Protein AF-0000000080019774 (afdb_homodimer)

pLDDT: mean 96.74, std 4.27, range [69.75, 98.94]

Foldseek 3Di:
DDDPLVVQLVLVLQQWDWFADPVRDIDTDAAQWWKFFDLDPLFDADPVLVVVVVVVQKDKDKVPPLLVQLVQFQPDPDGRCHPVNSVSLVVCVVVQFKMWIFIDRVPHTAKIWIWGDAQLETETDGIHGDHPCGRVSSVVVQSVLSNVQVRQTYTDRDDDPVSVNRRMDIDGPVVVNVSSVVRNPHHTDSD/DDDPLVVQLVLVLQQWDWFADPVRDIDTDAAQWWKFFDLDPLFDADPVLVVVVVVVQKDKDKVPPLLVQLVQFQPDPDGRCHPVNSVSLVVCVVVQFKMWIFIDRVPHTAKIWIWGDAQLETETDGIHGDHPCGRVSSVVVQSVLSNVQVRQTYTDRDDDPVSVNRRMDIDGPVVVNVSSVVRNPHHTDSD

Sequence (382 aa):
MQYDIPSIIQGYAQGYFLMADEDNSLGWYGSRDRTLIPLDDRFRYPKSLRRVLNQQRFTVAVNRDFAAVVEGCANREVTWISSELKDIYWQLYETGWAYSFETWQDDELAGGILGIVVGGAFIGESMFYRIPDGSKVALVKLVERLRERQFVLFDAQMMNPHLERFGAYRVDDKEYQELLYKALYRKCSLVMQYDIPSIIQGYAQGYFLMADEDNSLGWYGSRDRTLIPLDDRFRYPKSLRRVLNQQRFTVAVNRDFAAVVEGCANREVTWISSELKDIYWQLYETGWAYSFETWQDDELAGGILGIVVGGAFIGESMFYRIPDGSKVALVKLVERLRERQFVLFDAQMMNPHLERFGAYRVDDKEYQELLYKALYRKCSLV

Solvent-accessible surface area (backbone atoms only — not comparable to full-atom values): 20064 Å² total; per-residue (Å²): 136,88,74,65,58,71,60,51,51,49,41,47,75,70,61,32,45,80,42,24,45,89,85,57,38,74,44,48,31,34,46,52,55,31,15,32,45,45,76,55,85,61,39,47,72,57,72,71,54,52,54,54,58,71,62,60,62,59,46,78,44,70,56,78,54,43,67,59,41,55,50,49,46,38,66,47,94,54,53,44,60,30,74,68,52,50,52,49,48,50,52,33,34,75,71,71,33,34,44,26,40,30,17,24,47,84,96,39,74,16,17,18,33,38,32,35,52,50,37,10,26,39,35,48,73,44,58,28,61,76,35,92,62,18,32,60,50,26,51,54,52,46,43,52,49,38,46,75,45,62,43,70,40,39,38,45,53,59,70,44,74,73,49,44,62,30,41,37,45,71,37,45,54,69,58,44,51,53,52,51,54,58,10,55,74,34,88,44,58,95,117,135,87,74,65,59,70,61,51,51,51,40,48,75,70,62,32,48,80,41,25,44,88,83,56,38,72,44,48,30,34,46,50,56,31,17,32,45,45,75,55,85,62,39,47,71,56,72,71,54,52,53,53,58,72,63,60,62,58,46,77,43,68,56,79,55,44,66,59,42,55,50,49,47,38,66,49,94,54,56,44,60,31,75,69,51,50,53,49,48,51,52,33,35,74,71,71,33,34,45,24,38,30,16,23,46,84,94,38,75,15,17,19,34,38,30,34,52,50,36,9,27,39,37,48,74,44,59,28,61,77,36,93,61,17,33,59,51,27,51,55,52,45,42,52,49,37,44,74,46,61,42,68,41,39,37,44,54,57,70,45,74,72,47,46,61,32,41,35,45,70,37,46,53,69,59,44,51,54,53,49,54,58,10,55,73,33,87,42,57,95,118

InterPro domains:
  IPR004616 Leucyl/phenylalanyl-tRNA-protein transferase [MF_00688] (1-191)
  IPR004616 Leucyl/phenylalanyl-tRNA-protein transferase [PF03588] (7-171)
  IPR004616 Leucyl/phenylalanyl-tRNA-protein transferase [PTHR30098] (4-188)
  IPR004616 Leucyl/phenylalanyl-tRNA-protein transferase [TIGR00667] (8-190)
  IPR016181 Acyl-CoA N-acyltransferase [SSF55729] (4-188)
  IPR042203 Leucyl/phenylalanyl-tRNA-protein transferase, C-terminal [G3DSA:3.40.630.70] (33-190)

Radius of gyration: 22.66 Å; Cα contacts (8 Å, |Δi|>4): 761; chains: 2; bounding box: 45×67×54 Å

Nearest PDB structures (foldseek):
  2cxa-assembly1_A  TM=9.466E-01  e=1.084E-17  Escherichia coli
  2dps-assembly1_A  TM=9.581E-01  e=3.629E-17  Escherichia coli
  2z3l-assembly1_A  TM=9.566E-01  e=4.096E-17  Escherichia coli
  2z3n-assembly1_B  TM=9.536E-01  e=1.215E-16  Escherichia coli
  2z3k-assembly1_B  TM=9.223E-01  e=5.540E-17  Escherichia coli

Structure (mmCIF, N/CA/C/O backbone):
data_AF-0000000080019774-model_v1
#
loop_
_entity.id
_entity.type
_entity.pdbx_description
1 polymer 'Leucyl/phenylalanyl-tRNA--protein transferase'
#
loop_
_atom_site.group_PDB
_atom_site.id
_atom_site.type_symbol
_atom_site.label_atom_id
_atom_site.label_alt_id
_atom_site.label_comp_id
_atom_site.label_asym_id
_atom_site.label_entity_id
_atom_site.label_seq_id
_atom_site.pdbx_PDB_ins_code
_atom_site.Cartn_x
_atom_site.Cartn_y
_atom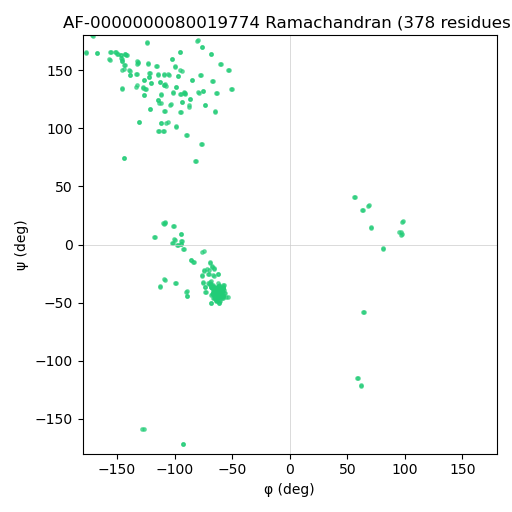_site.Cartn_z
_atom_site.occupancy
_atom_site.B_iso_or_equiv
_atom_site.auth_seq_id
_atom_site.auth_comp_id
_atom_site.auth_asym_id
_atom_site.auth_atom_id
_atom_site.pdbx_PDB_model_num
ATOM 1 N N . MET A 1 1 ? -23.047 -8.43 -1.357 1 69.75 1 MET A N 1
ATOM 2 C CA . MET A 1 1 ? -22.797 -7.18 -2.062 1 69.75 1 MET A CA 1
ATOM 3 C C . MET A 1 1 ? -22.141 -7.441 -3.412 1 69.75 1 MET A C 1
ATOM 5 O O . MET A 1 1 ? -21.297 -8.344 -3.535 1 69.75 1 MET A O 1
ATOM 9 N N . GLN A 1 2 ? -22.672 -6.996 -4.469 1 78.75 2 GLN A N 1
ATOM 10 C CA . GLN A 1 2 ? -22.188 -7.234 -5.824 1 78.75 2 GLN A CA 1
ATOM 11 C C . GLN A 1 2 ? -21.156 -6.184 -6.23 1 78.75 2 GLN A C 1
ATOM 13 O O . GLN A 1 2 ? -21.391 -4.984 -6.047 1 78.75 2 GLN A O 1
ATOM 18 N N . TYR A 1 3 ? -19.953 -6.742 -6.5 1 90.88 3 TYR A N 1
ATOM 19 C CA . TYR A 1 3 ? -18.875 -5.855 -6.934 1 90.88 3 TYR A CA 1
ATOM 20 C C . TYR A 1 3 ? -18.812 -5.777 -8.453 1 90.88 3 TYR A C 1
ATOM 22 O O . TYR A 1 3 ? -19.312 -6.668 -9.148 1 90.88 3 TYR A O 1
ATOM 30 N N . ASP A 1 4 ? -18.391 -4.652 -8.977 1 96.31 4 ASP A N 1
ATOM 31 C CA . ASP A 1 4 ? -18.219 -4.461 -10.414 1 96.31 4 ASP A CA 1
ATOM 32 C C . ASP A 1 4 ? -16.953 -5.148 -10.922 1 96.31 4 ASP A C 1
ATOM 34 O O . ASP A 1 4 ? -15.93 -4.504 -11.109 1 96.31 4 ASP A O 1
ATOM 38 N N . ILE A 1 5 ? -17.062 -6.449 -11.258 1 97.38 5 ILE A N 1
ATOM 39 C CA . ILE A 1 5 ? -15.938 -7.312 -11.586 1 97.38 5 ILE A CA 1
ATOM 40 C C . ILE A 1 5 ? -15.234 -6.785 -12.836 1 97.38 5 ILE A C 1
ATOM 42 O O . ILE A 1 5 ? -14.008 -6.688 -12.875 1 97.38 5 ILE A O 1
ATOM 46 N N . PRO A 1 6 ? -15.992 -6.312 -13.898 1 97.38 6 PRO A N 1
ATOM 47 C CA . PRO A 1 6 ? -15.312 -5.754 -15.07 1 97.38 6 PRO A CA 1
ATOM 48 C C . PRO A 1 6 ? -14.422 -4.566 -14.719 1 97.38 6 PRO A C 1
ATOM 50 O O . PRO A 1 6 ? -13.297 -4.461 -15.219 1 97.38 6 PRO A O 1
ATOM 53 N N . SER A 1 7 ? -14.914 -3.719 -13.844 1 97.31 7 SER A N 1
ATOM 54 C CA . SER A 1 7 ? -14.125 -2.561 -13.43 1 97.31 7 SER A CA 1
ATOM 55 C C . SER A 1 7 ? -12.891 -2.986 -12.648 1 97.31 7 SER A C 1
ATOM 57 O O . SER A 1 7 ? -11.828 -2.369 -12.773 1 97.31 7 SER A O 1
ATOM 59 N N . ILE A 1 8 ? -13.039 -3.982 -11.875 1 98.31 8 ILE A N 1
ATOM 60 C CA . ILE A 1 8 ? -11.922 -4.488 -11.086 1 98.31 8 ILE A CA 1
ATOM 61 C C . ILE A 1 8 ? -10.859 -5.066 -12.016 1 98.31 8 ILE A C 1
ATOM 63 O O . ILE A 1 8 ? -9.672 -4.781 -11.859 1 98.31 8 ILE A O 1
ATOM 67 N N . ILE A 1 9 ? -11.297 -5.777 -12.977 1 98.31 9 ILE A N 1
ATOM 68 C CA . ILE A 1 9 ? -10.367 -6.363 -13.938 1 98.31 9 ILE A CA 1
ATOM 69 C C . ILE A 1 9 ? -9.656 -5.258 -14.711 1 98.31 9 ILE A C 1
ATOM 71 O O . ILE A 1 9 ? -8.461 -5.359 -15 1 98.31 9 ILE A O 1
ATOM 75 N N . GLN A 1 10 ? -10.375 -4.23 -15.008 1 97.81 10 GLN A N 1
ATOM 76 C CA . GLN A 1 10 ? -9.758 -3.098 -15.695 1 97.81 10 GLN A CA 1
ATOM 77 C C . GLN A 1 10 ? -8.672 -2.457 -14.836 1 97.81 10 GLN A C 1
ATOM 79 O O . GLN A 1 10 ? -7.641 -2.025 -15.352 1 97.81 10 GLN A O 1
ATOM 84 N N . GLY A 1 11 ? -8.914 -2.354 -13.516 1 97.94 11 GLY A N 1
ATOM 85 C CA . GLY A 1 11 ? -7.887 -1.857 -12.617 1 97.94 11 GLY A CA 1
ATOM 86 C C . GLY A 1 11 ? -6.613 -2.678 -12.656 1 97.94 11 GLY A C 1
ATOM 87 O O . GLY A 1 11 ? -5.516 -2.127 -12.781 1 97.94 11 GLY A O 1
ATOM 88 N N . TYR A 1 12 ? -6.777 -3.965 -12.656 1 98.5 12 TYR A N 1
ATOM 89 C CA . TYR A 1 12 ? -5.625 -4.855 -12.742 1 98.5 12 TYR A CA 1
ATOM 90 C C . TYR A 1 12 ? -4.941 -4.738 -14.102 1 98.5 12 TYR A C 1
ATOM 92 O O . TYR A 1 12 ? -3.713 -4.77 -14.188 1 98.5 12 TYR A O 1
ATOM 100 N N . ALA A 1 13 ? -5.727 -4.57 -15.133 1 98.19 13 ALA A N 1
ATOM 101 C CA . ALA A 1 13 ? -5.207 -4.473 -16.484 1 98.19 13 ALA A CA 1
ATOM 102 C C . ALA A 1 13 ? -4.434 -3.172 -16.688 1 98.19 13 ALA A C 1
ATOM 104 O O . ALA A 1 13 ? -3.701 -3.023 -17.672 1 98.19 13 ALA A O 1
ATOM 105 N N . GLN A 1 14 ? -4.621 -2.27 -15.789 1 97.38 14 GLN A N 1
ATOM 106 C CA . GLN A 1 14 ? -3.898 -1.005 -15.852 1 97.38 14 GLN A CA 1
ATOM 107 C C . GLN A 1 14 ? -2.664 -1.033 -14.953 1 97.38 14 GLN A C 1
ATOM 109 O O . GLN A 1 14 ? -1.906 -0.062 -14.898 1 97.38 14 GLN A O 1
ATOM 114 N N . GLY A 1 15 ? -2.445 -2.09 -14.289 1 97.94 15 GLY A N 1
ATOM 115 C CA . GLY A 1 15 ? -1.245 -2.256 -13.484 1 97.94 15 GLY A CA 1
ATOM 116 C C . GLY A 1 15 ? -1.46 -1.939 -12.016 1 97.94 15 GLY A C 1
ATOM 117 O O . GLY A 1 15 ? -0.506 -1.911 -11.234 1 97.94 15 GLY A O 1
ATOM 118 N N . TYR A 1 16 ? -2.738 -1.729 -11.617 1 98.19 16 TYR A N 1
ATOM 119 C CA . TYR A 1 16 ? -3.029 -1.439 -10.219 1 98.19 16 TYR A CA 1
ATOM 120 C C . TYR A 1 16 ? -3.41 -2.709 -9.469 1 98.19 16 TYR A C 1
ATOM 122 O O . TYR A 1 16 ? -3.629 -3.758 -10.078 1 98.19 16 TYR A O 1
ATOM 130 N N . PHE A 1 17 ? -3.418 -2.643 -8.18 1 98.44 17 PHE A N 1
ATOM 131 C CA . PHE A 1 17 ? -3.838 -3.75 -7.332 1 98.44 17 PHE A CA 1
ATOM 132 C C . PHE A 1 17 ? -4.527 -3.234 -6.074 1 98.44 17 PHE A C 1
ATOM 134 O O . PHE A 1 17 ? -4.387 -2.064 -5.719 1 98.44 17 PHE A O 1
ATOM 141 N N . LEU A 1 18 ? -5.273 -4.082 -5.465 1 97.88 18 LEU A N 1
ATOM 142 C CA . LEU A 1 18 ? -6.094 -3.682 -4.328 1 97.88 18 LEU A CA 1
ATOM 143 C C . LEU A 1 18 ? -5.414 -4.043 -3.012 1 97.88 18 LEU A C 1
ATOM 145 O O . LEU A 1 18 ? -4.891 -5.148 -2.859 1 97.88 18 LEU A O 1
ATOM 149 N N . MET A 1 19 ? -5.449 -3.098 -2.084 1 96.31 19 MET A N 1
ATOM 150 C CA . MET A 1 19 ? -5.07 -3.33 -0.694 1 96.31 19 MET A CA 1
ATOM 151 C C . MET A 1 19 ? -6.02 -2.613 0.258 1 96.31 19 MET A C 1
ATOM 153 O O . MET A 1 19 ? -6.566 -1.56 -0.079 1 96.31 19 MET A O 1
ATOM 157 N N . ALA A 1 20 ? -6.152 -3.219 1.385 1 92.94 20 ALA A N 1
ATOM 158 C CA . ALA A 1 20 ? -6.863 -2.535 2.461 1 92.94 20 ALA A CA 1
ATOM 159 C C . ALA A 1 20 ? -5.891 -1.857 3.42 1 92.94 20 ALA A C 1
ATOM 161 O O . ALA A 1 20 ? -4.805 -2.381 3.684 1 92.94 20 ALA A O 1
ATOM 162 N N . ASP A 1 21 ? -6.328 -0.745 3.904 1 87.75 21 ASP A N 1
ATOM 163 C CA . ASP A 1 21 ? -5.48 -0.047 4.863 1 87.75 21 ASP A CA 1
ATOM 164 C C . ASP A 1 21 ? -5.832 -0.442 6.297 1 87.75 21 ASP A C 1
ATOM 166 O O . ASP A 1 21 ? -6.52 -1.44 6.52 1 87.75 21 ASP A O 1
ATOM 170 N N . GLU A 1 22 ? -5.234 0.27 7.215 1 79.88 22 GLU A N 1
ATOM 171 C CA . GLU A 1 22 ? -5.387 -0.053 8.625 1 79.88 22 GLU A CA 1
ATOM 172 C C . GLU A 1 22 ? -6.844 0.072 9.07 1 79.88 22 GLU A C 1
ATOM 174 O O . GLU A 1 22 ? -7.254 -0.557 10.047 1 79.88 22 GLU A O 1
ATOM 179 N N . ASP A 1 23 ? -7.652 0.896 8.383 1 81.44 23 ASP A N 1
ATOM 180 C CA . ASP A 1 23 ? -9.07 1.067 8.695 1 81.44 23 ASP A CA 1
ATOM 181 C C . ASP A 1 23 ? -9.938 0.148 7.84 1 81.44 23 ASP A C 1
ATOM 183 O O . ASP A 1 23 ? -11.148 0.355 7.73 1 81.44 23 ASP A O 1
ATOM 187 N N . ASN A 1 24 ? -9.312 -0.783 7.109 1 87.25 24 ASN A N 1
ATOM 188 C CA . ASN A 1 24 ? -9.953 -1.775 6.254 1 87.25 24 ASN A CA 1
ATOM 189 C C . ASN A 1 24 ? -10.57 -1.133 5.016 1 87.25 24 ASN A C 1
ATOM 191 O O . ASN A 1 24 ? -11.438 -1.722 4.371 1 87.25 24 ASN A O 1
ATOM 195 N N . SER A 1 25 ? -10.141 0.113 4.812 1 90.38 25 SER A N 1
ATOM 196 C CA . SER A 1 25 ? -10.586 0.771 3.592 1 90.38 25 SER A CA 1
ATOM 197 C C . SER A 1 25 ? -9.781 0.307 2.385 1 90.38 25 SER A C 1
ATOM 199 O O . SER A 1 25 ? -8.547 0.318 2.414 1 90.38 25 SER A O 1
ATOM 201 N N . LEU A 1 26 ? -10.5 -0.042 1.383 1 94.75 26 LEU A N 1
ATOM 202 C CA . LEU A 1 26 ? -9.852 -0.577 0.192 1 94.75 26 LEU A CA 1
ATOM 203 C C . LEU A 1 26 ? -9.398 0.549 -0.733 1 94.75 26 LEU A C 1
ATOM 205 O O . LEU A 1 26 ? -10.117 1.535 -0.913 1 94.75 26 LEU A O 1
ATOM 209 N N . GLY A 1 27 ? -8.227 0.391 -1.353 1 96.06 27 GLY A N 1
ATOM 210 C CA . GLY A 1 27 ? -7.707 1.344 -2.318 1 96.06 27 GLY A CA 1
ATOM 211 C C . GLY A 1 27 ? -6.922 0.688 -3.439 1 96.06 27 GLY A C 1
ATOM 212 O O . GLY A 1 27 ? -6.504 -0.464 -3.32 1 96.06 27 GLY A O 1
ATOM 213 N N . TRP A 1 28 ? -6.832 1.452 -4.562 1 97.75 28 TRP A N 1
ATOM 214 C CA . TRP A 1 28 ? -6.043 1.009 -5.707 1 97.75 28 TRP A CA 1
ATOM 215 C C . TRP A 1 28 ? -4.625 1.566 -5.641 1 97.75 28 TRP A C 1
ATOM 217 O O . TRP A 1 28 ? -4.43 2.783 -5.66 1 97.75 28 TRP A O 1
ATOM 227 N N . TYR A 1 29 ? -3.674 0.697 -5.652 1 97.88 29 TYR A N 1
ATOM 228 C CA . TYR A 1 29 ? -2.268 1.059 -5.52 1 97.88 29 TYR A CA 1
ATOM 229 C C . TYR A 1 29 ? -1.493 0.713 -6.785 1 97.88 29 TYR A C 1
ATOM 231 O O . TYR A 1 29 ? -1.893 -0.175 -7.543 1 97.88 29 TYR A O 1
ATOM 239 N N . GLY A 1 30 ? -0.47 1.42 -6.969 1 97.19 30 GLY A N 1
ATOM 240 C CA . GLY A 1 30 ? 0.569 1.063 -7.922 1 97.19 30 GLY A CA 1
ATOM 241 C C . GLY A 1 30 ? 1.948 0.979 -7.297 1 97.19 30 GLY A C 1
ATOM 242 O O . GLY A 1 30 ? 2.115 1.253 -6.105 1 97.19 30 GLY A O 1
ATOM 243 N N . SER A 1 31 ? 2.891 0.534 -8.117 1 97 31 SER A N 1
ATOM 244 C CA . SER A 1 31 ? 4.281 0.408 -7.699 1 97 31 SER A CA 1
ATOM 245 C C . SER A 1 31 ? 5.215 1.156 -8.648 1 97 31 SER A C 1
ATOM 247 O O . SER A 1 31 ? 5.062 1.077 -9.867 1 97 31 SER A O 1
ATOM 249 N N . ARG A 1 32 ? 6.125 1.905 -7.988 1 95.06 32 ARG A N 1
ATOM 250 C CA . ARG A 1 32 ? 7.105 2.604 -8.812 1 95.06 32 ARG A CA 1
ATOM 251 C C . ARG A 1 32 ? 8.062 1.621 -9.484 1 95.06 32 ARG A C 1
ATOM 253 O O . ARG A 1 32 ? 8.367 1.753 -10.672 1 95.06 32 ARG A O 1
ATOM 260 N N . ASP A 1 33 ? 8.617 0.745 -8.688 1 96.25 33 ASP A N 1
ATOM 261 C CA . ASP A 1 33 ? 9.492 -0.327 -9.148 1 96.25 33 ASP A CA 1
ATOM 262 C C . ASP A 1 33 ? 8.812 -1.688 -9.023 1 96.25 33 ASP A C 1
ATOM 264 O O . ASP A 1 33 ? 8.883 -2.328 -7.973 1 96.25 33 ASP A O 1
ATOM 268 N N . ARG A 1 34 ? 8.273 -2.104 -10.156 1 98.38 34 ARG A N 1
ATOM 269 C CA . ARG A 1 34 ? 7.434 -3.293 -10.133 1 98.38 34 ARG A CA 1
ATOM 270 C C . ARG A 1 34 ? 8.273 -4.559 -10.016 1 98.38 34 ARG A C 1
ATOM 272 O O . ARG A 1 34 ? 9.273 -4.715 -10.719 1 98.38 34 ARG A O 1
ATOM 279 N N . THR A 1 35 ? 7.93 -5.453 -9.125 1 98.62 35 THR A N 1
ATOM 280 C CA . THR A 1 35 ? 8.648 -6.707 -8.938 1 98.62 35 THR A CA 1
ATOM 281 C C . THR A 1 35 ? 8 -7.828 -9.742 1 98.62 35 THR A C 1
ATOM 283 O O . THR A 1 35 ? 6.785 -8.039 -9.664 1 98.62 35 THR A O 1
ATOM 286 N N . LEU A 1 36 ? 8.812 -8.531 -10.492 1 98.88 36 LEU A N 1
ATOM 287 C CA . LEU A 1 36 ? 8.367 -9.672 -11.289 1 98.88 36 LEU A CA 1
ATOM 288 C C . LEU A 1 36 ? 9.141 -10.93 -10.906 1 98.88 36 LEU A C 1
ATOM 290 O O . LEU A 1 36 ? 10.328 -10.859 -10.578 1 98.88 36 LEU A O 1
ATOM 294 N N . ILE A 1 37 ? 8.477 -12.016 -10.938 1 98.88 37 ILE A N 1
ATOM 295 C CA . ILE A 1 37 ? 9.125 -13.32 -10.812 1 98.88 37 ILE A CA 1
ATOM 296 C C . ILE A 1 37 ? 9.492 -13.852 -12.195 1 98.88 37 ILE A C 1
ATOM 298 O O . ILE A 1 37 ? 8.641 -13.898 -13.094 1 98.88 37 ILE A O 1
ATOM 302 N N . PRO A 1 38 ? 10.688 -14.25 -12.32 1 98.81 38 PRO A N 1
ATOM 303 C CA . PRO A 1 38 ? 11.109 -14.648 -13.664 1 98.81 38 PRO A CA 1
ATOM 304 C C . PRO A 1 38 ? 10.391 -15.906 -14.164 1 98.81 38 PRO A C 1
ATOM 306 O O . PRO A 1 38 ? 10.188 -16.844 -13.391 1 98.81 38 PRO A O 1
ATOM 309 N N . LEU A 1 39 ? 10.047 -15.906 -15.43 1 98.75 39 LEU A N 1
ATOM 310 C CA . LEU A 1 39 ? 9.523 -17.094 -16.094 1 98.75 39 LEU A CA 1
ATOM 311 C C . LEU A 1 39 ? 10.547 -17.672 -17.062 1 98.75 39 LEU A C 1
ATOM 313 O O . LEU A 1 39 ? 10.18 -18.359 -18.016 1 98.75 39 LEU A O 1
ATOM 317 N N . ASP A 1 40 ? 11.781 -17.297 -16.875 1 98.19 40 ASP A N 1
ATOM 318 C CA . ASP A 1 40 ? 12.906 -17.797 -17.656 1 98.19 40 ASP A CA 1
ATOM 319 C C . ASP A 1 40 ? 14.016 -18.344 -16.75 1 98.19 40 ASP A C 1
ATOM 321 O O . ASP A 1 40 ? 13.758 -18.703 -15.609 1 98.19 40 ASP A O 1
ATOM 325 N N . ASP A 1 41 ? 15.203 -18.422 -17.234 1 97.56 41 ASP A N 1
ATOM 326 C CA . ASP A 1 41 ? 16.281 -19.141 -16.547 1 97.56 41 ASP A CA 1
ATOM 327 C C . ASP A 1 41 ? 16.797 -18.312 -15.375 1 97.56 41 ASP A C 1
ATOM 329 O O . ASP A 1 41 ? 17.641 -18.797 -14.609 1 97.56 41 ASP A O 1
ATOM 333 N N . ARG A 1 42 ? 16.344 -17.219 -15.289 1 97.88 42 ARG A N 1
ATOM 334 C CA . ARG A 1 42 ? 16.719 -16.406 -14.141 1 97.88 42 ARG A CA 1
ATOM 335 C C . ARG A 1 42 ? 16.094 -16.938 -12.859 1 97.88 42 ARG A C 1
ATOM 337 O O . ARG A 1 42 ? 16.547 -16.625 -11.758 1 97.88 42 ARG A O 1
ATOM 344 N N . PHE A 1 43 ? 14.945 -17.656 -12.938 1 98.81 43 PHE A N 1
ATOM 345 C CA . PHE A 1 43 ? 14.312 -18.281 -11.781 1 98.81 43 PHE A CA 1
ATOM 346 C C . PHE A 1 43 ? 15.219 -19.344 -11.172 1 98.81 43 PHE A C 1
ATOM 348 O O . PHE A 1 43 ? 15.75 -20.203 -11.891 1 98.81 43 PHE A O 1
ATOM 355 N N . ARG A 1 44 ? 15.383 -19.234 -9.812 1 98.38 44 ARG A N 1
ATOM 356 C CA . ARG A 1 44 ? 16.297 -20.141 -9.133 1 98.38 44 ARG A CA 1
ATOM 357 C C . ARG A 1 44 ? 15.844 -20.406 -7.707 1 98.38 44 ARG A C 1
ATOM 359 O O . ARG A 1 44 ? 15.016 -19.672 -7.164 1 98.38 44 ARG A O 1
ATOM 366 N N . TYR A 1 45 ? 16.375 -21.438 -7.109 1 97.62 45 TYR A N 1
ATOM 367 C CA . TYR A 1 45 ? 16.141 -21.781 -5.715 1 97.62 45 TYR A CA 1
ATOM 368 C C . TYR A 1 45 ? 17.281 -22.625 -5.148 1 97.62 45 TYR A C 1
ATOM 370 O O . TYR A 1 45 ? 18.047 -23.219 -5.906 1 97.62 45 TYR A O 1
ATOM 378 N N . PRO A 1 46 ? 17.453 -22.672 -3.9 1 95.81 46 PRO A N 1
ATOM 379 C CA . PRO A 1 46 ? 18.609 -23.344 -3.281 1 95.81 46 PRO A CA 1
ATOM 380 C C . PRO A 1 46 ? 18.562 -24.859 -3.457 1 95.81 46 PRO A C 1
ATOM 382 O O . PRO A 1 46 ? 17.5 -25.438 -3.691 1 95.81 46 PRO A O 1
ATOM 385 N N . LYS A 1 47 ? 19.703 -25.406 -3.211 1 96.5 47 LYS A N 1
ATOM 386 C CA . LYS A 1 47 ? 19.875 -26.859 -3.316 1 96.5 47 LYS A CA 1
ATOM 387 C C . LYS A 1 47 ? 18.984 -27.594 -2.309 1 96.5 47 LYS A C 1
ATOM 389 O O . LYS A 1 47 ? 18.484 -28.688 -2.588 1 96.5 47 LYS A O 1
ATOM 394 N N . SER A 1 48 ? 18.781 -27 -1.188 1 96.94 48 SER A N 1
ATOM 395 C CA . SER A 1 48 ? 17.953 -27.609 -0.151 1 96.94 48 SER A CA 1
ATOM 396 C C . SER A 1 48 ? 16.516 -27.781 -0.621 1 96.94 48 SER A C 1
ATOM 398 O O . SER A 1 48 ? 15.875 -28.797 -0.32 1 96.94 48 SER A O 1
ATOM 400 N N . LEU A 1 49 ? 16.062 -26.844 -1.37 1 98 49 LEU A N 1
ATOM 401 C CA . LEU A 1 49 ? 14.695 -26.953 -1.882 1 98 49 LEU A CA 1
ATOM 402 C C . LEU A 1 49 ? 14.617 -27.969 -3.016 1 98 49 LEU A C 1
ATOM 404 O O . LEU A 1 49 ? 13.594 -28.641 -3.178 1 98 49 LEU A O 1
ATOM 408 N N . ARG A 1 50 ? 15.664 -28.094 -3.773 1 97.69 50 ARG A N 1
ATOM 409 C CA . ARG A 1 50 ? 15.719 -29.109 -4.816 1 97.69 50 ARG A CA 1
ATOM 410 C C . ARG A 1 50 ? 15.531 -30.5 -4.234 1 97.69 50 ARG A C 1
ATOM 412 O O . ARG A 1 50 ? 14.844 -31.344 -4.828 1 97.69 50 ARG A O 1
ATOM 419 N N . ARG A 1 51 ? 16.094 -30.672 -3.127 1 97.62 51 ARG A N 1
ATOM 420 C CA . ARG A 1 51 ? 15.953 -31.953 -2.445 1 97.62 51 ARG A CA 1
ATOM 421 C C . ARG A 1 51 ? 14.508 -32.219 -2.041 1 97.62 51 ARG A C 1
ATOM 423 O O . ARG A 1 51 ? 14 -33.312 -2.193 1 97.62 51 ARG A O 1
ATOM 430 N N . VAL A 1 52 ? 13.898 -31.203 -1.52 1 97.69 52 VAL A N 1
ATOM 431 C CA . VAL A 1 52 ? 12.5 -31.297 -1.123 1 97.69 52 VAL A CA 1
ATOM 432 C C . VAL A 1 52 ? 11.641 -31.609 -2.344 1 97.69 52 VAL A C 1
ATOM 434 O O . VAL A 1 52 ? 10.75 -32.469 -2.283 1 97.69 52 VAL A O 1
ATOM 437 N N . LEU A 1 53 ? 11.875 -30.953 -3.408 1 98.06 53 LEU A N 1
ATOM 438 C CA . LEU A 1 53 ? 11.141 -31.156 -4.648 1 98.06 53 LEU A CA 1
ATOM 439 C C . LEU A 1 53 ? 11.297 -32.594 -5.152 1 98.06 53 LEU A C 1
ATOM 441 O O . LEU A 1 53 ? 10.328 -33.219 -5.59 1 98.06 53 LEU A O 1
ATOM 445 N N . ASN A 1 54 ? 12.461 -33.125 -5.008 1 97.38 54 ASN A N 1
ATOM 446 C CA . ASN A 1 54 ? 12.773 -34.469 -5.496 1 97.38 54 ASN A CA 1
ATOM 447 C C . ASN A 1 54 ? 12.062 -35.531 -4.676 1 97.38 54 ASN A C 1
ATOM 449 O O . ASN A 1 54 ? 11.836 -36.625 -5.164 1 97.38 54 ASN A O 1
ATOM 453 N N . GLN A 1 55 ? 11.703 -35.188 -3.523 1 97.38 55 GLN A N 1
ATOM 454 C CA . GLN A 1 55 ? 11 -36.125 -2.66 1 97.38 55 GLN A CA 1
ATOM 455 C C . GLN A 1 55 ? 9.555 -36.312 -3.107 1 97.38 55 GLN A C 1
ATOM 457 O O . GLN A 1 55 ? 8.891 -37.25 -2.699 1 97.38 55 GLN A O 1
ATOM 462 N N . GLN A 1 56 ? 8.977 -35.406 -3.818 1 96.5 56 GLN A N 1
ATOM 463 C CA . GLN A 1 56 ? 7.629 -35.438 -4.375 1 96.5 56 GLN A CA 1
ATOM 464 C C . GLN A 1 56 ? 6.586 -35.656 -3.283 1 96.5 56 GLN A C 1
ATOM 466 O O . GLN A 1 56 ? 5.652 -36.438 -3.457 1 96.5 56 GLN A O 1
ATOM 471 N N . ARG A 1 57 ? 6.848 -35 -2.264 1 95.62 57 ARG A N 1
ATOM 472 C CA . ARG A 1 57 ? 5.949 -35.219 -1.135 1 95.62 57 ARG A CA 1
ATOM 473 C C . ARG A 1 57 ? 4.727 -34.312 -1.227 1 95.62 57 ARG A C 1
ATOM 475 O O . ARG A 1 57 ? 3.744 -34.5 -0.505 1 95.62 57 ARG A O 1
ATOM 482 N N . PHE A 1 58 ? 4.73 -33.344 -2.037 1 98.44 58 PHE A N 1
ATOM 483 C CA . PHE A 1 58 ? 3.598 -32.438 -2.225 1 98.44 58 PHE A CA 1
ATOM 484 C C . PHE A 1 58 ? 2.939 -32.688 -3.58 1 98.44 58 PHE A C 1
ATOM 486 O O . PHE A 1 58 ? 3.625 -32.875 -4.582 1 98.44 58 PHE A O 1
ATOM 493 N N . THR A 1 59 ? 1.671 -32.688 -3.6 1 98.44 59 THR A N 1
ATOM 494 C CA . THR A 1 59 ? 0.919 -32.625 -4.848 1 98.44 59 THR A CA 1
ATOM 495 C C . THR A 1 59 ? 0.37 -31.219 -5.078 1 98.44 59 THR A C 1
ATOM 497 O O . THR A 1 59 ? 0.222 -30.438 -4.133 1 98.44 59 THR A O 1
ATOM 500 N N . VAL A 1 60 ? 0.046 -30.938 -6.328 1 98.44 60 VAL A N 1
ATOM 501 C CA . VAL A 1 60 ? -0.405 -29.594 -6.68 1 98.44 60 VAL A CA 1
ATOM 502 C C . VAL A 1 60 ? -1.864 -29.641 -7.125 1 98.44 60 VAL A C 1
ATOM 504 O O . VAL A 1 60 ? -2.311 -30.625 -7.719 1 98.44 60 VAL A O 1
ATOM 507 N N . ALA A 1 61 ? -2.613 -28.625 -6.855 1 98.75 61 ALA A N 1
ATOM 508 C CA . ALA A 1 61 ? -3.984 -28.453 -7.332 1 98.75 61 ALA A CA 1
ATOM 509 C C . ALA A 1 61 ? -4.289 -26.984 -7.605 1 98.75 61 ALA A C 1
ATOM 511 O O . ALA A 1 61 ? -3.691 -26.094 -6.992 1 98.75 61 ALA A O 1
ATOM 512 N N . VAL A 1 62 ? -5.16 -26.797 -8.539 1 98.81 62 VAL A N 1
ATOM 513 C CA . VAL A 1 62 ? -5.676 -25.469 -8.828 1 98.81 62 VAL A CA 1
ATOM 514 C C . VAL A 1 62 ? -7.152 -25.391 -8.445 1 98.81 62 VAL A C 1
ATOM 516 O O . VAL A 1 62 ? -7.965 -26.188 -8.906 1 98.81 62 VAL A O 1
ATOM 519 N N . ASN A 1 63 ? -7.461 -24.484 -7.574 1 98.62 63 ASN A N 1
ATOM 520 C CA . ASN A 1 63 ? -8.828 -24.188 -7.18 1 98.62 63 ASN A CA 1
ATOM 521 C C . ASN A 1 63 ? -9.492 -25.391 -6.504 1 98.62 63 ASN A C 1
ATOM 523 O O . ASN A 1 63 ? -10.695 -25.609 -6.668 1 98.62 63 ASN A O 1
ATOM 527 N N . ARG A 1 64 ? -8.734 -26.188 -5.855 1 98.5 64 ARG A N 1
ATOM 528 C CA . ARG A 1 64 ? -9.312 -27.266 -5.062 1 98.5 64 ARG A CA 1
ATOM 529 C C . ARG A 1 64 ? -9.969 -26.734 -3.797 1 98.5 64 ARG A C 1
ATOM 531 O O . ARG A 1 64 ? -11.047 -27.188 -3.402 1 98.5 64 ARG A O 1
ATOM 538 N N . ASP A 1 65 ? -9.352 -25.797 -3.176 1 98.69 65 ASP A N 1
ATOM 539 C CA . ASP A 1 65 ? -9.906 -25.125 -2.002 1 98.69 65 ASP A CA 1
ATOM 540 C C . ASP A 1 65 ? -9.531 -23.641 -1.989 1 98.69 65 ASP A C 1
ATOM 542 O O . ASP A 1 65 ? -8.758 -23.203 -1.138 1 98.69 65 ASP A O 1
ATOM 546 N N . PHE A 1 66 ? -10.203 -22.922 -2.848 1 98.88 66 PHE A N 1
ATOM 547 C CA . PHE A 1 66 ? -9.922 -21.5 -3.041 1 98.88 66 PHE A CA 1
ATOM 548 C C . PHE A 1 66 ? -10.102 -20.734 -1.737 1 98.88 66 PHE A C 1
ATOM 550 O O . PHE A 1 66 ? -9.25 -19.922 -1.363 1 98.88 66 PHE A O 1
ATOM 557 N N . ALA A 1 67 ? -11.133 -21.031 -1.061 1 98.75 67 ALA A N 1
ATOM 558 C CA . ALA A 1 67 ? -11.469 -20.312 0.166 1 98.75 67 ALA A CA 1
ATOM 559 C C . ALA A 1 67 ? -10.383 -20.5 1.223 1 98.75 67 ALA A C 1
ATOM 561 O O . ALA A 1 67 ? -10.008 -19.531 1.903 1 98.75 67 ALA A O 1
ATOM 562 N N . ALA A 1 68 ? -9.883 -21.656 1.357 1 98.75 68 ALA A N 1
ATOM 563 C CA . ALA A 1 68 ? -8.859 -21.953 2.357 1 98.75 68 ALA A CA 1
ATOM 564 C C . ALA A 1 68 ? -7.559 -21.203 2.041 1 98.75 68 ALA A C 1
ATOM 566 O O . ALA A 1 68 ? -6.84 -20.781 2.949 1 98.75 68 ALA A O 1
ATOM 567 N N . VAL A 1 69 ? -7.258 -21.078 0.776 1 98.81 69 VAL A N 1
ATOM 568 C CA . VAL A 1 69 ? -6.047 -20.359 0.381 1 98.81 69 VAL A CA 1
ATOM 569 C C . VAL A 1 69 ? -6.191 -18.875 0.707 1 98.81 69 VAL A C 1
ATOM 571 O O . VAL A 1 69 ? -5.27 -18.266 1.248 1 98.81 69 VAL A O 1
ATOM 574 N N . VAL A 1 70 ? -7.371 -18.328 0.41 1 98.75 70 VAL A N 1
ATOM 575 C CA . VAL A 1 70 ? -7.602 -16.922 0.739 1 98.75 70 VAL A CA 1
ATOM 576 C C . VAL A 1 70 ? -7.449 -16.703 2.244 1 98.75 70 VAL A C 1
ATOM 578 O O . VAL A 1 70 ? -6.789 -15.766 2.682 1 98.75 70 VAL A O 1
ATOM 581 N N . GLU A 1 71 ? -7.992 -17.641 3.023 1 98.38 71 GLU A N 1
ATOM 582 C CA . GLU A 1 71 ? -7.906 -17.547 4.477 1 98.38 71 GLU A CA 1
ATOM 583 C C . GLU A 1 71 ? -6.465 -17.688 4.953 1 98.38 71 GLU A C 1
ATOM 585 O O . GLU A 1 71 ? -6.039 -17 5.879 1 98.38 71 GLU A O 1
ATOM 590 N N . GLY A 1 72 ? -5.746 -18.609 4.379 1 98.19 72 GLY A N 1
ATOM 591 C CA . GLY A 1 72 ? -4.34 -18.766 4.719 1 98.19 72 GLY A CA 1
ATOM 592 C C . GLY A 1 72 ? -3.512 -17.531 4.449 1 98.19 72 GLY A C 1
ATOM 593 O O . GLY A 1 72 ? -2.664 -17.141 5.262 1 98.19 72 GLY A O 1
ATOM 594 N N . CYS A 1 73 ? -3.795 -16.891 3.365 1 97.31 73 CYS A N 1
ATOM 595 C CA . CYS A 1 73 ? -3.074 -15.688 2.98 1 97.31 73 CYS A CA 1
ATOM 596 C C . CYS A 1 73 ? -3.432 -14.523 3.898 1 97.31 73 CYS A C 1
ATOM 598 O O . CYS A 1 73 ? -2.592 -13.664 4.172 1 97.31 73 CYS A O 1
ATOM 600 N N . ALA A 1 74 ? -4.586 -14.508 4.332 1 95.81 74 ALA A N 1
ATOM 601 C CA . ALA A 1 74 ? -5.078 -13.406 5.152 1 95.81 74 ALA A CA 1
ATOM 602 C C . ALA A 1 74 ? -4.691 -13.602 6.617 1 95.81 74 ALA A C 1
ATOM 604 O O . ALA A 1 74 ? -4.781 -12.664 7.418 1 95.81 74 ALA A O 1
ATOM 605 N N . ASN A 1 75 ? -4.297 -14.812 6.914 1 92.88 75 ASN A N 1
ATOM 606 C CA . ASN A 1 75 ? -4.043 -15.156 8.312 1 92.88 75 ASN A CA 1
ATOM 607 C C . ASN A 1 75 ? -2.658 -14.695 8.758 1 92.88 75 ASN A C 1
ATOM 609 O O . ASN A 1 75 ? -1.771 -15.516 8.992 1 92.88 75 ASN A O 1
ATOM 613 N N . ARG A 1 76 ? -2.5 -13.469 8.914 1 84.88 76 ARG A N 1
ATOM 614 C CA . ARG A 1 76 ? -1.276 -12.828 9.391 1 84.88 76 ARG A CA 1
ATOM 615 C C . ARG A 1 76 ? -1.577 -11.812 10.484 1 84.88 76 ARG A C 1
ATOM 617 O O . ARG A 1 76 ? -2.723 -11.391 10.648 1 84.88 76 ARG A O 1
ATOM 624 N N . GLU A 1 77 ? -0.558 -11.539 11.273 1 76.62 77 GLU A N 1
ATOM 625 C CA . GLU A 1 77 ? -0.738 -10.547 12.328 1 76.62 77 GLU A CA 1
ATOM 626 C C . GLU A 1 77 ? -1.239 -9.219 11.758 1 76.62 77 GLU A C 1
ATOM 628 O O . GLU A 1 77 ? -2.158 -8.609 12.305 1 76.62 77 GLU A O 1
ATOM 633 N N . VAL A 1 78 ? -0.645 -8.812 10.695 1 75.38 78 VAL A N 1
ATOM 634 C CA . VAL A 1 78 ? -1.033 -7.633 9.93 1 75.38 78 VAL A CA 1
ATOM 635 C C . VAL A 1 78 ? -1.371 -8.031 8.5 1 75.38 78 VAL A C 1
ATOM 637 O O . VAL A 1 78 ? -0.542 -8.625 7.797 1 75.38 78 VAL A O 1
ATOM 640 N N . THR A 1 79 ? -2.715 -7.781 8.18 1 83.81 79 THR A N 1
ATOM 641 C CA . THR A 1 79 ? -3.076 -8.188 6.828 1 83.81 79 THR A CA 1
ATOM 642 C C . THR A 1 79 ? -3.727 -7.035 6.07 1 83.81 79 THR A C 1
ATOM 644 O O . THR A 1 79 ? -4.48 -6.25 6.652 1 83.81 79 THR A O 1
ATOM 647 N N . TRP A 1 80 ? -3.402 -6.977 4.875 1 90.75 80 TRP A N 1
ATOM 648 C CA . TRP A 1 80 ? -4.023 -6.004 3.982 1 90.75 80 TRP A CA 1
ATOM 649 C C . TRP A 1 80 ? -5.238 -6.602 3.283 1 90.75 80 TRP A C 1
ATOM 651 O O . TRP A 1 80 ? -5.887 -5.938 2.471 1 90.75 80 TRP A O 1
ATOM 661 N N . ILE A 1 81 ? -5.48 -7.859 3.527 1 94.69 81 ILE A N 1
ATOM 662 C CA . ILE A 1 81 ? -6.633 -8.531 2.939 1 94.69 81 ILE A CA 1
ATOM 663 C C . ILE A 1 81 ? -7.84 -8.398 3.867 1 94.69 81 ILE A C 1
ATOM 665 O O . ILE A 1 81 ? -8.047 -9.234 4.75 1 94.69 81 ILE A O 1
ATOM 669 N N . SER A 1 82 ? -8.648 -7.449 3.666 1 94.75 82 SER A N 1
ATOM 670 C CA . SER A 1 82 ? -9.844 -7.191 4.457 1 94.75 82 SER A CA 1
ATOM 671 C C . SER A 1 82 ? -10.961 -8.164 4.098 1 94.75 82 SER A C 1
ATOM 673 O O . SER A 1 82 ? -10.852 -8.906 3.121 1 94.75 82 SER A O 1
ATOM 675 N N . SER A 1 83 ? -12.047 -8.156 4.902 1 95.5 83 SER A N 1
ATOM 676 C CA . SER A 1 83 ? -13.211 -8.977 4.594 1 95.5 83 SER A CA 1
ATOM 677 C C . SER A 1 83 ? -13.797 -8.617 3.232 1 95.5 83 SER A C 1
ATOM 679 O O . SER A 1 83 ? -14.227 -9.5 2.482 1 95.5 83 SER A O 1
ATOM 681 N N . GLU A 1 84 ? -13.805 -7.316 2.979 1 96.25 84 GLU A N 1
ATOM 682 C CA . GLU A 1 84 ? -14.305 -6.859 1.684 1 96.25 84 GLU A CA 1
ATOM 683 C C . GLU A 1 84 ? -13.453 -7.406 0.542 1 96.25 84 GLU A C 1
ATOM 685 O O . GLU A 1 84 ? -13.977 -7.824 -0.49 1 96.25 84 GLU A O 1
ATOM 690 N N . LEU A 1 85 ? -12.188 -7.41 0.717 1 97.5 85 LEU A N 1
ATOM 691 C CA . LEU A 1 85 ? -11.297 -7.898 -0.323 1 97.5 85 LEU A CA 1
ATOM 692 C C . LEU A 1 85 ? -11.438 -9.406 -0.498 1 97.5 85 LEU A C 1
ATOM 694 O O . LEU A 1 85 ? -11.359 -9.914 -1.617 1 97.5 85 LEU A O 1
ATOM 698 N N . LYS A 1 86 ? -11.695 -10.125 0.574 1 98.12 86 LYS A N 1
ATOM 699 C CA . LYS A 1 86 ? -11.969 -11.555 0.471 1 98.12 86 LYS A CA 1
ATOM 700 C C . LYS A 1 86 ? -13.195 -11.812 -0.399 1 98.12 86 LYS A C 1
ATOM 702 O O . LYS A 1 86 ? -13.195 -12.727 -1.227 1 98.12 86 LYS A O 1
ATOM 707 N N . ASP A 1 87 ? -14.172 -11.008 -0.163 1 98.12 87 ASP A N 1
ATOM 708 C CA . ASP A 1 87 ? -15.391 -11.133 -0.958 1 98.12 87 ASP A CA 1
ATOM 709 C C . ASP A 1 87 ? -15.109 -10.875 -2.436 1 98.12 87 ASP A C 1
ATOM 711 O O . ASP A 1 87 ? -15.664 -11.547 -3.307 1 98.12 87 ASP A O 1
ATOM 715 N N . ILE A 1 88 ? -14.297 -9.953 -2.67 1 98.5 88 ILE A N 1
ATOM 716 C CA . ILE A 1 88 ? -13.93 -9.617 -4.039 1 98.5 88 ILE A CA 1
ATOM 717 C C . ILE A 1 88 ? -13.188 -10.789 -4.676 1 98.5 88 ILE A C 1
ATOM 719 O O . ILE A 1 88 ? -13.5 -11.195 -5.797 1 98.5 88 ILE A O 1
ATOM 723 N N . TYR A 1 89 ? -12.266 -11.352 -3.973 1 98.69 89 TYR A N 1
ATOM 724 C CA . TYR A 1 89 ? -11.539 -12.5 -4.492 1 98.69 89 TYR A CA 1
ATOM 725 C C . TYR A 1 89 ? -12.484 -13.656 -4.809 1 98.69 89 TYR A C 1
ATOM 727 O O . TYR A 1 89 ? -12.312 -14.344 -5.812 1 98.69 89 TYR A O 1
ATOM 735 N N . TRP A 1 90 ? -13.414 -13.836 -3.953 1 98.69 90 TRP A N 1
ATOM 736 C CA . TRP A 1 90 ? -14.375 -14.914 -4.164 1 98.69 90 TRP A CA 1
ATOM 737 C C . TRP A 1 90 ? -15.164 -14.695 -5.453 1 98.69 90 TRP A C 1
ATOM 739 O O . TRP A 1 90 ? -15.359 -15.625 -6.234 1 98.69 90 TRP A O 1
ATOM 749 N N . GLN A 1 91 ? -15.617 -13.5 -5.648 1 98.56 91 GLN A N 1
ATOM 750 C CA . GLN A 1 91 ? -16.359 -13.219 -6.863 1 98.56 91 GLN A CA 1
ATOM 751 C C . GLN A 1 91 ? -15.484 -13.336 -8.102 1 98.56 91 GLN A C 1
ATOM 753 O O . GLN A 1 91 ? -15.938 -13.789 -9.156 1 98.56 91 GLN A O 1
ATOM 758 N N . LEU A 1 92 ? -14.266 -12.867 -7.984 1 98.75 92 LEU A N 1
ATOM 759 C CA . LEU A 1 92 ? -13.32 -13.047 -9.078 1 98.75 92 LEU A CA 1
ATOM 760 C C . LEU A 1 92 ? -13.117 -14.531 -9.391 1 98.75 92 LEU A C 1
ATOM 762 O O . LEU A 1 92 ? -13.008 -14.914 -10.555 1 98.75 92 LEU A O 1
ATOM 766 N N . TYR A 1 93 ? -13.07 -15.344 -8.352 1 98.69 93 TYR A N 1
ATOM 767 C CA . TYR A 1 93 ? -12.953 -16.797 -8.5 1 98.69 93 TYR A CA 1
ATOM 768 C C . TYR A 1 93 ? -14.18 -17.359 -9.203 1 98.69 93 TYR A C 1
ATOM 770 O O . TYR A 1 93 ? -14.047 -18.109 -10.18 1 98.69 93 TYR A O 1
ATOM 778 N N . GLU A 1 94 ? -15.305 -16.891 -8.781 1 98.06 94 GLU A N 1
ATOM 779 C CA . GLU A 1 94 ? -16.547 -17.406 -9.344 1 98.06 94 GLU A CA 1
ATOM 780 C C . GLU A 1 94 ? -16.688 -17.031 -10.812 1 98.06 94 GLU A C 1
ATOM 782 O O . GLU A 1 94 ? -17.312 -17.766 -11.594 1 98.06 94 GLU A O 1
ATOM 787 N N . THR A 1 95 ? -16.062 -15.977 -11.148 1 97.56 95 THR A N 1
ATOM 788 C CA . THR A 1 95 ? -16.234 -15.484 -12.508 1 97.56 95 THR A CA 1
ATOM 789 C C . THR A 1 95 ? -15.023 -15.852 -13.367 1 97.56 95 THR A C 1
ATOM 791 O O . THR A 1 95 ? -14.914 -15.406 -14.508 1 97.56 95 THR A O 1
ATOM 794 N N . GLY A 1 96 ? -14.031 -16.547 -12.836 1 97.75 96 GLY A N 1
ATOM 795 C CA . GLY A 1 96 ? -12.992 -17.203 -13.625 1 97.75 96 GLY A CA 1
ATOM 796 C C . GLY A 1 96 ? -11.719 -16.375 -13.711 1 97.75 96 GLY A C 1
ATOM 797 O O . GLY A 1 96 ? -10.891 -16.609 -14.602 1 97.75 96 GLY A O 1
ATOM 798 N N . TRP A 1 97 ? -11.523 -15.406 -12.773 1 98.38 97 TRP A N 1
ATOM 799 C CA . TRP A 1 97 ? -10.359 -14.523 -12.875 1 98.38 97 TRP A CA 1
ATOM 800 C C . TRP A 1 97 ? -9.336 -14.844 -11.789 1 98.38 97 TRP A C 1
ATOM 802 O O . TRP A 1 97 ? -8.148 -14.578 -11.953 1 98.38 97 TRP A O 1
ATOM 812 N N . ALA A 1 98 ? -9.836 -15.32 -10.641 1 98.81 98 ALA A N 1
ATOM 813 C CA . ALA A 1 98 ? -8.945 -15.594 -9.516 1 98.81 98 ALA A CA 1
ATOM 814 C C . ALA A 1 98 ? -8.727 -17.094 -9.336 1 98.81 98 ALA A C 1
ATOM 816 O O . ALA A 1 98 ? -9.633 -17.891 -9.57 1 98.81 98 ALA A O 1
ATOM 817 N N . TYR A 1 99 ? -7.535 -17.406 -8.898 1 98.88 99 TYR A N 1
ATOM 818 C CA . TYR A 1 99 ? -7.141 -18.797 -8.766 1 98.88 99 TYR A CA 1
ATOM 819 C C . TYR A 1 99 ? -6.355 -19.031 -7.477 1 98.88 99 TYR A C 1
ATOM 821 O O . TYR A 1 99 ? -5.629 -18.141 -7.023 1 98.88 99 TYR A O 1
ATOM 829 N N . SER A 1 100 ? -6.543 -20.203 -6.895 1 98.88 100 SER A N 1
ATOM 830 C CA . SER A 1 100 ? -5.598 -20.734 -5.914 1 98.88 100 SER A CA 1
ATOM 831 C C . SER A 1 100 ? -4.684 -21.781 -6.539 1 98.88 100 SER A C 1
ATOM 833 O O . SER A 1 100 ? -5.129 -22.609 -7.328 1 98.88 100 SER A O 1
ATOM 835 N N . PHE A 1 101 ? -3.469 -21.641 -6.332 1 98.94 101 PHE A N 1
ATOM 836 C CA . PHE A 1 101 ? -2.477 -22.656 -6.664 1 98.94 101 PHE A CA 1
ATOM 837 C C . PHE A 1 101 ? -1.923 -23.312 -5.402 1 98.94 101 PHE A C 1
ATOM 839 O O . PHE A 1 101 ? -1.226 -22.656 -4.621 1 98.94 101 PHE A O 1
ATOM 846 N N . GLU A 1 102 ? -2.172 -24.594 -5.215 1 98.94 102 GLU A N 1
ATOM 847 C CA . GLU A 1 102 ? -2.084 -25.219 -3.9 1 98.94 102 GLU A CA 1
ATOM 848 C C . GLU A 1 102 ? -1.077 -26.375 -3.904 1 98.94 102 GLU A C 1
ATOM 850 O O . GLU A 1 102 ? -0.932 -27.078 -4.906 1 98.94 102 GLU A O 1
ATOM 855 N N . THR A 1 103 ? -0.461 -26.531 -2.785 1 98.88 1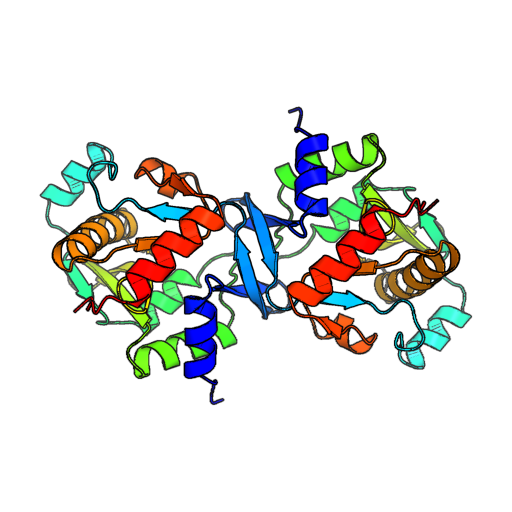03 THR A N 1
ATOM 856 C CA . THR A 1 103 ? 0.272 -27.766 -2.488 1 98.88 103 THR A CA 1
ATOM 857 C C . THR A 1 103 ? -0.407 -28.531 -1.365 1 98.88 103 THR A C 1
ATOM 859 O O . THR A 1 103 ? -0.894 -27.938 -0.399 1 98.88 103 THR A O 1
ATOM 862 N N . TRP A 1 104 ? -0.421 -29.844 -1.569 1 98.81 104 TRP A N 1
ATOM 863 C CA . TRP A 1 104 ? -1.064 -30.734 -0.618 1 98.81 104 TRP A CA 1
ATOM 864 C C . TRP A 1 104 ? -0.108 -31.844 -0.18 1 98.81 104 TRP A C 1
ATOM 866 O O . TRP A 1 104 ? 0.646 -32.375 -0.996 1 98.81 104 TRP A O 1
ATOM 876 N N . GLN A 1 105 ? -0.088 -32.094 1.042 1 98.19 105 GLN A N 1
ATOM 877 C CA . GLN A 1 105 ? 0.517 -33.312 1.569 1 98.19 105 GLN A CA 1
ATOM 878 C C . GLN A 1 105 ? -0.549 -34.281 2.049 1 98.19 105 GLN A C 1
ATOM 880 O O . GLN A 1 105 ? -1.193 -34.062 3.074 1 98.19 105 GLN A O 1
ATOM 885 N N . ASP A 1 106 ? -0.737 -35.281 1.242 1 94.12 106 ASP A N 1
ATOM 886 C CA . ASP A 1 106 ? -1.893 -36.156 1.425 1 94.12 106 ASP A CA 1
ATOM 887 C C . ASP A 1 106 ? -3.197 -35.375 1.334 1 94.12 106 ASP A C 1
ATOM 889 O O . ASP A 1 106 ? -3.48 -34.75 0.309 1 94.12 106 ASP A O 1
ATOM 893 N N . ASP A 1 107 ? -3.971 -35.281 2.414 1 95.75 107 ASP A N 1
ATOM 894 C CA . ASP A 1 107 ? -5.254 -34.594 2.342 1 95.75 107 ASP A CA 1
ATOM 895 C C . ASP A 1 107 ? -5.207 -33.25 3.102 1 95.75 107 ASP A C 1
ATOM 897 O O . ASP A 1 107 ? -6.246 -32.625 3.328 1 95.75 107 ASP A O 1
ATOM 901 N N . GLU A 1 108 ? -3.932 -32.844 3.312 1 98.25 108 GLU A N 1
ATOM 902 C CA . GLU A 1 108 ? -3.781 -31.594 4.059 1 98.25 108 GLU A CA 1
ATOM 903 C C . GLU A 1 108 ? -3.227 -30.484 3.176 1 98.25 108 GLU A C 1
ATOM 905 O O . GLU A 1 108 ? -2.232 -30.672 2.473 1 98.25 108 GLU A O 1
ATOM 910 N N . LEU A 1 109 ? -3.885 -29.406 3.205 1 98.81 109 LEU A N 1
ATOM 911 C CA . LEU A 1 109 ? -3.391 -28.234 2.492 1 98.81 109 LEU A CA 1
ATOM 912 C C . LEU A 1 109 ? -2.074 -27.75 3.092 1 98.81 109 LEU A C 1
ATOM 914 O O . LEU A 1 109 ? -2.035 -27.312 4.242 1 98.81 109 LEU A O 1
ATOM 918 N N . ALA A 1 110 ? -1.012 -27.844 2.342 1 98.81 110 ALA A N 1
ATOM 919 C CA . ALA A 1 110 ? 0.328 -27.531 2.842 1 98.81 110 ALA A CA 1
ATOM 920 C C . ALA A 1 110 ? 0.669 -26.062 2.643 1 98.81 110 ALA A C 1
ATOM 922 O O . ALA A 1 110 ? 1.312 -25.453 3.498 1 98.81 110 ALA A O 1
ATOM 923 N N . GLY A 1 111 ? 0.307 -25.484 1.542 1 98.75 111 GLY A N 1
ATOM 924 C CA . GLY A 1 111 ? 0.522 -24.094 1.179 1 98.75 111 GLY A CA 1
ATOM 925 C C . GLY A 1 111 ? -0.206 -23.688 -0.089 1 98.75 111 GLY A C 1
ATOM 926 O O . GLY A 1 111 ? -0.972 -24.469 -0.65 1 98.75 111 GLY A O 1
ATOM 927 N N . GLY A 1 112 ? -0.004 -22.391 -0.42 1 98.75 112 GLY A N 1
ATOM 928 C CA . GLY A 1 112 ? -0.701 -21.969 -1.621 1 98.75 112 GLY A CA 1
ATOM 929 C C . GLY A 1 112 ? -0.401 -20.531 -2 1 98.75 112 GLY A C 1
ATOM 930 O O . GLY A 1 112 ? 0.192 -19.781 -1.216 1 98.75 112 GLY A O 1
ATOM 931 N N . ILE A 1 113 ? -0.755 -20.25 -3.18 1 98.88 113 ILE A N 1
ATOM 932 C CA . ILE A 1 113 ? -0.619 -18.906 -3.762 1 98.88 113 ILE A CA 1
ATOM 933 C C . ILE A 1 113 ? -1.964 -18.453 -4.32 1 98.88 113 ILE A C 1
ATOM 935 O O . ILE A 1 113 ? -2.648 -19.219 -5.008 1 98.88 113 ILE A O 1
ATOM 939 N N . LEU A 1 114 ? -2.33 -17.297 -3.916 1 98.94 114 LEU A N 1
ATOM 940 C CA . LEU A 1 114 ? -3.5 -16.625 -4.457 1 98.94 114 LEU A CA 1
ATOM 941 C C . LEU A 1 114 ? -3.115 -15.727 -5.637 1 98.94 114 LEU A C 1
ATOM 943 O O . LEU A 1 114 ? -2.176 -14.938 -5.539 1 98.94 114 LEU A O 1
ATOM 947 N N . GLY A 1 115 ? -3.836 -15.844 -6.742 1 98.88 115 GLY A N 1
ATOM 948 C CA . GLY A 1 115 ? -3.482 -15.023 -7.887 1 98.88 115 GLY A CA 1
ATOM 949 C C . GLY A 1 115 ? -4.668 -14.703 -8.781 1 98.88 115 GLY A C 1
ATOM 950 O O . GLY A 1 115 ? -5.734 -15.305 -8.641 1 98.88 115 GLY A O 1
ATOM 951 N N . ILE A 1 116 ? -4.461 -13.75 -9.633 1 98.81 116 ILE A N 1
ATOM 952 C CA . ILE A 1 116 ? -5.414 -13.289 -10.641 1 98.81 116 ILE A CA 1
ATOM 953 C C . ILE A 1 116 ? -4.809 -13.445 -12.031 1 98.81 116 ILE A C 1
ATOM 955 O O . ILE A 1 116 ? -3.633 -13.141 -12.242 1 98.81 116 ILE A O 1
ATOM 959 N N . VAL A 1 117 ? -5.609 -13.883 -12.938 1 98.75 117 VAL A N 1
ATOM 960 C CA . VAL A 1 117 ? -5.148 -14.039 -14.312 1 98.75 117 VAL A CA 1
ATOM 961 C C . VAL A 1 117 ? -5.887 -13.062 -15.219 1 98.75 117 VAL A C 1
ATOM 963 O O . VAL A 1 117 ? -7.121 -13.055 -15.258 1 98.75 117 VAL A O 1
ATOM 966 N N . VAL A 1 118 ? -5.172 -12.289 -15.906 1 98.31 118 VAL A N 1
ATOM 967 C CA . VAL A 1 118 ? -5.684 -11.398 -16.938 1 98.31 118 VAL A CA 1
ATOM 968 C C . VAL A 1 118 ? -4.855 -11.562 -18.219 1 98.31 118 VAL A C 1
ATOM 970 O O . VAL A 1 118 ? -3.721 -11.094 -18.281 1 98.31 118 VAL A O 1
ATOM 973 N N . GLY A 1 119 ? -5.434 -12.227 -19.203 1 97.94 119 GLY A N 1
ATOM 974 C CA . GLY A 1 119 ? -4.66 -12.578 -20.375 1 97.94 119 GLY A CA 1
ATOM 975 C C . GLY A 1 119 ? -3.494 -13.5 -20.062 1 97.94 119 GLY A C 1
ATOM 976 O O . GLY A 1 119 ? -3.676 -14.562 -19.469 1 97.94 119 GLY A O 1
ATOM 977 N N . GLY A 1 120 ? -2.324 -13.031 -20.391 1 98.69 120 GLY A N 1
ATOM 978 C CA . GLY A 1 120 ? -1.106 -13.781 -20.125 1 98.69 120 GLY A CA 1
ATOM 979 C C . GLY A 1 120 ? -0.361 -13.289 -18.906 1 98.69 120 GLY A C 1
ATOM 980 O O . GLY A 1 120 ? 0.827 -13.57 -18.734 1 98.69 120 GLY A O 1
ATOM 981 N N . ALA A 1 121 ? -1.044 -12.508 -18.094 1 98.88 121 ALA A N 1
ATOM 982 C CA . ALA A 1 121 ? -0.456 -12.023 -16.844 1 98.88 121 ALA A CA 1
ATOM 983 C C . ALA A 1 121 ? -0.996 -12.797 -15.641 1 98.88 121 ALA A C 1
ATOM 985 O O . ALA A 1 121 ? -2.209 -12.875 -15.445 1 98.88 121 ALA A O 1
ATOM 986 N N . PHE A 1 122 ? -0.146 -13.438 -14.891 1 98.94 122 PHE A N 1
ATOM 987 C CA . PHE A 1 122 ? -0.488 -13.938 -13.57 1 98.94 122 PHE A CA 1
ATOM 988 C C . PHE A 1 122 ? -0.078 -12.945 -12.492 1 98.94 122 PHE A C 1
ATOM 990 O O . PHE A 1 122 ? 1.11 -12.672 -12.312 1 98.94 122 PHE A O 1
ATOM 997 N N . ILE A 1 123 ? -1.023 -12.422 -11.844 1 98.88 123 ILE A N 1
ATOM 998 C CA . ILE A 1 123 ? -0.786 -11.469 -10.758 1 98.88 123 ILE A CA 1
ATOM 999 C C . ILE A 1 123 ? -0.886 -12.195 -9.414 1 98.88 123 ILE A C 1
ATOM 1001 O O . ILE A 1 123 ? -1.987 -12.453 -8.93 1 98.88 123 ILE A O 1
ATOM 1005 N N . GLY A 1 124 ? 0.289 -12.484 -8.859 1 98.81 124 GLY A N 1
ATOM 1006 C CA . GLY A 1 124 ? 0.309 -13.117 -7.547 1 98.81 124 GLY A CA 1
ATOM 1007 C C . GLY A 1 124 ? -0.047 -12.164 -6.422 1 98.81 124 GLY A C 1
ATOM 1008 O O . GLY A 1 124 ? 0.651 -11.172 -6.195 1 98.81 124 GLY A O 1
ATOM 1009 N N . GLU A 1 125 ? -1.047 -12.461 -5.734 1 98.19 125 GLU A N 1
ATOM 1010 C CA . GLU A 1 125 ? -1.525 -11.562 -4.688 1 98.19 125 GLU A CA 1
ATOM 1011 C C . GLU A 1 125 ? -0.855 -11.867 -3.352 1 98.19 125 GLU A C 1
ATOM 1013 O O . GLU A 1 125 ? -0.514 -10.953 -2.6 1 98.19 125 GLU A O 1
ATOM 1018 N N . SER A 1 126 ? -0.748 -13.102 -3.01 1 97 126 SER A N 1
ATOM 1019 C CA . SER A 1 126 ? -0.189 -13.508 -1.724 1 97 126 SER A CA 1
ATOM 1020 C C . SER A 1 126 ? 0.112 -15 -1.694 1 97 126 SER A C 1
ATOM 1022 O O . SER A 1 126 ? -0.254 -15.734 -2.617 1 97 126 SER A O 1
ATOM 1024 N N . MET A 1 127 ? 0.866 -15.43 -0.761 1 97.88 127 MET A N 1
ATOM 1025 C CA . MET A 1 127 ? 1.123 -16.859 -0.535 1 97.88 127 MET A CA 1
ATOM 1026 C C . MET A 1 127 ? 1.187 -17.156 0.957 1 97.88 127 MET A C 1
ATOM 1028 O O . MET A 1 127 ? 1.316 -16.25 1.779 1 97.88 127 MET A O 1
ATOM 1032 N N . PHE A 1 128 ? 1.069 -18.453 1.337 1 97.62 128 PHE A N 1
ATOM 1033 C CA . PHE A 1 128 ? 1.125 -18.922 2.717 1 97.62 128 PHE A CA 1
ATOM 1034 C C . PHE A 1 128 ? 1.551 -20.391 2.779 1 97.62 128 PHE A C 1
ATOM 1036 O O . PHE A 1 128 ? 1.594 -21.062 1.755 1 97.62 128 PHE A O 1
ATOM 1043 N N . TYR A 1 129 ? 1.915 -20.812 3.975 1 98.06 129 TYR A N 1
ATOM 1044 C CA . TYR A 1 129 ? 2.115 -22.234 4.168 1 98.06 129 TYR A CA 1
ATOM 1045 C C . TYR A 1 129 ? 1.65 -22.672 5.555 1 98.06 129 TYR A C 1
ATOM 1047 O O . TYR A 1 129 ? 1.611 -21.859 6.484 1 98.06 129 TYR A O 1
ATOM 1055 N N . ARG A 1 130 ? 1.304 -23.906 5.668 1 97.94 130 ARG A N 1
ATOM 1056 C CA . ARG A 1 130 ? 0.987 -24.578 6.926 1 97.94 130 ARG A CA 1
ATOM 1057 C C . ARG A 1 130 ? 2.031 -25.641 7.258 1 97.94 130 ARG A C 1
ATOM 1059 O O . ARG A 1 130 ? 2.281 -25.922 8.43 1 97.94 130 ARG A O 1
ATOM 1066 N N . ILE A 1 131 ? 2.502 -26.281 6.211 1 98.19 131 ILE A N 1
ATOM 1067 C CA . ILE A 1 131 ? 3.566 -27.266 6.316 1 98.19 131 ILE A CA 1
ATOM 1068 C C . ILE A 1 131 ? 4.859 -26.703 5.738 1 98.19 131 ILE A C 1
ATOM 1070 O O . ILE A 1 131 ? 4.859 -26.109 4.656 1 98.19 131 ILE A O 1
ATOM 1074 N N . PRO A 1 132 ? 5.953 -26.922 6.441 1 97.44 132 PRO A N 1
ATOM 1075 C CA . PRO A 1 132 ? 7.227 -26.375 5.965 1 97.44 132 PRO A CA 1
ATOM 1076 C C . PRO A 1 132 ? 7.492 -26.703 4.496 1 97.44 132 PRO A C 1
ATOM 1078 O O . PRO A 1 132 ? 7.223 -27.828 4.051 1 97.44 132 PRO A O 1
ATOM 1081 N N . ASP A 1 133 ? 7.906 -25.703 3.738 1 97.94 133 ASP A N 1
ATOM 1082 C CA . ASP A 1 133 ? 8.305 -25.75 2.336 1 97.94 133 ASP A CA 1
ATOM 1083 C C . ASP A 1 133 ? 7.09 -25.734 1.415 1 97.94 133 ASP A C 1
ATOM 1085 O O . ASP A 1 133 ? 7.23 -25.656 0.193 1 97.94 133 ASP A O 1
ATOM 1089 N N . GLY A 1 134 ? 5.879 -25.75 1.967 1 98.38 134 GLY A N 1
ATOM 1090 C CA . GLY A 1 134 ? 4.68 -25.812 1.151 1 98.38 134 GLY A CA 1
ATOM 1091 C C . GLY A 1 134 ? 4.551 -24.641 0.19 1 98.38 134 GLY A C 1
ATOM 1092 O O . GLY A 1 134 ? 4.242 -24.828 -0.988 1 98.38 134 GLY A O 1
ATOM 1093 N N . SER A 1 135 ? 4.832 -23.453 0.684 1 98.44 135 SER A N 1
ATOM 1094 C CA . SER A 1 135 ? 4.703 -22.266 -0.148 1 98.44 135 SER A CA 1
ATOM 1095 C C . SER A 1 135 ? 5.828 -22.188 -1.177 1 98.44 135 SER A C 1
ATOM 1097 O O . SER A 1 135 ? 5.609 -21.75 -2.311 1 98.44 135 SER A O 1
ATOM 1099 N N . LYS A 1 136 ? 7.02 -22.609 -0.785 1 98.56 136 LYS A N 1
ATOM 1100 C CA . LYS A 1 136 ? 8.156 -22.578 -1.707 1 98.56 136 LYS A CA 1
ATOM 1101 C C . LYS A 1 136 ? 7.953 -23.562 -2.857 1 98.56 136 LYS A C 1
ATOM 1103 O O . LYS A 1 136 ? 8.258 -23.25 -4.012 1 98.56 136 LYS A O 1
ATOM 1108 N N . VAL A 1 137 ? 7.469 -24.703 -2.52 1 98.81 137 VAL A N 1
ATOM 1109 C CA . VAL A 1 137 ? 7.176 -25.688 -3.557 1 98.81 137 VAL A CA 1
ATOM 1110 C C . VAL A 1 137 ? 6.055 -25.172 -4.457 1 98.81 137 VAL A C 1
ATOM 1112 O O . VAL A 1 137 ? 6.109 -25.328 -5.68 1 98.81 137 VAL A O 1
ATOM 1115 N N . ALA A 1 138 ? 5.039 -24.547 -3.863 1 98.88 138 ALA A N 1
ATOM 1116 C CA . ALA A 1 138 ? 3.967 -23.953 -4.652 1 98.88 138 ALA A CA 1
ATOM 1117 C C . ALA A 1 138 ? 4.523 -22.938 -5.648 1 98.88 138 ALA A C 1
ATOM 1119 O O . ALA A 1 138 ? 4.109 -22.906 -6.809 1 98.88 138 ALA A O 1
ATOM 1120 N N . LEU A 1 139 ? 5.461 -22.156 -5.203 1 98.88 139 LEU A N 1
ATOM 1121 C CA . LEU A 1 139 ? 6.051 -21.125 -6.051 1 98.88 139 LEU A CA 1
ATOM 1122 C C . LEU A 1 139 ? 6.801 -21.75 -7.223 1 98.88 139 LEU A C 1
ATOM 1124 O O . LEU A 1 139 ? 6.617 -21.344 -8.375 1 98.88 139 LEU A O 1
ATOM 1128 N N . VAL A 1 140 ? 7.582 -22.75 -6.988 1 98.88 140 VAL A N 1
ATOM 1129 C CA . VAL A 1 140 ? 8.352 -23.406 -8.039 1 98.88 140 VAL A CA 1
ATOM 1130 C C . VAL A 1 140 ? 7.402 -24.047 -9.047 1 98.88 140 VAL A C 1
ATOM 1132 O O . VAL A 1 140 ? 7.555 -23.859 -10.258 1 98.88 140 VAL A O 1
ATOM 1135 N N . LYS A 1 141 ? 6.438 -24.75 -8.531 1 98.88 141 LYS A N 1
ATOM 1136 C CA . LYS A 1 141 ? 5.516 -25.469 -9.414 1 98.88 141 LYS A CA 1
ATOM 1137 C C . LYS A 1 141 ? 4.629 -24.5 -10.188 1 98.88 141 LYS A C 1
ATOM 1139 O O . LYS A 1 141 ? 4.258 -24.781 -11.336 1 98.88 141 LYS A O 1
ATOM 1144 N N . LEU A 1 142 ? 4.32 -23.391 -9.586 1 98.94 142 LEU A N 1
ATOM 1145 C CA . LEU A 1 142 ? 3.557 -22.359 -10.297 1 98.94 142 LEU A CA 1
ATOM 1146 C C . LEU A 1 142 ? 4.363 -21.797 -11.461 1 98.94 142 LEU A C 1
ATOM 1148 O O . LEU A 1 142 ? 3.84 -21.625 -12.562 1 98.94 142 LEU A O 1
ATOM 1152 N N . VAL A 1 143 ? 5.613 -21.484 -11.203 1 98.94 143 VAL A N 1
ATOM 1153 C CA . VAL A 1 143 ? 6.465 -20.969 -12.266 1 98.94 143 VAL A CA 1
ATOM 1154 C C . VAL A 1 143 ? 6.531 -21.984 -13.414 1 98.94 143 VAL A C 1
ATOM 1156 O O . VAL A 1 143 ? 6.422 -21.609 -14.578 1 98.94 143 VAL A O 1
ATOM 1159 N N . GLU A 1 144 ? 6.691 -23.25 -13.07 1 98.62 144 GLU A N 1
ATOM 1160 C CA . GLU A 1 144 ? 6.699 -24.281 -14.094 1 98.62 144 GLU A CA 1
ATOM 1161 C C . GLU A 1 144 ? 5.402 -24.281 -14.898 1 98.62 144 GLU A C 1
ATOM 1163 O O . GLU A 1 144 ? 5.43 -24.375 -16.125 1 98.62 144 GLU A O 1
ATOM 1168 N N . ARG A 1 145 ? 4.297 -24.172 -14.211 1 98.75 145 ARG A N 1
ATOM 1169 C CA . ARG A 1 145 ? 2.988 -24.172 -14.852 1 98.75 145 ARG A CA 1
ATOM 1170 C C . ARG A 1 145 ? 2.836 -22.953 -15.766 1 98.75 145 ARG A C 1
ATOM 1172 O O . ARG A 1 145 ? 2.322 -23.062 -16.875 1 98.75 145 ARG A O 1
ATOM 1179 N N . LEU A 1 146 ? 3.248 -21.797 -15.273 1 98.88 146 LEU A N 1
ATOM 1180 C CA . LEU A 1 146 ? 3.135 -20.562 -16.047 1 98.88 146 LEU A CA 1
ATOM 1181 C C . LEU A 1 146 ? 3.988 -20.641 -17.312 1 98.88 146 LEU A C 1
ATOM 1183 O O . LEU A 1 146 ? 3.568 -20.188 -18.375 1 98.88 146 LEU A O 1
ATOM 1187 N N . ARG A 1 147 ? 5.152 -21.25 -17.172 1 98.56 147 ARG A N 1
ATOM 1188 C CA . ARG A 1 147 ? 6.004 -21.453 -18.328 1 98.56 147 ARG A CA 1
ATOM 1189 C C . ARG A 1 147 ? 5.332 -22.391 -19.344 1 98.56 147 ARG A C 1
ATOM 1191 O O . ARG A 1 147 ? 5.273 -22.078 -20.531 1 98.56 147 ARG A O 1
ATOM 1198 N N . GLU A 1 148 ? 4.871 -23.438 -18.859 1 98.25 148 GLU A N 1
ATOM 1199 C CA . GLU A 1 148 ? 4.227 -24.438 -19.703 1 98.25 148 GLU A CA 1
ATOM 1200 C C . GLU A 1 148 ? 3.047 -23.828 -20.469 1 98.25 148 GLU A C 1
ATOM 1202 O O . GLU A 1 148 ? 2.787 -24.203 -21.609 1 98.25 148 GLU A O 1
ATOM 1207 N N . ARG A 1 149 ? 2.332 -22.922 -19.797 1 98.12 149 ARG A N 1
ATOM 1208 C CA . ARG A 1 149 ? 1.119 -22.344 -20.375 1 98.12 149 ARG A CA 1
ATOM 1209 C C . ARG A 1 149 ? 1.423 -21.031 -21.094 1 98.12 149 ARG A C 1
ATOM 1211 O O . ARG A 1 149 ? 0.506 -20.328 -21.516 1 98.12 149 ARG A O 1
ATOM 1218 N N . GLN A 1 150 ? 2.658 -20.656 -21.156 1 98 150 GLN A N 1
ATOM 1219 C CA . GLN A 1 150 ? 3.188 -19.578 -21.969 1 98 150 GLN A CA 1
ATOM 1220 C C . GLN A 1 150 ? 2.699 -18.219 -21.469 1 98 150 GLN A C 1
ATOM 1222 O O . GLN A 1 150 ? 2.355 -17.344 -22.266 1 98 150 GLN A O 1
ATOM 1227 N N . PHE A 1 151 ? 2.537 -18.125 -20.188 1 98.75 151 PHE A N 1
ATOM 1228 C CA . PHE A 1 151 ? 2.281 -16.812 -19.609 1 98.75 151 PHE A CA 1
ATOM 1229 C C . PHE A 1 151 ? 3.436 -15.867 -19.891 1 98.75 151 PHE A C 1
ATOM 1231 O O . PHE A 1 151 ? 4.582 -16.297 -20.047 1 98.75 151 PHE A O 1
ATOM 1238 N N . VAL A 1 152 ? 3.131 -14.586 -19.891 1 98.25 152 VAL A N 1
ATOM 1239 C CA . VAL A 1 152 ? 4.094 -13.562 -20.281 1 98.25 152 VAL A CA 1
ATOM 1240 C C . VAL A 1 152 ? 4.723 -12.93 -19.047 1 98.25 152 VAL A C 1
ATOM 1242 O O . VAL A 1 152 ? 5.895 -12.547 -19.062 1 98.25 152 VAL A O 1
ATOM 1245 N N . LEU A 1 153 ? 3.871 -12.875 -18.016 1 97.62 153 LEU A N 1
ATOM 1246 C CA . LEU A 1 153 ? 4.285 -12.07 -16.875 1 97.62 153 LEU A CA 1
ATOM 1247 C C . LEU A 1 153 ? 3.789 -12.688 -15.57 1 97.62 153 LEU A C 1
ATOM 1249 O O . LEU A 1 153 ? 2.66 -13.18 -15.5 1 97.62 153 LEU A O 1
ATOM 1253 N N . PHE A 1 154 ? 4.656 -12.797 -14.523 1 98.88 154 PHE A N 1
ATOM 1254 C CA . PHE A 1 154 ? 4.312 -13.117 -13.148 1 98.88 154 PHE A CA 1
ATOM 1255 C C . PHE A 1 154 ? 4.598 -11.93 -12.234 1 98.88 154 PHE A C 1
ATOM 1257 O O . PHE A 1 154 ? 5.742 -11.703 -11.836 1 98.88 154 PHE A O 1
ATOM 1264 N N . ASP A 1 155 ? 3.521 -11.227 -11.992 1 98.88 155 ASP A N 1
ATOM 1265 C CA . ASP A 1 155 ? 3.576 -9.969 -11.258 1 98.88 155 ASP A CA 1
ATOM 1266 C C . ASP A 1 155 ? 3.496 -10.203 -9.75 1 98.88 155 ASP A C 1
ATOM 1268 O O . ASP A 1 155 ? 2.539 -10.805 -9.266 1 98.88 155 ASP A O 1
ATOM 1272 N N . ALA A 1 156 ? 4.512 -9.664 -9.016 1 98.5 156 ALA A N 1
ATOM 1273 C CA . ALA A 1 156 ? 4.531 -9.812 -7.562 1 98.5 156 ALA A CA 1
ATOM 1274 C C . ALA A 1 156 ? 4.441 -8.461 -6.867 1 98.5 156 ALA A C 1
ATOM 1276 O O . ALA A 1 156 ? 4.605 -8.367 -5.648 1 98.5 156 ALA A O 1
ATOM 1277 N N . GLN A 1 157 ? 4.234 -7.398 -7.582 1 97.94 157 GLN A N 1
ATOM 1278 C CA . GLN A 1 157 ? 3.99 -6.016 -7.184 1 97.94 157 GLN A CA 1
ATOM 1279 C C . GLN A 1 157 ? 5.199 -5.43 -6.461 1 97.94 157 GLN A C 1
ATOM 1281 O O . GLN A 1 157 ? 5.84 -4.504 -6.969 1 97.94 157 GLN A O 1
ATOM 1286 N N . MET A 1 158 ? 5.656 -6.039 -5.348 1 96.75 158 MET A N 1
ATOM 1287 C CA . MET A 1 158 ? 6.711 -5.461 -4.523 1 96.75 158 MET A CA 1
ATOM 1288 C C . MET A 1 158 ? 7.77 -6.504 -4.18 1 96.75 158 MET A C 1
ATOM 1290 O O . MET A 1 158 ? 7.441 -7.66 -3.908 1 96.75 158 MET A O 1
ATOM 1294 N N . MET A 1 159 ? 9.023 -6.055 -4.062 1 95.94 159 MET A N 1
ATOM 1295 C CA . MET A 1 159 ? 10.133 -6.941 -3.729 1 95.94 159 MET A CA 1
ATOM 1296 C C . MET A 1 159 ? 10.141 -7.262 -2.238 1 95.94 159 MET A C 1
ATOM 1298 O O . MET A 1 159 ? 9.789 -6.418 -1.413 1 95.94 159 MET A O 1
ATOM 1302 N N . ASN A 1 160 ? 10.539 -8.445 -1.891 1 93.81 160 ASN A N 1
ATOM 1303 C CA . ASN A 1 160 ? 10.898 -8.844 -0.535 1 93.81 160 ASN A CA 1
ATOM 1304 C C . ASN A 1 160 ? 12.023 -9.875 -0.536 1 93.81 160 ASN A C 1
ATOM 1306 O O . ASN A 1 160 ? 12.359 -10.445 -1.58 1 93.81 160 ASN A O 1
ATOM 1310 N N . PRO A 1 161 ? 12.688 -10.078 0.572 1 93.56 161 PRO A N 1
ATOM 1311 C CA . PRO A 1 161 ? 13.852 -10.961 0.604 1 93.56 161 PRO A CA 1
ATOM 1312 C C . PRO A 1 161 ? 13.531 -12.375 0.135 1 93.56 161 PRO A C 1
ATOM 1314 O O . PRO A 1 161 ? 14.359 -13.023 -0.511 1 93.56 161 PRO A O 1
ATOM 1317 N N . HIS A 1 162 ? 12.422 -12.844 0.449 1 94.75 162 HIS A N 1
ATOM 1318 C CA . HIS A 1 162 ? 12.016 -14.18 0.04 1 94.75 162 HIS A CA 1
ATOM 1319 C C . HIS A 1 162 ? 11.977 -14.305 -1.479 1 94.75 162 HIS A C 1
ATOM 1321 O O . HIS A 1 162 ? 12.547 -15.242 -2.043 1 94.75 162 HIS A O 1
ATOM 1327 N N . LEU A 1 163 ? 11.359 -13.391 -2.145 1 97.06 163 LEU A N 1
ATOM 1328 C CA . LEU A 1 163 ? 11.234 -13.422 -3.598 1 97.06 163 LEU A CA 1
ATOM 1329 C C . LEU A 1 163 ? 12.586 -13.203 -4.266 1 97.06 163 LEU A C 1
ATOM 1331 O O . LEU A 1 163 ? 12.859 -13.781 -5.324 1 97.06 163 LEU A O 1
ATOM 1335 N N . GLU A 1 164 ? 13.32 -12.359 -3.625 1 96.69 164 GLU A N 1
ATOM 1336 C CA . GLU A 1 164 ? 14.656 -12.094 -4.152 1 96.69 164 GLU A CA 1
ATOM 1337 C C . GLU A 1 164 ? 15.469 -13.375 -4.254 1 96.69 164 GLU A C 1
ATOM 1339 O O . GLU A 1 164 ? 16.25 -13.555 -5.199 1 96.69 164 GLU A O 1
ATOM 1344 N N . ARG A 1 165 ? 15.297 -14.258 -3.377 1 96.19 165 ARG A N 1
ATOM 1345 C CA . ARG A 1 165 ? 16.016 -15.531 -3.33 1 96.19 165 ARG A CA 1
ATOM 1346 C C . ARG A 1 165 ? 15.648 -16.406 -4.52 1 96.19 165 ARG A C 1
ATOM 1348 O O . ARG A 1 165 ? 16.406 -17.312 -4.891 1 96.19 165 ARG A O 1
ATOM 1355 N N . PHE A 1 166 ? 14.562 -16.141 -5.109 1 98.5 166 PHE A N 1
ATOM 1356 C CA . PHE A 1 166 ? 14.102 -16.938 -6.238 1 98.5 166 PHE A CA 1
ATOM 1357 C C . PHE A 1 166 ? 14.414 -16.234 -7.559 1 98.5 166 PHE A C 1
ATOM 1359 O O . PHE A 1 166 ? 13.977 -16.688 -8.617 1 98.5 166 PHE A O 1
ATOM 1366 N N . GLY A 1 167 ? 15.117 -15.094 -7.496 1 98.38 167 GLY A N 1
ATOM 1367 C CA . GLY A 1 167 ? 15.555 -14.391 -8.695 1 98.38 167 GLY A CA 1
ATOM 1368 C C . GLY A 1 167 ? 14.609 -13.289 -9.125 1 98.38 167 GLY A C 1
ATOM 1369 O O . GLY A 1 167 ? 14.727 -12.766 -10.234 1 98.38 167 GLY A O 1
ATOM 1370 N N . ALA A 1 168 ? 13.617 -12.914 -8.289 1 98.56 168 ALA A N 1
ATOM 1371 C CA . ALA A 1 168 ? 12.727 -11.805 -8.609 1 98.56 168 ALA A CA 1
ATOM 1372 C C . ALA A 1 168 ? 13.516 -10.547 -8.945 1 98.56 168 ALA A C 1
ATOM 1374 O O . ALA A 1 168 ? 14.617 -10.344 -8.438 1 98.56 168 ALA A O 1
ATOM 1375 N N . TYR A 1 169 ? 12.93 -9.742 -9.789 1 98.44 169 TYR A N 1
ATOM 1376 C CA . TYR A 1 169 ? 13.625 -8.547 -10.273 1 98.44 169 TYR A CA 1
ATOM 1377 C C . TYR A 1 169 ? 12.648 -7.383 -10.438 1 98.44 169 TYR A C 1
ATOM 1379 O O . TYR A 1 169 ? 11.438 -7.582 -10.484 1 98.44 169 TYR A O 1
ATOM 1387 N N . ARG A 1 170 ? 13.211 -6.215 -10.539 1 97.94 170 ARG A N 1
ATOM 1388 C CA . ARG A 1 170 ? 12.398 -5.008 -10.633 1 97.94 170 ARG A CA 1
ATOM 1389 C C . ARG A 1 170 ? 12.469 -4.406 -12.031 1 97.94 170 ARG A C 1
ATOM 1391 O O . ARG A 1 170 ? 13.5 -4.484 -12.695 1 97.94 170 ARG A O 1
ATOM 1398 N N . VAL A 1 171 ? 11.375 -3.832 -12.406 1 98.31 171 VAL A N 1
ATOM 1399 C CA . VAL A 1 171 ? 11.32 -3.029 -13.625 1 98.31 171 VAL A CA 1
ATOM 1400 C C . VAL A 1 171 ? 10.625 -1.7 -13.336 1 98.31 171 VAL A C 1
ATOM 1402 O O . VAL A 1 171 ? 9.812 -1.604 -12.414 1 98.31 171 VAL A O 1
ATOM 1405 N N . ASP A 1 172 ? 10.906 -0.692 -14.109 1 96.06 172 ASP A N 1
ATOM 1406 C CA . ASP A 1 172 ? 10.227 0.584 -13.914 1 96.06 172 ASP A CA 1
ATOM 1407 C C . ASP A 1 172 ? 8.828 0.565 -14.539 1 96.06 172 ASP A C 1
ATOM 1409 O O . ASP A 1 172 ? 8.438 -0.427 -15.156 1 96.06 172 ASP A O 1
ATOM 1413 N N . ASP A 1 173 ? 8.125 1.586 -14.359 1 94.62 173 ASP A N 1
ATOM 1414 C CA . ASP A 1 173 ? 6.727 1.636 -14.766 1 94.62 173 ASP A CA 1
ATOM 1415 C C . ASP A 1 173 ? 6.594 1.492 -16.281 1 94.62 173 ASP A C 1
ATOM 1417 O O . ASP A 1 173 ? 5.672 0.837 -16.766 1 94.62 173 ASP A O 1
ATOM 1421 N N . LYS A 1 174 ? 7.469 2.133 -17.016 1 96.06 174 LYS A N 1
ATOM 1422 C CA . LYS A 1 174 ? 7.406 2.051 -18.469 1 96.06 174 LYS A CA 1
ATOM 1423 C C . LYS A 1 174 ? 7.586 0.612 -18.953 1 96.06 174 LYS A C 1
ATOM 1425 O O . LYS A 1 174 ? 6.793 0.114 -19.75 1 96.06 174 LYS A O 1
ATOM 1430 N N . GLU A 1 175 ? 8.586 -0.037 -18.484 1 98.06 175 GLU A N 1
ATOM 1431 C CA . GLU A 1 175 ? 8.852 -1.429 -18.844 1 98.06 175 GLU A CA 1
ATOM 1432 C C . GLU A 1 175 ? 7.703 -2.336 -18.422 1 98.06 175 GLU A C 1
ATOM 1434 O O . GLU A 1 175 ? 7.301 -3.229 -19.172 1 98.06 175 GLU A O 1
ATOM 1439 N N . TYR A 1 176 ? 7.219 -2.027 -17.281 1 98.62 176 TYR A N 1
ATOM 1440 C CA . TYR A 1 176 ? 6.109 -2.84 -16.781 1 98.62 176 TYR A CA 1
ATOM 1441 C C . TYR A 1 176 ? 4.891 -2.707 -17.688 1 98.62 176 TYR A C 1
ATOM 1443 O O . TYR A 1 176 ? 4.242 -3.703 -18.016 1 98.62 176 TYR A O 1
ATOM 1451 N N . GLN A 1 177 ? 4.598 -1.525 -18 1 97.88 177 GLN A N 1
ATOM 1452 C CA . GLN A 1 177 ? 3.42 -1.287 -18.828 1 97.88 177 GLN A CA 1
ATOM 1453 C C . GLN A 1 177 ? 3.559 -1.971 -20.188 1 97.88 177 GLN A C 1
ATOM 1455 O O . GLN A 1 177 ? 2.578 -2.477 -20.734 1 97.88 177 GLN A O 1
ATOM 1460 N N . GLU A 1 178 ? 4.719 -2.02 -20.719 1 98.19 178 GLU A N 1
ATOM 1461 C CA . GLU A 1 178 ? 4.965 -2.703 -21.984 1 98.19 178 GLU A CA 1
ATOM 1462 C C . GLU A 1 178 ? 4.727 -4.207 -21.859 1 98.19 178 GLU A C 1
ATOM 1464 O O . GLU A 1 178 ? 4.082 -4.812 -22.703 1 98.19 178 GLU A O 1
ATOM 1469 N N . LEU A 1 179 ? 5.242 -4.758 -20.828 1 98.31 179 LEU A N 1
ATOM 1470 C CA . LEU A 1 179 ? 5.07 -6.184 -20.594 1 98.31 179 LEU A CA 1
ATOM 1471 C C . LEU A 1 179 ? 3.602 -6.52 -20.344 1 98.31 179 LEU A C 1
ATOM 1473 O O . LEU A 1 179 ? 3.092 -7.516 -20.859 1 98.31 179 LEU A O 1
ATOM 1477 N N . LEU A 1 180 ? 2.947 -5.672 -19.531 1 98.56 180 LEU A N 1
ATOM 1478 C CA . LEU A 1 180 ? 1.539 -5.883 -19.219 1 98.56 180 LEU A CA 1
ATOM 1479 C C . LEU A 1 180 ? 0.685 -5.812 -20.484 1 98.56 180 LEU A C 1
ATOM 1481 O O . LEU A 1 180 ? -0.217 -6.633 -20.672 1 98.56 180 LEU A O 1
ATOM 1485 N N . TYR A 1 181 ? 1.016 -4.863 -21.281 1 97.81 181 TYR A N 1
ATOM 1486 C CA . TYR A 1 181 ? 0.293 -4.723 -22.547 1 97.81 181 TYR A CA 1
ATOM 1487 C C . TYR A 1 181 ? 0.418 -5.984 -23.391 1 97.81 181 TYR A C 1
ATOM 1489 O O . TYR A 1 181 ? -0.576 -6.48 -23.922 1 97.81 181 TYR A O 1
ATOM 1497 N N . LYS A 1 182 ? 1.594 -6.52 -23.516 1 98.19 182 LYS A N 1
ATOM 1498 C CA . LYS A 1 182 ? 1.825 -7.754 -24.25 1 98.19 182 LYS A CA 1
ATOM 1499 C C . LYS A 1 182 ? 1.045 -8.914 -23.641 1 98.19 182 LYS A C 1
ATOM 1501 O O . LYS A 1 182 ? 0.488 -9.742 -24.375 1 98.19 182 LYS A O 1
ATOM 1506 N N . ALA A 1 183 ? 1 -8.938 -22.375 1 98.69 183 ALA A N 1
ATOM 1507 C CA . ALA A 1 183 ? 0.324 -10.023 -21.672 1 98.69 183 ALA A CA 1
ATOM 1508 C C . ALA A 1 183 ? -1.184 -9.977 -21.906 1 98.69 183 ALA A C 1
ATOM 1510 O O . ALA A 1 183 ? -1.828 -11.016 -22.062 1 98.69 183 ALA A O 1
ATOM 1511 N N . LEU A 1 184 ? -1.711 -8.758 -21.953 1 97.81 184 LEU A N 1
ATOM 1512 C CA . LEU A 1 184 ? -3.156 -8.578 -22.047 1 97.81 184 LEU A CA 1
ATOM 1513 C C . LEU A 1 184 ? -3.678 -9.07 -23.391 1 97.81 184 LEU A C 1
ATOM 1515 O O . LEU A 1 184 ? -4.859 -9.391 -23.531 1 97.81 184 LEU A O 1
ATOM 1519 N N . TYR A 1 185 ? -2.809 -9.188 -24.328 1 95.88 185 TYR A N 1
ATOM 1520 C CA . TYR A 1 185 ? -3.223 -9.594 -25.672 1 95.88 185 TYR A CA 1
ATOM 1521 C C . TYR A 1 185 ? -3.068 -11.102 -25.844 1 95.88 185 TYR A C 1
ATOM 1523 O O . TYR A 1 185 ? -3.406 -11.641 -26.906 1 95.88 185 TYR A O 1
ATOM 1531 N N . ARG A 1 186 ? -2.648 -11.758 -24.891 1 96.56 186 ARG A N 1
ATOM 1532 C CA . ARG A 1 186 ? -2.52 -13.211 -24.938 1 96.56 186 ARG A CA 1
ATOM 1533 C C . ARG A 1 186 ? -3.705 -13.891 -24.25 1 96.56 186 ARG A C 1
ATOM 1535 O O . ARG A 1 186 ? -4.363 -13.289 -23.406 1 96.56 186 ARG A O 1
ATOM 1542 N N . LYS A 1 187 ? -3.975 -15.039 -24.656 1 95.31 187 LYS A N 1
ATOM 1543 C CA . LYS A 1 187 ? -4.969 -15.875 -24 1 95.31 187 LYS A CA 1
ATOM 1544 C C . LYS A 1 187 ? -4.312 -17.078 -23.328 1 95.31 187 LYS A C 1
ATOM 1546 O O . LYS A 1 187 ? -3.857 -18 -24.016 1 95.31 187 LYS A O 1
ATOM 1551 N N . CYS A 1 188 ? -4.223 -16.984 -22.062 1 97.31 188 CYS A N 1
ATOM 1552 C CA . CYS A 1 188 ? -3.639 -18.078 -21.312 1 97.31 188 CYS A CA 1
ATOM 1553 C C . CYS A 1 188 ? -4.617 -18.594 -20.266 1 97.31 188 CYS A C 1
ATOM 1555 O O . CYS A 1 188 ? -5.559 -17.891 -19.891 1 97.31 188 CYS A O 1
ATOM 1557 N N . SER A 1 189 ? -4.406 -19.828 -19.906 1 96.25 189 SER A N 1
ATOM 1558 C CA . SER A 1 189 ? -5.188 -20.453 -18.844 1 96.25 189 SER A CA 1
ATOM 1559 C C . SER A 1 189 ? -4.293 -21.188 -17.859 1 96.25 189 SER A C 1
ATOM 1561 O O . SER A 1 189 ? -3.363 -21.891 -18.266 1 96.25 189 SER A O 1
ATOM 1563 N N . LEU A 1 190 ? -4.609 -21.016 -16.656 1 97.19 190 LEU A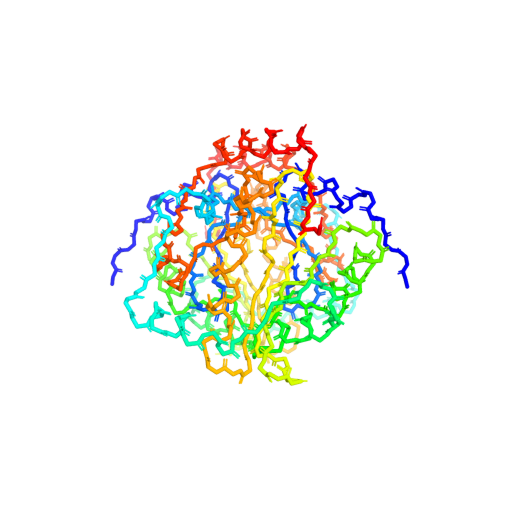 N 1
ATOM 1564 C CA . LEU A 1 190 ? -3.822 -21.688 -15.633 1 97.19 190 LEU A CA 1
ATOM 1565 C C . LEU A 1 190 ? -4.191 -23.172 -15.555 1 97.19 190 LEU A C 1
ATOM 1567 O O . LEU A 1 190 ? -3.389 -24 -15.109 1 97.19 190 LEU A O 1
ATOM 1571 N N . VAL A 1 191 ? -5.43 -23.438 -15.953 1 94 191 VAL A N 1
ATOM 1572 C CA . VAL A 1 191 ? -5.922 -24.812 -15.891 1 94 191 VAL A CA 1
ATOM 1573 C C . VAL A 1 191 ? -5.902 -25.438 -17.281 1 94 191 VAL A C 1
ATOM 15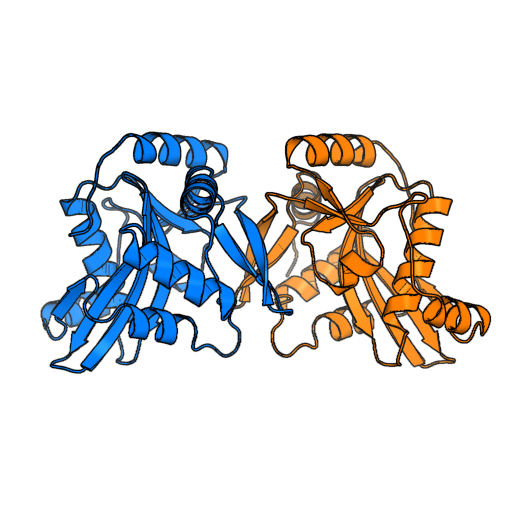75 O O . VAL A 1 191 ? -6.02 -24.719 -18.281 1 94 191 VAL A O 1
ATOM 1578 N N . MET B 1 1 ? 22.531 4.383 9.422 1 70.44 1 MET B N 1
ATOM 1579 C CA . MET B 1 1 ? 22.5 4.137 7.98 1 70.44 1 MET B CA 1
ATOM 1580 C C . MET B 1 1 ? 22.078 5.387 7.219 1 70.44 1 MET B C 1
ATOM 1582 O O . MET B 1 1 ? 21.219 6.141 7.688 1 70.44 1 MET B O 1
ATOM 1586 N N . GLN B 1 2 ? 22.844 5.852 6.312 1 78.75 2 GLN B N 1
ATOM 1587 C CA . GLN B 1 2 ? 22.578 7.07 5.555 1 78.75 2 GLN B CA 1
ATOM 1588 C C . GLN B 1 2 ? 21.719 6.785 4.324 1 78.75 2 GLN B C 1
ATOM 1590 O O . GLN B 1 2 ? 22 5.848 3.572 1 78.75 2 GLN B O 1
ATOM 1595 N N . TYR B 1 3 ? 20.547 7.484 4.363 1 90.81 3 TYR B N 1
ATOM 1596 C CA . TYR B 1 3 ? 19.641 7.324 3.23 1 90.81 3 TYR B CA 1
ATOM 1597 C C . TYR B 1 3 ? 19.844 8.438 2.207 1 90.81 3 TYR B C 1
ATOM 1599 O O . TYR B 1 3 ? 20.375 9.5 2.531 1 90.81 3 TYR B O 1
ATOM 1607 N N . ASP B 1 4 ? 19.594 8.148 0.963 1 96.31 4 ASP B N 1
ATOM 1608 C CA . ASP B 1 4 ? 19.688 9.125 -0.116 1 96.31 4 ASP B CA 1
ATOM 1609 C C . ASP B 1 4 ? 18.484 10.055 -0.123 1 96.31 4 ASP B C 1
ATOM 1611 O O . ASP B 1 4 ? 17.547 9.859 -0.907 1 96.31 4 ASP B O 1
ATOM 1615 N N . ILE B 1 5 ? 18.547 11.141 0.66 1 97.38 5 ILE B N 1
ATOM 1616 C CA . ILE B 1 5 ? 17.422 12.039 0.915 1 97.38 5 ILE B CA 1
ATOM 1617 C C . ILE B 1 5 ? 16.984 12.703 -0.389 1 97.38 5 ILE B C 1
ATOM 1619 O O . ILE B 1 5 ? 15.797 12.766 -0.691 1 97.38 5 ILE B O 1
ATOM 1623 N N . PRO B 1 6 ? 17.953 13.133 -1.283 1 97.38 6 PRO B N 1
ATOM 1624 C CA . PRO B 1 6 ? 17.531 13.719 -2.557 1 97.38 6 PRO B CA 1
ATOM 1625 C C . PRO B 1 6 ? 16.688 12.758 -3.393 1 97.38 6 PRO B C 1
ATOM 1627 O O . PRO B 1 6 ? 15.68 13.164 -3.979 1 97.38 6 PRO B O 1
ATOM 1630 N N . SER B 1 7 ? 17.094 11.508 -3.404 1 97.25 7 SER B N 1
ATOM 1631 C CA . SER B 1 7 ? 16.328 10.516 -4.156 1 97.25 7 SER B CA 1
ATOM 1632 C C . SER B 1 7 ? 14.953 10.289 -3.551 1 97.25 7 SER B C 1
ATOM 1634 O O . SER B 1 7 ? 13.977 10.07 -4.273 1 97.25 7 SER B O 1
ATOM 1636 N N . ILE B 1 8 ? 14.891 10.344 -2.271 1 98.31 8 ILE B N 1
ATOM 1637 C CA . ILE B 1 8 ? 13.617 10.164 -1.582 1 98.31 8 ILE B CA 1
ATOM 1638 C C . ILE B 1 8 ? 12.688 11.328 -1.905 1 98.31 8 ILE B C 1
ATOM 1640 O O . ILE B 1 8 ? 11.516 11.117 -2.227 1 98.31 8 ILE B O 1
ATOM 1644 N N . ILE B 1 9 ? 13.227 12.477 -1.905 1 98.31 9 ILE B N 1
ATOM 1645 C CA . ILE B 1 9 ? 12.43 13.656 -2.217 1 98.31 9 ILE B CA 1
ATOM 1646 C C . ILE B 1 9 ? 11.945 13.586 -3.664 1 98.31 9 ILE B C 1
ATOM 1648 O O . ILE B 1 9 ? 10.812 13.961 -3.967 1 98.31 9 ILE B O 1
ATOM 1652 N N . GLN B 1 10 ? 12.781 13.086 -4.512 1 97.81 10 GLN B N 1
ATOM 1653 C CA . GLN B 1 10 ? 12.383 12.93 -5.906 1 97.81 10 GLN B CA 1
ATOM 1654 C C . GLN B 1 10 ? 11.219 11.945 -6.035 1 97.81 10 GLN B C 1
ATOM 1656 O O . GLN B 1 10 ? 10.32 12.148 -6.859 1 97.81 10 GLN B O 1
ATOM 1661 N N . GLY B 1 11 ? 11.234 10.867 -5.246 1 97.94 11 GLY B N 1
ATOM 1662 C CA . GLY B 1 11 ? 10.117 9.945 -5.23 1 97.94 11 GLY B CA 1
ATOM 1663 C C . GLY B 1 11 ? 8.805 10.602 -4.844 1 97.94 11 GLY B C 1
ATOM 1664 O O . GLY B 1 11 ? 7.793 10.43 -5.523 1 97.94 11 GLY B O 1
ATOM 1665 N N . TYR B 1 12 ? 8.867 11.43 -3.842 1 98.5 12 TYR B N 1
ATOM 1666 C CA . TYR B 1 12 ? 7.68 12.156 -3.412 1 98.5 12 TYR B CA 1
ATOM 1667 C C . TYR B 1 12 ? 7.25 13.172 -4.469 1 98.5 12 TYR B C 1
ATOM 1669 O O . TYR B 1 12 ? 6.055 13.352 -4.711 1 98.5 12 TYR B O 1
ATOM 1677 N N . ALA B 1 13 ? 8.211 13.773 -5.109 1 98.19 13 ALA B N 1
ATOM 1678 C CA . ALA B 1 13 ? 7.945 14.789 -6.129 1 98.19 13 ALA B CA 1
ATOM 1679 C C . ALA B 1 13 ? 7.316 14.164 -7.371 1 98.19 13 ALA B C 1
ATOM 1681 O O . ALA B 1 13 ? 6.773 14.867 -8.219 1 98.19 13 ALA B O 1
ATOM 1682 N N . GLN B 1 14 ? 7.418 12.875 -7.453 1 97.38 14 GLN B N 1
ATOM 1683 C CA . GLN B 1 14 ? 6.816 12.164 -8.578 1 97.38 14 GLN B CA 1
ATOM 1684 C C . GLN B 1 14 ? 5.449 11.594 -8.195 1 97.38 14 GLN B C 1
ATOM 1686 O O . GLN B 1 14 ? 4.773 10.984 -9.031 1 97.38 14 GLN B O 1
ATOM 1691 N N . GLY B 1 15 ? 5.035 11.797 -7.016 1 97.94 15 GLY B N 1
ATOM 1692 C CA . GLY B 1 15 ? 3.707 11.391 -6.59 1 97.94 15 GLY B CA 1
ATOM 1693 C C . GLY B 1 15 ? 3.693 10.055 -5.875 1 97.94 15 GLY B C 1
ATOM 1694 O O . GLY B 1 15 ? 2.625 9.516 -5.574 1 97.94 15 GLY B O 1
ATOM 1695 N N . TYR B 1 16 ? 4.887 9.516 -5.57 1 98.19 16 TYR B N 1
ATOM 1696 C CA . TYR B 1 16 ? 4.961 8.242 -4.867 1 98.19 16 TYR B CA 1
ATOM 1697 C C . TYR B 1 16 ? 5.105 8.453 -3.365 1 98.19 16 TYR B C 1
ATOM 1699 O O . TYR B 1 16 ? 5.344 9.578 -2.912 1 98.19 16 TYR B O 1
ATOM 1707 N N . PHE B 1 17 ? 4.898 7.434 -2.613 1 98.44 17 PHE B N 1
ATOM 1708 C CA . PHE B 1 17 ? 5.078 7.469 -1.166 1 98.44 17 PHE B CA 1
ATOM 1709 C C . PHE B 1 17 ? 5.582 6.125 -0.652 1 98.44 17 PHE B C 1
ATOM 1711 O O . PHE B 1 17 ? 5.473 5.109 -1.341 1 98.44 17 PHE B O 1
ATOM 1718 N N . LEU B 1 18 ? 6.152 6.145 0.502 1 97.88 18 LEU B N 1
ATOM 1719 C CA . LEU B 1 18 ? 6.801 4.957 1.05 1 97.88 18 LEU B CA 1
ATOM 1720 C C . LEU B 1 18 ? 5.879 4.246 2.035 1 97.88 18 LEU B C 1
ATOM 1722 O O . LEU B 1 18 ? 5.254 4.887 2.883 1 97.88 18 LEU B O 1
ATOM 1726 N N . MET B 1 19 ? 5.828 2.932 1.905 1 96.25 19 MET B N 1
ATOM 1727 C CA . MET B 1 19 ? 5.203 2.055 2.891 1 96.25 19 MET B CA 1
ATOM 1728 C C . MET B 1 19 ? 6.035 0.795 3.105 1 96.25 19 MET B C 1
ATOM 1730 O O . MET B 1 19 ? 6.711 0.329 2.188 1 96.25 19 MET B O 1
ATOM 1734 N N . ALA B 1 20 ? 5.93 0.333 4.305 1 92.94 20 ALA B N 1
ATOM 1735 C CA . ALA B 1 20 ? 6.5 -0.983 4.578 1 92.94 20 ALA B CA 1
ATOM 1736 C C . ALA B 1 20 ? 5.434 -2.07 4.504 1 92.94 20 ALA B C 1
ATOM 1738 O O . ALA B 1 20 ? 4.281 -1.849 4.887 1 92.94 20 ALA B O 1
ATOM 1739 N N . ASP B 1 21 ? 5.867 -3.201 4.031 1 87.75 21 ASP B N 1
ATOM 1740 C CA . ASP B 1 21 ? 4.926 -4.312 3.957 1 87.75 21 ASP B CA 1
ATOM 1741 C C . ASP B 1 21 ? 4.996 -5.176 5.215 1 87.75 21 ASP B C 1
ATOM 1743 O O . ASP B 1 21 ? 5.555 -4.758 6.23 1 87.75 21 ASP B O 1
ATOM 1747 N N . GLU B 1 22 ? 4.312 -6.285 5.145 1 80.25 22 GLU B N 1
ATOM 1748 C CA . GLU B 1 22 ? 4.195 -7.168 6.301 1 80.25 22 GLU B CA 1
ATOM 1749 C C . GLU B 1 22 ? 5.562 -7.703 6.727 1 80.25 22 GLU B C 1
ATOM 1751 O O . GLU B 1 22 ? 5.754 -8.07 7.887 1 80.25 22 GLU B O 1
ATOM 1756 N N . ASP B 1 23 ? 6.539 -7.773 5.801 1 81.44 23 ASP B N 1
ATOM 1757 C CA . ASP B 1 23 ? 7.887 -8.234 6.105 1 81.44 23 ASP B CA 1
ATOM 1758 C C . ASP B 1 23 ? 8.812 -7.062 6.414 1 81.44 23 ASP B C 1
ATOM 1760 O O . ASP B 1 23 ? 10.039 -7.207 6.387 1 81.44 23 ASP B O 1
ATOM 1764 N N . ASN B 1 24 ? 8.242 -5.852 6.555 1 87.31 24 ASN B N 1
ATOM 1765 C CA . ASN B 1 24 ? 8.945 -4.613 6.883 1 87.31 24 ASN B CA 1
ATOM 1766 C C . ASN B 1 24 ? 9.812 -4.137 5.719 1 87.31 24 ASN B C 1
ATOM 1768 O O . ASN B 1 24 ? 10.734 -3.34 5.91 1 87.31 24 ASN B O 1
ATOM 1772 N N . SER B 1 25 ? 9.508 -4.754 4.578 1 90.44 25 SER B N 1
ATOM 1773 C CA . SER B 1 25 ? 10.211 -4.289 3.385 1 90.44 25 SER B CA 1
ATOM 1774 C C . SER B 1 25 ? 9.586 -3.004 2.846 1 90.44 25 SER B C 1
ATOM 1776 O O . SER B 1 25 ? 8.375 -2.934 2.648 1 90.44 25 SER B O 1
ATOM 1778 N N . LEU B 1 26 ? 10.438 -2.074 2.6 1 94.81 26 LEU B N 1
ATOM 1779 C CA . LEU B 1 26 ? 9.961 -0.773 2.148 1 94.81 26 LEU B CA 1
ATOM 1780 C C . LEU B 1 26 ? 9.758 -0.764 0.637 1 94.81 26 LEU B C 1
ATOM 1782 O O . LEU B 1 26 ? 10.562 -1.324 -0.107 1 94.81 26 LEU B O 1
ATOM 1786 N N . GLY B 1 27 ? 8.703 -0.095 0.179 1 96 27 GLY B N 1
ATOM 1787 C CA . GLY B 1 27 ? 8.422 0.063 -1.239 1 96 27 GLY B CA 1
ATOM 1788 C C . GLY B 1 27 ? 7.793 1.4 -1.578 1 96 27 GLY B C 1
ATOM 1789 O O . GLY B 1 27 ? 7.266 2.084 -0.698 1 96 27 GLY B O 1
ATOM 1790 N N . TRP B 1 28 ? 7.957 1.774 -2.879 1 97.69 28 TRP B N 1
ATOM 1791 C CA . TRP B 1 28 ? 7.34 2.994 -3.391 1 97.69 28 TRP B CA 1
ATOM 1792 C C . TRP B 1 28 ? 5.98 2.695 -4.016 1 97.69 28 TRP B C 1
ATOM 1794 O O . TRP B 1 28 ? 5.891 1.946 -4.988 1 97.69 28 TRP B O 1
ATOM 1804 N N . TYR B 1 29 ? 4.988 3.336 -3.516 1 97.81 29 TYR B N 1
ATOM 1805 C CA . TYR B 1 29 ? 3.611 3.113 -3.945 1 97.81 29 TYR B CA 1
ATOM 1806 C C . TYR B 1 29 ? 3.039 4.359 -4.613 1 97.81 29 TYR B C 1
ATOM 1808 O O . TYR B 1 29 ? 3.49 5.477 -4.344 1 97.81 29 TYR B O 1
ATOM 1816 N N . GLY B 1 30 ? 2.119 4.129 -5.438 1 97.19 30 GLY B N 1
ATOM 1817 C CA . GLY B 1 30 ? 1.233 5.164 -5.945 1 97.19 30 GLY B CA 1
ATOM 1818 C C . GLY B 1 30 ? -0.235 4.855 -5.723 1 97.19 30 GLY B C 1
ATOM 1819 O O . GLY B 1 30 ? -0.58 3.783 -5.219 1 97.19 30 GLY B O 1
ATOM 1820 N N . SER B 1 31 ? -1.049 5.84 -6.051 1 97.06 31 SER B N 1
ATOM 1821 C CA . SER B 1 31 ? -2.498 5.711 -5.93 1 97.06 31 SER B CA 1
ATOM 1822 C C . SER B 1 31 ? -3.189 6.02 -7.254 1 97.06 31 SER B C 1
ATOM 1824 O O . SER B 1 31 ? -2.838 6.98 -7.934 1 97.06 31 SER B O 1
ATOM 1826 N N . ARG B 1 32 ? -4.141 5.109 -7.562 1 95.06 32 ARG B N 1
ATOM 1827 C CA . ARG B 1 32 ? -4.906 5.363 -8.781 1 95.06 32 ARG B CA 1
ATOM 1828 C C . ARG B 1 32 ? -5.809 6.582 -8.609 1 95.06 32 ARG B C 1
ATOM 1830 O O . ARG B 1 32 ? -5.898 7.422 -9.508 1 95.06 32 ARG B O 1
ATOM 1837 N N . ASP B 1 33 ? -6.555 6.59 -7.527 1 96.25 33 ASP B N 1
ATOM 1838 C CA . ASP B 1 33 ? -7.426 7.703 -7.152 1 96.25 33 ASP B CA 1
ATOM 1839 C C . ASP B 1 33 ? -6.883 8.43 -5.926 1 96.25 33 ASP B C 1
ATOM 1841 O O . ASP B 1 33 ? -7.184 8.055 -4.789 1 96.25 33 ASP B O 1
ATOM 1845 N N . ARG B 1 34 ? -6.207 9.508 -6.23 1 98.38 34 ARG B N 1
ATOM 1846 C CA . ARG B 1 34 ? -5.477 10.195 -5.172 1 98.38 34 ARG B CA 1
ATOM 1847 C C . ARG B 1 34 ? -6.426 10.984 -4.273 1 98.38 34 ARG B C 1
ATOM 1849 O O . ARG B 1 34 ? -7.305 11.695 -4.766 1 98.38 34 ARG B O 1
ATOM 1856 N N . THR B 1 35 ? -6.301 10.867 -2.98 1 98.62 35 THR B N 1
ATOM 1857 C CA . THR B 1 35 ? -7.141 11.586 -2.027 1 98.62 35 THR B CA 1
ATOM 1858 C C . THR B 1 35 ? -6.457 12.875 -1.571 1 98.62 35 THR B C 1
ATOM 1860 O O . THR B 1 35 ? -5.293 12.852 -1.16 1 98.62 35 THR B O 1
ATOM 1863 N N . LEU B 1 36 ? -7.184 13.969 -1.647 1 98.88 36 LEU B N 1
ATOM 1864 C CA . LEU B 1 36 ? -6.703 15.273 -1.205 1 98.88 36 LEU B CA 1
ATOM 1865 C C . LEU B 1 36 ? -7.621 15.859 -0.138 1 98.88 36 LEU B C 1
ATOM 1867 O O . LEU B 1 36 ? -8.836 15.648 -0.179 1 98.88 36 LEU B O 1
ATOM 1871 N N . ILE B 1 37 ? -7.051 16.531 0.779 1 98.88 37 ILE B N 1
ATOM 1872 C CA . ILE B 1 37 ? -7.812 17.328 1.735 1 98.88 37 ILE B CA 1
ATOM 1873 C C . ILE B 1 37 ? -7.977 18.75 1.209 1 98.88 37 ILE B C 1
ATOM 1875 O O . ILE B 1 37 ? -6.996 19.391 0.829 1 98.88 37 ILE B O 1
ATOM 1879 N N . PRO B 1 38 ? -9.156 19.203 1.235 1 98.81 38 PRO B N 1
ATOM 1880 C CA . PRO B 1 38 ? -9.375 20.516 0.623 1 98.81 38 PRO B CA 1
ATOM 1881 C C . PRO B 1 38 ? -8.688 21.641 1.389 1 98.81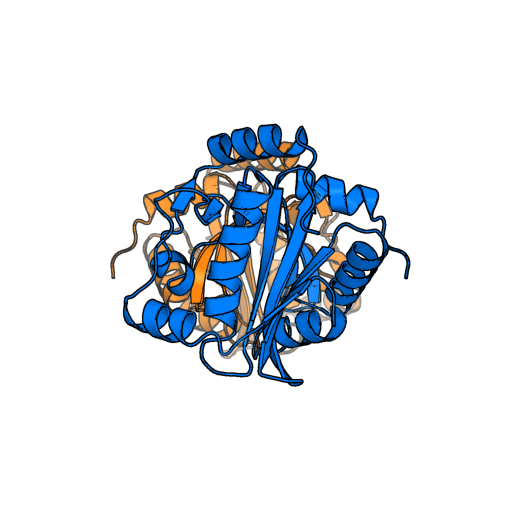 38 PRO B C 1
ATOM 1883 O O . PRO B 1 38 ? -8.695 21.641 2.623 1 98.81 38 PRO B O 1
ATOM 1886 N N . LEU B 1 39 ? -8.133 22.578 0.645 1 98.75 39 LEU B N 1
ATOM 1887 C CA . LEU B 1 39 ? -7.598 23.797 1.219 1 98.75 39 LEU B CA 1
ATOM 1888 C C . LEU B 1 39 ? -8.484 24.984 0.876 1 98.75 39 LEU B C 1
ATOM 1890 O O . LEU B 1 39 ? -8.023 26.141 0.867 1 98.75 39 LEU B O 1
ATOM 1894 N N . ASP B 1 40 ? -9.711 24.703 0.504 1 98.19 40 ASP B N 1
ATOM 1895 C CA . ASP B 1 40 ? -10.719 25.719 0.201 1 98.19 40 ASP B CA 1
ATOM 1896 C C . ASP B 1 40 ? -12 25.453 0.987 1 98.19 40 ASP B C 1
ATOM 1898 O O . ASP B 1 40 ? -11.977 24.797 2.029 1 98.19 40 ASP B O 1
ATOM 1902 N N . ASP B 1 41 ? -13.094 25.984 0.542 1 97.62 41 ASP B N 1
ATOM 1903 C CA . ASP B 1 41 ? -14.32 26 1.33 1 97.62 41 ASP B CA 1
ATOM 1904 C C . ASP B 1 41 ? -14.977 24.625 1.363 1 97.62 41 ASP B C 1
ATOM 1906 O O . ASP B 1 41 ? -15.969 24.422 2.062 1 97.62 41 ASP B O 1
ATOM 1910 N N . ARG B 1 42 ? -14.445 23.812 0.663 1 97.88 42 ARG B N 1
ATOM 1911 C CA . ARG B 1 42 ? -14.945 22.438 0.704 1 97.88 42 ARG B CA 1
ATOM 1912 C C . ARG B 1 42 ? -14.586 21.766 2.025 1 97.88 42 ARG B C 1
ATOM 1914 O O . ARG B 1 42 ? -15.188 20.766 2.395 1 97.88 42 ARG B O 1
ATOM 1921 N N . PHE B 1 43 ? -13.516 22.203 2.715 1 98.81 43 PHE B N 1
ATOM 1922 C CA . PHE B 1 43 ? -13.133 21.672 4.023 1 98.81 43 PHE B CA 1
ATOM 1923 C C . PHE B 1 43 ? -14.211 21.969 5.059 1 98.81 43 PHE B C 1
ATOM 1925 O O . PHE B 1 43 ? -14.68 23.109 5.168 1 98.81 43 PHE B O 1
ATOM 1932 N N . ARG B 1 44 ? -14.586 20.875 5.797 1 98.38 44 ARG B N 1
ATOM 1933 C CA . ARG B 1 44 ? -15.68 21.016 6.758 1 98.38 44 ARG B CA 1
ATOM 1934 C C . ARG B 1 44 ? -15.492 20.078 7.938 1 98.38 44 ARG B C 1
ATOM 1936 O O . ARG B 1 44 ? -14.719 19.125 7.863 1 98.38 44 ARG B O 1
ATOM 1943 N N . TYR B 1 45 ? -16.203 20.328 9.008 1 97.69 45 TYR B N 1
ATOM 1944 C CA . TYR B 1 45 ? -16.234 19.469 10.188 1 97.69 45 TYR B CA 1
ATOM 1945 C C . TYR B 1 45 ? -17.516 19.688 10.977 1 97.69 45 TYR B C 1
ATOM 1947 O O . TYR B 1 45 ? -18.188 20.703 10.828 1 97.69 45 TYR B O 1
ATOM 1955 N N . PRO B 1 46 ? -17.906 18.781 11.789 1 95.88 46 PRO B N 1
ATOM 1956 C CA . PRO B 1 46 ? -19.188 18.844 12.492 1 95.88 46 PRO B CA 1
ATOM 1957 C C . PRO B 1 46 ? -19.234 19.953 13.539 1 95.88 46 PRO B C 1
ATOM 1959 O O . PRO B 1 46 ? -18.203 20.422 14.008 1 95.88 46 PRO B O 1
ATOM 1962 N N . LYS B 1 47 ? -20.438 20.219 13.922 1 96.44 47 LYS B N 1
ATOM 1963 C CA . LYS B 1 47 ? -20.703 21.234 14.93 1 96.44 47 LYS B CA 1
ATOM 1964 C C . LYS B 1 47 ? -20.047 20.875 16.266 1 96.44 47 LYS B C 1
ATOM 1966 O O . LYS B 1 47 ? -19.609 21.75 17 1 96.44 47 LYS B O 1
ATOM 1971 N N . SER B 1 48 ? -20 19.641 16.562 1 97 48 SER B N 1
ATOM 1972 C CA . SER B 1 48 ? -19.406 19.172 17.812 1 97 48 SER B CA 1
ATOM 1973 C C . SER B 1 48 ? -17.922 19.516 17.875 1 97 48 SER B C 1
ATOM 1975 O O . SER B 1 48 ? -17.422 19.875 18.938 1 97 48 SER B O 1
ATOM 1977 N N . LEU B 1 49 ? -17.281 19.438 16.766 1 98 49 LEU B N 1
ATOM 1978 C CA . LEU B 1 49 ? -15.859 19.781 16.75 1 98 49 LEU B CA 1
ATOM 1979 C C . LEU B 1 49 ? -15.664 21.281 16.828 1 98 49 LEU B C 1
ATOM 1981 O O . LEU B 1 49 ? -14.688 21.766 17.406 1 98 49 LEU B O 1
ATOM 1985 N N . ARG B 1 50 ? -16.562 22.031 16.266 1 97.69 50 ARG B N 1
ATOM 1986 C CA . ARG B 1 50 ? -16.531 23.484 16.375 1 97.69 50 ARG B CA 1
ATOM 1987 C C . ARG B 1 50 ? -16.547 23.922 17.844 1 97.69 50 ARG B C 1
ATOM 1989 O O . ARG B 1 50 ? -15.844 24.859 18.219 1 97.69 50 ARG B O 1
ATOM 1996 N N . ARG B 1 51 ? -17.297 23.234 18.578 1 97.62 51 ARG B N 1
ATOM 1997 C CA . ARG B 1 51 ? -17.375 23.547 20 1 97.62 51 ARG B CA 1
ATOM 1998 C C . ARG B 1 51 ? -16.047 23.281 20.688 1 97.62 51 ARG B C 1
ATOM 2000 O O . ARG B 1 51 ? -15.617 24.078 21.531 1 97.62 51 ARG B O 1
ATOM 2007 N N . VAL B 1 52 ? -15.469 22.188 20.344 1 97.69 52 VAL B N 1
ATOM 2008 C CA . VAL B 1 52 ? -14.164 21.844 20.906 1 97.69 52 VAL B CA 1
ATOM 2009 C C . VAL B 1 52 ? -13.141 22.906 20.516 1 97.69 52 VAL B C 1
ATOM 2011 O O . VAL B 1 52 ? -12.344 23.344 21.359 1 97.69 52 VAL B O 1
ATOM 2014 N N . LEU B 1 53 ? -13.141 23.312 19.312 1 98.12 53 LEU B N 1
ATOM 2015 C CA . LEU B 1 53 ? -12.219 24.312 18.812 1 98.12 53 LEU B CA 1
ATOM 2016 C C . LEU B 1 53 ? -12.406 25.641 19.547 1 98.12 53 LEU B C 1
ATOM 2018 O O . LEU B 1 53 ? -11.422 26.297 19.906 1 98.12 53 LEU B O 1
ATOM 2022 N N . ASN B 1 54 ? -13.609 25.953 19.859 1 97.38 54 ASN B N 1
ATOM 2023 C CA . ASN B 1 54 ? -13.93 27.219 20.516 1 97.38 54 ASN B CA 1
ATOM 2024 C C . ASN B 1 54 ? -13.461 27.234 21.969 1 97.38 54 ASN B C 1
ATOM 2026 O O . ASN B 1 54 ? -13.242 28.297 22.547 1 97.38 54 ASN B O 1
ATOM 2030 N N . GLN B 1 55 ? -13.281 26.094 22.484 1 97.38 55 GLN B N 1
ATOM 2031 C CA . GLN B 1 55 ? -12.812 25.984 23.875 1 97.38 55 GLN B CA 1
ATOM 2032 C C . GLN B 1 55 ? -11.328 26.328 23.969 1 97.38 55 GLN B C 1
ATOM 2034 O O . GLN B 1 55 ? -10.812 26.594 25.062 1 97.38 55 GLN B O 1
ATOM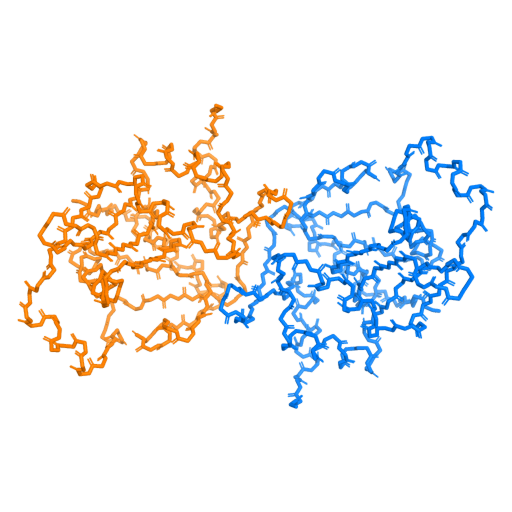 2039 N N . GLN B 1 56 ? -10.578 26.25 22.922 1 96.44 56 GLN B N 1
ATOM 2040 C CA . GLN B 1 56 ? -9.156 26.594 22.828 1 96.44 56 GLN B CA 1
ATOM 2041 C C . GLN B 1 56 ? -8.336 25.812 23.859 1 96.44 56 GLN B C 1
ATOM 2043 O O . GLN B 1 56 ? -7.449 26.375 24.5 1 96.44 56 GLN B O 1
ATOM 2048 N N . ARG B 1 57 ? -8.719 24.625 23.953 1 95.69 57 ARG B N 1
ATOM 2049 C CA . ARG B 1 57 ? -8.039 23.844 24.969 1 95.69 57 ARG B CA 1
ATOM 2050 C C . ARG B 1 57 ? -6.754 23.234 24.438 1 95.69 57 ARG B C 1
ATOM 2052 O O . ARG B 1 57 ? -5.93 22.719 25.203 1 95.69 57 ARG B O 1
ATOM 2059 N N . PHE B 1 58 ? -6.551 23.234 23.188 1 98.44 58 PHE B N 1
ATOM 2060 C CA . PHE B 1 58 ? -5.336 22.703 22.578 1 98.44 58 PHE B CA 1
ATOM 2061 C C . PHE B 1 58 ? -4.477 23.828 22.016 1 98.44 58 PHE B C 1
ATOM 2063 O O . PHE B 1 58 ? -4.996 24.781 21.438 1 98.44 58 PHE B O 1
ATOM 2070 N N . THR B 1 59 ? -3.223 23.734 22.234 1 98.44 59 THR B N 1
ATOM 2071 C CA . THR B 1 59 ? -2.268 24.594 21.531 1 98.44 59 THR B CA 1
ATOM 2072 C C . THR B 1 59 ? -1.578 23.812 20.406 1 98.44 59 THR B C 1
ATOM 2074 O O . THR B 1 59 ? -1.528 22.578 20.438 1 98.44 59 THR B O 1
ATOM 2077 N N . VAL B 1 60 ? -1.025 24.562 19.453 1 98.44 60 VAL B N 1
ATOM 2078 C CA . VAL B 1 60 ? -0.417 23.922 18.281 1 98.44 60 VAL B CA 1
ATOM 2079 C C . VAL B 1 60 ? 1.09 24.188 18.297 1 98.44 60 VAL B C 1
ATOM 2081 O O . VAL B 1 60 ? 1.55 25.234 18.75 1 98.44 60 VAL B O 1
ATOM 2084 N N . ALA B 1 61 ? 1.854 23.25 17.828 1 98.75 61 ALA B N 1
ATOM 2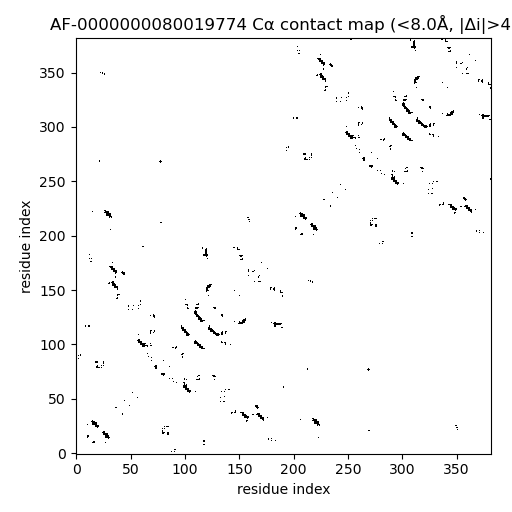085 C CA . ALA B 1 61 ? 3.293 23.391 17.625 1 98.75 61 ALA B CA 1
ATOM 2086 C C . ALA B 1 61 ? 3.756 22.641 16.391 1 98.75 61 ALA B C 1
ATOM 2088 O O . ALA B 1 61 ? 3.131 21.641 15.992 1 98.75 61 ALA B O 1
ATOM 2089 N N . VAL B 1 62 ? 4.785 23.141 15.82 1 98.81 62 VAL B N 1
ATOM 2090 C CA . VAL B 1 62 ? 5.445 22.469 14.711 1 98.81 62 VAL B CA 1
ATOM 2091 C C . VAL B 1 62 ? 6.836 22.016 15.141 1 98.81 62 VAL B C 1
ATOM 2093 O O . VAL B 1 62 ? 7.648 22.812 15.594 1 98.81 62 VAL B O 1
ATOM 2096 N N . ASN B 1 63 ? 7.062 20.734 15.047 1 98.62 63 ASN B N 1
ATOM 2097 C CA . ASN B 1 63 ? 8.367 20.141 15.305 1 98.62 63 ASN B CA 1
ATOM 2098 C C . ASN B 1 63 ? 8.805 20.344 16.75 1 98.62 63 ASN B C 1
ATOM 2100 O O . ASN B 1 63 ? 9.992 20.531 17.031 1 98.62 63 ASN B O 1
ATOM 2104 N N . ARG B 1 64 ? 7.887 20.422 17.641 1 98.5 64 ARG B N 1
ATOM 2105 C CA . ARG B 1 64 ? 8.234 20.484 19.062 1 98.5 64 ARG B CA 1
ATOM 2106 C C . ARG B 1 64 ? 8.703 19.109 19.547 1 98.5 64 ARG B C 1
ATOM 2108 O O . ARG B 1 64 ? 9.656 19.031 20.328 1 98.5 64 ARG B O 1
ATOM 2115 N N . ASP B 1 65 ? 8.07 18.094 19.125 1 98.69 65 ASP B N 1
ATOM 2116 C CA . ASP B 1 65 ? 8.469 16.719 19.453 1 98.69 65 ASP B CA 1
ATOM 2117 C C . ASP B 1 65 ? 8.219 15.781 18.266 1 98.69 65 ASP B C 1
ATOM 2119 O O . ASP B 1 65 ? 7.344 14.914 18.344 1 98.69 65 ASP B O 1
ATOM 2123 N N . PHE B 1 66 ? 9.078 15.914 17.297 1 98.88 66 PHE B N 1
ATOM 2124 C CA . PHE B 1 66 ? 8.945 15.172 16.047 1 98.88 66 PHE B CA 1
ATOM 2125 C C . PHE B 1 66 ? 8.969 13.672 16.312 1 98.88 66 PHE B C 1
ATOM 2127 O O . PHE B 1 66 ? 8.125 12.93 15.789 1 98.88 66 PHE B O 1
ATOM 2134 N N . ALA B 1 67 ? 9.836 13.266 17.141 1 98.75 67 ALA B N 1
ATOM 2135 C CA . ALA B 1 67 ? 10.016 11.844 17.422 1 98.75 67 ALA B CA 1
ATOM 2136 C C . ALA B 1 67 ? 8.758 11.242 18.047 1 98.75 67 ALA B C 1
ATOM 2138 O O . ALA B 1 67 ? 8.344 10.141 17.688 1 98.75 67 ALA B O 1
ATOM 2139 N N . ALA B 1 68 ? 8.148 11.938 18.922 1 98.75 68 ALA B N 1
ATOM 2140 C CA . ALA B 1 68 ? 6.953 11.445 19.594 1 98.75 68 ALA B CA 1
ATOM 2141 C C . ALA B 1 68 ? 5.789 11.312 18.625 1 98.75 68 ALA B C 1
ATOM 2143 O O . ALA B 1 68 ? 4.961 10.406 18.75 1 98.75 68 ALA B O 1
ATOM 2144 N N . VAL B 1 69 ? 5.715 12.219 17.672 1 98.88 69 VAL B N 1
ATOM 2145 C CA . VAL B 1 69 ? 4.648 12.156 16.688 1 98.88 69 VAL B CA 1
ATOM 2146 C C . VAL B 1 69 ? 4.852 10.938 15.789 1 98.88 69 VAL B C 1
ATOM 2148 O O . VAL B 1 69 ? 3.904 10.203 15.508 1 98.88 69 VAL B O 1
ATOM 2151 N N . VAL B 1 70 ? 6.102 10.703 15.367 1 98.75 70 VAL B N 1
ATOM 2152 C CA . VAL B 1 70 ? 6.383 9.531 14.547 1 98.75 70 VAL B CA 1
ATOM 2153 C C . VAL B 1 70 ? 5.996 8.266 15.305 1 98.75 70 VAL B C 1
ATOM 2155 O O . VAL B 1 70 ? 5.348 7.375 14.75 1 98.75 70 VAL B O 1
ATOM 2158 N N . GLU B 1 71 ? 6.336 8.234 16.609 1 98.38 71 GLU B N 1
ATOM 2159 C CA . GLU B 1 71 ? 6.012 7.07 17.422 1 98.38 71 GLU B CA 1
ATOM 2160 C C . GLU B 1 71 ? 4.504 6.914 17.594 1 98.38 71 GLU B C 1
ATOM 2162 O O . GLU B 1 71 ? 3.986 5.797 17.578 1 98.38 71 GLU B O 1
ATOM 2167 N N . GLY B 1 72 ? 3.812 8 17.797 1 98.25 72 GLY B N 1
ATOM 2168 C CA . GLY B 1 72 ? 2.361 7.957 17.906 1 98.25 72 GLY B CA 1
ATOM 2169 C C . GLY B 1 72 ? 1.692 7.43 16.641 1 98.25 72 GLY B C 1
ATOM 2170 O O . GLY B 1 72 ? 0.753 6.633 16.734 1 98.25 72 GLY B O 1
ATOM 2171 N N . CYS B 1 73 ? 2.201 7.82 15.547 1 97.31 73 CYS B N 1
ATOM 2172 C CA . CYS B 1 73 ? 1.653 7.391 14.266 1 97.31 73 CYS B CA 1
ATOM 2173 C C . CYS B 1 73 ? 1.938 5.914 14.016 1 97.31 73 CYS B C 1
ATOM 2175 O O . CYS B 1 73 ? 1.136 5.219 13.391 1 97.31 73 CYS B O 1
ATOM 2177 N N . ALA B 1 74 ? 3.006 5.484 14.461 1 95.75 74 ALA B N 1
ATOM 2178 C CA . ALA B 1 74 ? 3.438 4.109 14.227 1 95.75 74 ALA B CA 1
ATOM 2179 C C . ALA B 1 74 ? 2.797 3.152 15.227 1 95.75 74 ALA B C 1
ATOM 2181 O O . ALA B 1 74 ? 2.826 1.934 15.039 1 95.75 74 ALA B O 1
ATOM 2182 N N . ASN B 1 75 ? 2.254 3.734 16.281 1 92.81 75 ASN B N 1
ATOM 2183 C CA . ASN B 1 75 ? 1.738 2.914 17.359 1 92.81 75 ASN B CA 1
ATOM 2184 C C . ASN B 1 75 ? 0.337 2.393 17.062 1 92.81 75 ASN B C 1
ATOM 2186 O O . ASN B 1 75 ? -0.634 2.803 17.703 1 92.81 75 ASN B O 1
ATOM 2190 N N . ARG B 1 76 ? 0.249 1.502 16.188 1 85.06 76 ARG B N 1
ATOM 2191 C CA . ARG B 1 76 ? -0.985 0.832 15.797 1 85.06 76 ARG B CA 1
ATOM 2192 C C . ARG B 1 76 ? -0.799 -0.681 15.766 1 85.06 76 ARG B C 1
ATOM 2194 O O . ARG B 1 76 ? 0.331 -1.172 15.734 1 85.06 76 ARG B O 1
ATOM 2201 N N . GLU B 1 77 ? -1.91 -1.374 15.891 1 76.75 77 GLU B N 1
ATOM 2202 C CA . GLU B 1 77 ? -1.835 -2.83 15.82 1 76.75 77 GLU B CA 1
ATOM 2203 C C . GLU B 1 77 ? -1.141 -3.289 14.547 1 76.75 77 GLU B C 1
ATOM 2205 O O . GLU B 1 77 ? -0.283 -4.172 14.578 1 76.75 77 GLU B O 1
ATOM 2210 N N . VAL B 1 78 ? -1.516 -2.693 13.461 1 75.38 78 VAL B N 1
ATOM 2211 C CA . VAL B 1 78 ? -0.91 -2.91 12.148 1 75.38 78 VAL B CA 1
ATOM 2212 C C . VAL B 1 78 ? -0.367 -1.589 11.609 1 75.38 78 VAL B C 1
ATOM 2214 O O . VAL B 1 78 ? -1.111 -0.617 11.461 1 75.38 78 VAL B O 1
ATOM 2217 N N . THR B 1 79 ? 1.026 -1.618 11.445 1 83.88 79 THR B N 1
ATOM 2218 C CA . THR B 1 79 ? 1.58 -0.356 10.969 1 83.88 79 THR B CA 1
ATOM 2219 C C . THR B 1 79 ? 2.439 -0.58 9.727 1 83.88 79 THR B C 1
ATOM 2221 O O . THR B 1 79 ? 3.139 -1.589 9.625 1 83.88 79 THR B O 1
ATOM 2224 N N . TRP B 1 80 ? 2.328 0.311 8.867 1 90.69 80 TRP B N 1
ATOM 2225 C CA . TRP B 1 80 ? 3.166 0.308 7.676 1 90.69 80 TRP B CA 1
ATOM 2226 C C . TRP B 1 80 ? 4.438 1.121 7.902 1 90.69 80 TRP B C 1
ATOM 2228 O O . TRP B 1 80 ? 5.27 1.245 7 1 90.69 80 TRP B O 1
ATOM 2238 N N . ILE B 1 81 ? 4.535 1.736 9.047 1 94.62 81 ILE B N 1
ATOM 2239 C CA . ILE B 1 81 ? 5.715 2.525 9.391 1 94.62 81 ILE B CA 1
ATOM 2240 C C . ILE B 1 81 ? 6.75 1.636 10.07 1 94.62 81 ILE B C 1
ATOM 2242 O O . ILE B 1 81 ? 6.734 1.488 11.297 1 94.62 81 ILE B O 1
ATOM 2246 N N . SER B 1 82 ? 7.656 1.108 9.367 1 94.69 82 SER B N 1
ATOM 2247 C CA . SER B 1 82 ? 8.719 0.246 9.867 1 94.69 82 SER B CA 1
ATOM 2248 C C . SER B 1 82 ? 9.805 1.058 10.57 1 94.69 82 SER B C 1
ATOM 2250 O O . SER B 1 82 ? 9.805 2.289 10.508 1 94.69 82 SER B O 1
ATOM 2252 N N . SER B 1 83 ? 10.734 0.365 11.258 1 95.5 83 SER B N 1
ATOM 2253 C CA . SER B 1 83 ? 11.867 1.032 11.883 1 95.5 83 SER B CA 1
ATOM 2254 C C . SER B 1 83 ? 12.703 1.79 10.859 1 95.5 83 SER B C 1
ATOM 2256 O O . SER B 1 83 ? 13.18 2.895 11.133 1 95.5 83 SER B O 1
ATOM 2258 N N . GLU B 1 84 ? 12.852 1.146 9.711 1 96.19 84 GLU B N 1
ATOM 2259 C CA . GLU B 1 84 ? 13.594 1.796 8.633 1 96.19 84 GLU B CA 1
ATOM 2260 C C . GLU B 1 84 ? 12.906 3.084 8.188 1 96.19 84 GLU B C 1
ATOM 2262 O O . GLU B 1 84 ? 13.57 4.098 7.949 1 96.19 84 GLU B O 1
ATOM 2267 N N . LEU B 1 85 ? 11.641 3.045 8.078 1 97.5 85 LEU B N 1
ATOM 2268 C CA . LEU B 1 85 ? 10.898 4.223 7.648 1 97.5 85 LEU B CA 1
ATOM 2269 C C . LEU B 1 85 ? 10.945 5.316 8.711 1 97.5 85 LEU B C 1
ATOM 2271 O O . LEU B 1 85 ? 11.016 6.504 8.375 1 97.5 85 LEU B O 1
ATOM 2275 N N . LYS B 1 86 ? 10.961 4.949 9.977 1 98.06 86 LYS B N 1
ATOM 2276 C CA . LYS B 1 86 ? 11.141 5.926 11.047 1 98.06 86 LYS B CA 1
ATOM 2277 C C . LYS B 1 86 ? 12.477 6.66 10.906 1 98.06 86 LYS B C 1
ATOM 2279 O O . LYS B 1 86 ? 12.539 7.879 11.078 1 98.06 86 LYS B O 1
ATOM 2284 N N . ASP B 1 87 ? 13.461 5.883 10.602 1 98.12 87 ASP B N 1
ATOM 2285 C CA . ASP B 1 87 ? 14.781 6.469 10.398 1 98.12 87 ASP B CA 1
ATOM 2286 C C . ASP B 1 87 ? 14.781 7.445 9.227 1 98.12 87 ASP B C 1
ATOM 2288 O O . ASP B 1 87 ? 15.414 8.5 9.289 1 98.12 87 ASP B O 1
ATOM 2292 N N . ILE B 1 88 ? 14.086 7.086 8.242 1 98.44 88 ILE B N 1
ATOM 2293 C CA . ILE B 1 88 ? 13.984 7.941 7.062 1 98.44 88 ILE B CA 1
ATOM 2294 C C . ILE B 1 88 ? 13.273 9.242 7.422 1 98.44 88 ILE B C 1
ATOM 2296 O O . ILE B 1 88 ? 13.742 10.328 7.086 1 98.44 88 ILE B O 1
ATOM 2300 N N . TYR B 1 89 ? 12.211 9.141 8.148 1 98.69 89 TYR B N 1
ATOM 2301 C CA . TYR B 1 89 ? 11.492 10.344 8.57 1 98.69 89 TYR B CA 1
ATOM 2302 C C . TYR B 1 89 ? 12.383 11.25 9.406 1 98.69 89 TYR B C 1
ATOM 2304 O O . TYR B 1 89 ? 12.328 12.477 9.281 1 98.69 89 TYR B O 1
ATOM 2312 N N . TRP B 1 90 ? 13.133 10.648 10.242 1 98.69 90 TRP B N 1
ATOM 2313 C CA . TRP B 1 90 ? 14.031 11.422 11.086 1 98.69 90 TRP B CA 1
ATOM 2314 C C . TRP B 1 90 ? 15.039 12.195 10.25 1 98.69 90 TRP B C 1
ATOM 2316 O O . TRP B 1 90 ? 15.289 13.383 10.5 1 98.69 90 TRP B O 1
ATOM 2326 N N . GLN B 1 91 ? 15.609 11.539 9.289 1 98.56 91 GLN B N 1
ATOM 2327 C CA . GLN B 1 91 ? 16.578 12.219 8.438 1 98.56 91 GLN B CA 1
ATOM 2328 C C . GLN B 1 91 ? 15.914 13.305 7.598 1 98.56 91 GLN B C 1
ATOM 2330 O O . GLN B 1 91 ? 16.5 14.359 7.355 1 98.56 91 GLN B O 1
ATOM 2335 N N . LEU B 1 92 ? 14.734 13.008 7.117 1 98.75 92 LEU B N 1
ATOM 2336 C CA . LEU B 1 92 ? 13.969 14.023 6.406 1 98.75 92 LEU B CA 1
ATOM 2337 C C . LEU B 1 92 ? 13.711 15.234 7.301 1 98.75 92 LEU B C 1
ATOM 2339 O O . LEU B 1 92 ? 13.766 16.375 6.84 1 98.75 92 LEU B O 1
ATOM 2343 N N . TYR B 1 93 ? 13.422 14.977 8.562 1 98.69 93 TYR B N 1
ATOM 2344 C CA . TYR B 1 93 ? 13.227 16.031 9.555 1 98.69 93 TYR B CA 1
ATOM 2345 C C . TYR B 1 93 ? 14.5 16.844 9.75 1 98.69 93 TYR B C 1
ATOM 2347 O O . TYR B 1 93 ? 14.484 18.062 9.688 1 98.69 93 TYR B O 1
ATOM 2355 N N . GLU B 1 94 ? 15.57 16.125 9.844 1 98.12 94 GLU B N 1
ATOM 2356 C CA . GLU B 1 94 ? 16.859 16.781 10.094 1 98.12 94 GLU B CA 1
ATOM 2357 C C . GLU B 1 94 ? 17.266 17.656 8.906 1 98.12 94 GLU B C 1
ATOM 2359 O O . GLU B 1 94 ? 17.953 18.656 9.078 1 98.12 94 GLU B O 1
ATOM 2364 N N . THR B 1 95 ? 16.797 17.281 7.793 1 97.56 95 THR B N 1
ATOM 2365 C CA . THR B 1 95 ? 17.219 17.984 6.594 1 97.56 95 THR B CA 1
ATOM 2366 C C . THR B 1 95 ? 16.156 18.969 6.129 1 97.56 95 THR B C 1
ATOM 2368 O O . THR B 1 95 ? 16.266 19.562 5.055 1 97.56 95 THR B O 1
ATOM 2371 N N . GLY B 1 96 ? 15.031 19.094 6.832 1 97.75 96 GLY B N 1
ATOM 2372 C CA . GLY B 1 96 ? 14.102 20.188 6.652 1 97.75 96 GLY B CA 1
ATOM 2373 C C . GLY B 1 96 ? 12.93 19.844 5.758 1 97.75 96 GLY B C 1
ATOM 2374 O O . GLY B 1 96 ? 12.25 20.719 5.238 1 97.75 96 GLY B O 1
ATOM 2375 N N . TRP B 1 97 ? 12.648 18.5 5.578 1 98.38 97 TRP B N 1
ATOM 2376 C CA . TRP B 1 97 ? 11.594 18.109 4.648 1 98.38 97 TRP B CA 1
ATOM 2377 C C . TRP B 1 97 ? 10.383 17.562 5.398 1 98.38 97 TRP B C 1
ATOM 2379 O O . TRP B 1 97 ? 9.258 17.609 4.891 1 98.38 97 TRP B O 1
ATOM 2389 N N . ALA B 1 98 ? 10.633 16.953 6.57 1 98.81 98 ALA B N 1
ATOM 2390 C CA . ALA B 1 98 ? 9.547 16.344 7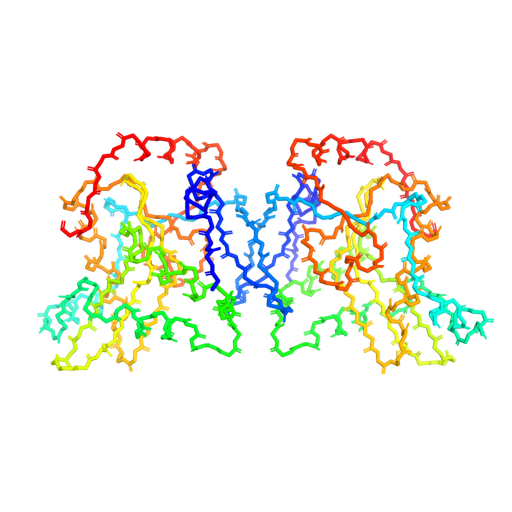.332 1 98.81 98 ALA B CA 1
ATOM 2391 C C . ALA B 1 98 ? 9.18 17.203 8.547 1 98.81 98 ALA B C 1
ATOM 2393 O O . ALA B 1 98 ? 10.055 17.812 9.164 1 98.81 98 ALA B O 1
ATOM 2394 N N . TYR B 1 99 ? 7.914 17.172 8.852 1 98.88 99 TYR B N 1
ATOM 2395 C CA . TYR B 1 99 ? 7.395 18 9.93 1 98.88 99 TYR B CA 1
ATOM 2396 C C . TYR B 1 99 ? 6.383 17.234 10.773 1 98.88 99 TYR B C 1
ATOM 2398 O O . TYR B 1 99 ? 5.652 16.391 10.258 1 98.88 99 TYR B O 1
ATOM 2406 N N . SER B 1 100 ? 6.379 17.531 12.07 1 98.88 100 SER B N 1
ATOM 2407 C CA . SER B 1 100 ? 5.242 17.203 12.922 1 98.88 100 SER B CA 1
ATOM 2408 C C . SER B 1 100 ? 4.367 18.438 13.172 1 98.88 100 SER B C 1
ATOM 2410 O O . SER B 1 100 ? 4.875 19.531 13.383 1 98.88 100 SER B O 1
ATOM 2412 N N . PHE B 1 101 ? 3.156 18.281 13 1 98.94 101 PHE B N 1
ATOM 2413 C CA . PHE B 1 101 ? 2.158 19.266 13.391 1 98.94 101 PHE B CA 1
ATOM 2414 C C . PHE B 1 101 ? 1.348 18.766 14.586 1 98.94 101 PHE B C 1
ATOM 2416 O O . PHE B 1 101 ? 0.581 17.812 14.469 1 98.94 101 PHE B O 1
ATOM 2423 N N . GLU B 1 102 ? 1.463 19.438 15.727 1 98.94 102 GLU B N 1
ATOM 2424 C CA . GLU B 1 102 ? 1.104 18.859 17.016 1 98.94 102 GLU B CA 1
ATOM 2425 C C . GLU B 1 102 ? 0.027 19.672 17.719 1 98.94 102 GLU B C 1
ATOM 2427 O O . GLU B 1 102 ? -0.002 20.906 17.594 1 98.94 102 GLU B O 1
ATOM 2432 N N . THR B 1 103 ? -0.782 18.984 18.438 1 98.88 103 THR B N 1
ATOM 2433 C CA . THR B 1 103 ? -1.649 19.609 19.422 1 98.88 103 THR B CA 1
ATOM 2434 C C . THR B 1 103 ? -1.237 19.203 20.828 1 98.88 103 THR B C 1
ATOM 2436 O O . THR B 1 103 ? -0.881 18.047 21.078 1 98.88 103 THR B O 1
ATOM 2439 N N . TRP B 1 104 ? -1.292 20.203 21.703 1 98.81 104 TRP B N 1
ATOM 2440 C CA . TRP B 1 104 ? -0.895 20 23.094 1 98.81 104 TRP B CA 1
ATOM 2441 C C . TRP B 1 104 ? -1.996 20.469 24.047 1 98.81 104 TRP B C 1
ATOM 2443 O O . TRP B 1 104 ? -2.639 21.484 23.812 1 98.81 104 TRP B O 1
ATOM 2453 N N . GLN B 1 105 ? -2.248 19.688 24.984 1 98.19 105 GLN B N 1
ATOM 2454 C CA . GLN B 1 105 ? -3.027 20.125 26.141 1 98.19 105 GLN B CA 1
ATOM 2455 C C . GLN B 1 105 ? -2.139 20.312 27.359 1 98.19 105 GLN B C 1
ATOM 2457 O O . GLN B 1 105 ? -1.664 19.328 27.953 1 98.19 105 GLN B O 1
ATOM 2462 N N . ASP B 1 106 ? -1.886 21.562 27.672 1 94.12 106 ASP B N 1
ATOM 2463 C CA . ASP B 1 106 ? -0.85 21.891 28.641 1 94.12 106 ASP B CA 1
ATOM 2464 C C . ASP B 1 106 ? 0.508 21.344 28.203 1 94.12 106 ASP B C 1
ATOM 2466 O O . ASP B 1 106 ? 1.014 21.703 27.141 1 94.12 106 ASP B O 1
ATOM 2470 N N . ASP B 1 107 ? 1.082 20.391 28.938 1 95.69 107 ASP B N 1
ATOM 2471 C CA . ASP B 1 107 ? 2.41 19.891 28.578 1 95.69 107 ASP B CA 1
ATOM 2472 C C . ASP B 1 107 ? 2.338 18.469 28.047 1 95.69 107 ASP B C 1
ATOM 2474 O O . ASP B 1 107 ? 3.365 17.812 27.875 1 95.69 107 ASP B O 1
ATOM 2478 N N . GLU B 1 108 ? 1.078 18.141 27.641 1 98.25 108 GLU B N 1
ATOM 2479 C CA . GLU B 1 108 ? 0.898 16.781 27.141 1 98.25 108 GLU B CA 1
ATOM 2480 C C . GLU B 1 108 ? 0.594 16.781 25.641 1 98.25 108 GLU B C 1
ATOM 2482 O O . GLU B 1 108 ? -0.274 17.516 25.172 1 98.25 108 GLU B O 1
ATOM 2487 N N . LEU B 1 109 ? 1.324 16.016 24.969 1 98.81 109 LEU B N 1
ATOM 2488 C CA . LEU B 1 109 ? 1.053 15.844 23.531 1 98.81 109 LEU B CA 1
ATOM 2489 C C . LEU B 1 109 ? -0.302 15.18 23.328 1 98.81 109 LEU B C 1
ATOM 2491 O O . LEU B 1 109 ? -0.5 14.023 23.703 1 98.81 109 LEU B O 1
ATOM 2495 N N . ALA B 1 110 ? -1.226 15.891 22.734 1 98.81 110 ALA B N 1
ATOM 2496 C CA . ALA B 1 110 ? -2.602 15.422 22.578 1 98.81 110 ALA B CA 1
ATOM 2497 C C . ALA B 1 110 ? -2.787 14.648 21.281 1 98.81 110 ALA B C 1
ATOM 2499 O O . ALA B 1 110 ? -3.516 13.656 21.234 1 98.81 110 ALA B O 1
ATOM 2500 N N . GLY B 1 111 ? -2.207 15.078 20.203 1 98.75 111 GLY B N 1
ATOM 2501 C CA . GLY B 1 111 ? -2.246 14.477 18.891 1 98.75 111 GLY B CA 1
ATOM 2502 C C . GLY B 1 111 ? -1.281 15.117 17.906 1 98.75 111 GLY B C 1
ATOM 2503 O O . GLY B 1 111 ? -0.505 16 18.281 1 98.75 111 GLY B O 1
ATOM 2504 N N . GLY B 1 112 ? -1.313 14.555 16.688 1 98.75 112 GLY B N 1
ATOM 2505 C CA . GLY B 1 112 ? -0.386 15.125 15.734 1 98.75 112 GLY B CA 1
ATOM 2506 C C . GLY B 1 112 ? -0.504 14.516 14.352 1 98.75 112 GLY B C 1
ATOM 2507 O O . GLY B 1 112 ? -1.164 13.484 14.172 1 98.75 112 GLY B O 1
ATOM 2508 N N . ILE B 1 113 ? 0.067 15.195 13.453 1 98.88 113 ILE B N 1
ATOM 2509 C CA . ILE B 1 113 ? 0.138 14.797 12.055 1 98.88 113 ILE B CA 1
ATOM 2510 C C . ILE B 1 113 ? 1.591 14.812 11.586 1 98.88 113 ILE B C 1
ATOM 2512 O O . ILE B 1 113 ? 2.32 15.773 11.852 1 98.88 113 ILE B O 1
ATOM 2516 N N . LEU B 1 114 ? 1.97 13.734 11.023 1 98.94 114 LEU B N 1
ATOM 2517 C CA . LEU B 1 114 ? 3.266 13.617 10.359 1 98.94 114 LEU B CA 1
ATOM 2518 C C . LEU B 1 114 ? 3.156 13.969 8.883 1 98.94 114 LEU B C 1
ATOM 2520 O O . LEU B 1 114 ? 2.277 13.461 8.18 1 98.94 114 LEU B O 1
ATOM 2524 N N . GLY B 1 115 ? 4.039 14.828 8.398 1 98.88 115 GLY B N 1
ATOM 2525 C CA . GLY B 1 115 ? 3.953 15.195 6.992 1 98.88 115 GLY B CA 1
ATOM 2526 C C . GLY B 1 115 ? 5.293 15.57 6.391 1 98.88 115 GLY B C 1
ATOM 2527 O O . GLY B 1 115 ? 6.27 15.773 7.113 1 98.88 115 GLY B O 1
ATOM 2528 N N . ILE B 1 116 ? 5.309 15.617 5.09 1 98.81 116 ILE B N 1
ATOM 2529 C CA . ILE B 1 116 ? 6.449 16.016 4.277 1 98.81 116 ILE B CA 1
ATOM 2530 C C . ILE B 1 116 ? 6.078 17.219 3.418 1 98.81 116 ILE B C 1
ATOM 2532 O O . ILE B 1 116 ? 4.98 17.281 2.863 1 98.81 116 ILE B O 1
ATOM 2536 N N . VAL B 1 117 ? 6.984 18.125 3.32 1 98.75 117 VAL B N 1
ATOM 2537 C CA . VAL B 1 117 ? 6.746 19.312 2.5 1 98.75 117 VAL B CA 1
ATOM 2538 C C . VAL B 1 117 ? 7.707 19.312 1.312 1 98.75 117 VAL B C 1
ATOM 2540 O O . VAL B 1 117 ? 8.93 19.234 1.49 1 98.75 117 VAL B O 1
ATOM 2543 N N . VAL B 1 118 ? 7.184 19.391 0.168 1 98.31 118 VAL B N 1
ATOM 2544 C CA . VAL B 1 118 ? 7.934 19.562 -1.072 1 98.31 118 VAL B CA 1
ATOM 2545 C C . VAL B 1 118 ? 7.324 20.703 -1.888 1 98.31 118 VAL B C 1
ATOM 2547 O O . VAL B 1 118 ? 6.254 20.547 -2.48 1 98.31 118 VAL B O 1
ATOM 2550 N N . GLY B 1 119 ? 8.008 21.844 -1.906 1 97.94 119 GLY B N 1
ATOM 2551 C CA . GLY B 1 119 ? 7.414 23.016 -2.506 1 97.94 119 GLY B CA 1
ATOM 2552 C C . GLY B 1 119 ? 6.145 23.469 -1.807 1 97.94 119 GLY B C 1
ATOM 2553 O O . GLY B 1 119 ? 6.141 23.688 -0.592 1 97.94 119 GLY B O 1
ATOM 2554 N N . GLY B 1 120 ? 5.09 23.516 -2.553 1 98.69 120 GLY B N 1
ATOM 2555 C CA . GLY B 1 120 ? 3.789 23.891 -2.018 1 98.69 120 GLY B CA 1
ATOM 2556 C C . GLY B 1 120 ? 2.891 22.688 -1.754 1 98.69 120 GLY B C 1
ATOM 2557 O O . GLY B 1 120 ? 1.672 22.844 -1.636 1 98.69 120 GLY B O 1
ATOM 2558 N N . ALA B 1 121 ? 3.486 21.531 -1.715 1 98.88 121 ALA B N 1
ATOM 2559 C CA . ALA B 1 121 ? 2.736 20.312 -1.408 1 98.88 121 ALA B CA 1
ATOM 2560 C C . ALA B 1 121 ? 3 19.844 0.022 1 98.88 121 ALA B C 1
ATOM 2562 O O . ALA B 1 121 ? 4.152 19.641 0.411 1 98.88 121 ALA B O 1
ATOM 2563 N N . PHE B 1 122 ? 1.987 19.766 0.835 1 98.94 122 PHE B N 1
ATOM 2564 C CA . PHE B 1 122 ? 2.059 19.047 2.105 1 98.94 122 PHE B CA 1
ATOM 2565 C C . PHE B 1 122 ? 1.549 17.625 1.954 1 98.94 122 PHE B C 1
ATOM 2567 O O . PHE B 1 122 ? 0.375 17.406 1.646 1 98.94 122 PHE B O 1
ATOM 2574 N N . ILE B 1 123 ? 2.408 16.719 2.119 1 98.88 123 ILE B N 1
ATOM 2575 C CA . ILE B 1 123 ? 2.064 15.305 2.039 1 98.88 123 ILE B CA 1
ATOM 2576 C C . ILE B 1 123 ? 1.882 14.734 3.443 1 98.88 123 ILE B C 1
ATOM 2578 O O . ILE B 1 123 ? 2.861 14.438 4.133 1 98.88 123 ILE B O 1
ATOM 2582 N N . GLY B 1 124 ? 0.609 14.594 3.818 1 98.81 124 GLY B N 1
ATOM 2583 C CA . GLY B 1 124 ? 0.317 14.008 5.117 1 98.81 124 GLY B CA 1
ATOM 2584 C C . GLY B 1 124 ? 0.547 12.508 5.16 1 98.81 124 GLY B C 1
ATOM 2585 O O . GLY B 1 124 ? -0.097 11.758 4.426 1 98.81 124 GLY B O 1
ATOM 2586 N N . GLU B 1 125 ? 1.39 12.102 5.98 1 98.19 125 GLU B N 1
ATOM 2587 C CA . GLU B 1 125 ? 1.75 10.688 6.039 1 98.19 125 GLU B CA 1
ATOM 2588 C C . GLU B 1 125 ? 0.842 9.922 7 1 98.19 125 GLU B C 1
ATOM 2590 O O . GLU B 1 125 ? 0.455 8.789 6.723 1 98.19 125 GLU B O 1
ATOM 2595 N N . SER B 1 126 ? 0.579 10.469 8.141 1 97 126 SER B N 1
ATOM 2596 C CA . SER B 1 126 ? -0.22 9.797 9.156 1 97 126 SER B CA 1
ATOM 2597 C C . SER B 1 126 ? -0.636 10.758 10.266 1 97 126 SER B C 1
ATOM 2599 O O . SER B 1 126 ? -0.171 11.898 10.305 1 97 126 SER B O 1
ATOM 2601 N N . MET B 1 127 ? -1.566 10.391 11.047 1 97.88 127 MET B N 1
ATOM 2602 C CA . MET B 1 127 ? -1.967 11.148 12.227 1 97.88 127 MET B CA 1
ATOM 2603 C C . MET B 1 127 ? -2.307 10.219 13.383 1 97.88 127 MET B C 1
ATOM 2605 O O . MET B 1 127 ? -2.504 9.023 13.188 1 97.88 127 MET B O 1
ATOM 2609 N N . PHE B 1 128 ? -2.352 10.758 14.625 1 97.62 128 PHE B N 1
ATOM 2610 C CA . PHE B 1 128 ? -2.678 10.016 15.836 1 97.62 128 PHE B CA 1
ATOM 2611 C C . PHE B 1 128 ? -3.223 10.945 16.906 1 97.62 128 PHE B C 1
ATOM 2613 O O . PHE B 1 128 ? -3.148 12.172 16.781 1 97.62 128 PHE B O 1
ATOM 2620 N N . TYR B 1 129 ? -3.814 10.336 17.922 1 98.06 129 TYR B N 1
ATOM 2621 C CA . TYR B 1 129 ? -4.16 11.133 19.094 1 98.06 129 TYR B CA 1
ATOM 2622 C C . TYR B 1 129 ? -3.969 10.32 20.375 1 98.06 129 TYR B C 1
ATOM 2624 O O . TYR B 1 129 ? -4.016 9.086 20.344 1 98.06 129 TYR B O 1
ATOM 2632 N N . ARG B 1 130 ? -3.742 11.008 21.438 1 97.88 130 ARG B N 1
ATOM 2633 C CA . ARG B 1 130 ? -3.695 10.469 22.797 1 97.88 130 ARG B CA 1
ATOM 2634 C C . ARG B 1 130 ? -4.863 10.977 23.641 1 97.88 130 ARG B C 1
ATOM 2636 O O . ARG B 1 130 ? -5.328 10.289 24.547 1 97.88 130 ARG B O 1
ATOM 2643 N N . ILE B 1 131 ? -5.215 12.219 23.375 1 98.19 131 ILE B N 1
ATOM 2644 C CA . ILE B 1 131 ? -6.355 12.867 24.016 1 98.19 131 ILE B CA 1
ATOM 2645 C C . ILE B 1 131 ? -7.484 13.039 23 1 98.19 131 ILE B C 1
ATOM 2647 O O . ILE B 1 131 ? -7.254 13.477 21.875 1 98.19 131 ILE B O 1
ATOM 2651 N N . PRO B 1 132 ? -8.695 12.75 23.438 1 97.5 132 PRO B N 1
ATOM 2652 C CA . PRO B 1 132 ? -9.82 12.859 22.5 1 97.5 132 PRO B CA 1
ATOM 2653 C C . PRO B 1 132 ? -9.859 14.211 21.781 1 97.5 132 PRO B C 1
ATOM 2655 O O . PRO B 1 132 ? -9.602 15.25 22.406 1 97.5 132 PRO B O 1
ATOM 2658 N N . ASP B 1 133 ? -10.062 14.164 20.469 1 97.88 133 ASP B N 1
ATOM 2659 C CA . ASP B 1 133 ? -10.219 15.289 19.562 1 97.88 133 ASP B CA 1
ATOM 2660 C C . ASP B 1 133 ? -8.859 15.883 19.172 1 97.88 133 ASP B C 1
ATOM 2662 O O . ASP B 1 133 ? -8.781 16.781 18.328 1 97.88 133 ASP B O 1
ATOM 2666 N N . GLY B 1 134 ? -7.766 15.375 19.734 1 98.38 134 GLY B N 1
ATOM 2667 C CA . GLY B 1 134 ? -6.449 15.938 19.484 1 98.38 134 GLY B CA 1
ATOM 2668 C C . GLY B 1 134 ? -6.066 15.906 18.016 1 98.38 134 GLY B C 1
ATOM 2669 O O . GLY B 1 134 ? -5.578 16.906 17.469 1 98.38 134 GLY B O 1
ATOM 2670 N N . SER B 1 135 ? -6.336 14.781 17.375 1 98.44 135 SER B N 1
ATOM 2671 C CA . SER B 1 135 ? -5.977 14.633 15.977 1 98.44 135 SER B CA 1
ATOM 2672 C C . SER B 1 135 ? -6.898 15.453 15.078 1 98.44 135 SER B C 1
ATOM 2674 O O . SER B 1 135 ? -6.457 16.016 14.07 1 98.44 135 SER B O 1
ATOM 2676 N N . LYS B 1 136 ? -8.172 15.531 15.445 1 98.56 136 LYS B N 1
ATOM 2677 C CA . LYS B 1 136 ? -9.125 16.312 14.648 1 98.56 136 LYS B CA 1
ATOM 2678 C C . LYS B 1 136 ? -8.805 17.797 14.711 1 98.56 136 LYS B C 1
ATOM 2680 O O . LYS B 1 136 ? -8.883 18.5 13.695 1 98.56 136 LYS B O 1
ATOM 2685 N N . VAL B 1 137 ? -8.477 18.234 15.867 1 98.81 137 VAL B N 1
ATOM 2686 C CA . VAL B 1 137 ? -8.086 19.625 16.016 1 98.81 137 VAL B CA 1
ATOM 2687 C C . VAL B 1 137 ? -6.793 19.891 15.25 1 98.81 137 VAL B C 1
ATOM 2689 O O . VAL B 1 137 ? -6.652 20.922 14.586 1 98.81 137 VAL B O 1
ATOM 2692 N N . ALA B 1 138 ? -5.852 18.953 15.32 1 98.88 138 ALA B N 1
ATOM 2693 C CA . ALA B 1 138 ? -4.617 19.078 14.547 1 98.88 138 ALA B CA 1
ATOM 2694 C C . ALA B 1 138 ? -4.914 19.234 13.055 1 98.88 138 ALA B C 1
ATOM 2696 O O . ALA B 1 138 ? -4.309 20.062 12.375 1 98.88 138 ALA B O 1
ATOM 2697 N N . LEU B 1 139 ? -5.855 18.469 12.586 1 98.88 139 LEU B N 1
ATOM 2698 C CA . LEU B 1 139 ? -6.211 18.5 11.172 1 98.88 139 LEU B CA 1
ATOM 2699 C C . LEU B 1 139 ? -6.797 19.844 10.789 1 98.88 139 LEU B C 1
ATOM 2701 O O . LEU B 1 139 ? -6.383 20.453 9.789 1 98.88 139 LEU B O 1
ATOM 2705 N N . VAL B 1 140 ? -7.68 20.375 11.555 1 98.88 140 VAL B N 1
ATOM 2706 C CA . VAL B 1 140 ? -8.312 21.656 11.266 1 98.88 140 VAL B CA 1
ATOM 2707 C C . VAL B 1 140 ? -7.258 22.766 11.281 1 98.88 140 VAL B C 1
ATOM 2709 O O . VAL B 1 140 ? -7.188 23.578 10.359 1 98.88 140 VAL B O 1
ATOM 2712 N N . LYS B 1 141 ? -6.445 22.766 12.312 1 98.88 141 LYS B N 1
ATOM 2713 C CA . LYS B 1 141 ? -5.449 23.812 12.461 1 98.88 141 LYS B CA 1
ATOM 2714 C C . LYS B 1 141 ? -4.371 23.703 11.383 1 98.88 141 LYS B C 1
ATOM 2716 O O . LYS B 1 141 ? -3.834 24.719 10.938 1 98.88 141 LYS B O 1
ATOM 2721 N N . LEU B 1 142 ? -4.094 22.5 10.961 1 98.94 142 LEU B N 1
ATOM 2722 C CA . LEU B 1 142 ? -3.141 22.328 9.867 1 98.94 142 LEU B CA 1
ATOM 2723 C C . LEU B 1 142 ? -3.693 22.906 8.57 1 98.94 142 LEU B C 1
ATOM 2725 O O . LEU B 1 142 ? -2.979 23.594 7.836 1 98.94 142 LEU B O 1
ATOM 2729 N N . VAL B 1 143 ? -4.934 22.609 8.281 1 98.94 143 VAL B N 1
ATOM 2730 C CA . VAL B 1 143 ? -5.555 23.156 7.082 1 98.94 143 VAL B CA 1
ATOM 2731 C C . VAL B 1 143 ? -5.504 24.672 7.117 1 98.94 143 VAL B C 1
ATOM 2733 O O . VAL B 1 143 ? -5.168 25.312 6.117 1 98.94 143 VAL B O 1
ATOM 2736 N N . GLU B 1 144 ? -5.812 25.25 8.266 1 98.62 144 GLU B N 1
ATOM 2737 C CA . GLU B 1 144 ? -5.73 26.703 8.422 1 98.62 144 GLU B CA 1
ATOM 2738 C C . GLU B 1 144 ? -4.32 27.203 8.125 1 98.62 144 GLU B C 1
ATOM 2740 O O . GLU B 1 144 ? -4.145 28.203 7.418 1 98.62 144 GLU B O 1
ATOM 2745 N N . ARG B 1 145 ? -3.344 26.531 8.664 1 98.81 145 ARG B N 1
ATOM 2746 C CA . ARG B 1 145 ? -1.945 26.906 8.477 1 98.81 145 ARG B CA 1
ATOM 2747 C C . ARG B 1 145 ? -1.545 26.797 7.008 1 98.81 145 ARG B C 1
ATOM 2749 O O . ARG B 1 145 ? -0.861 27.672 6.48 1 98.81 145 ARG B O 1
ATOM 2756 N N . LEU B 1 146 ? -1.943 25.719 6.371 1 98.88 146 LEU B N 1
ATOM 2757 C CA . LEU B 1 146 ? -1.605 25.5 4.965 1 98.88 146 LEU B CA 1
ATOM 2758 C C . LEU B 1 146 ? -2.234 26.578 4.09 1 98.88 146 LEU B C 1
ATOM 2760 O O . LEU B 1 146 ? -1.604 27.062 3.145 1 98.88 146 LEU B O 1
ATOM 2764 N N . ARG B 1 147 ? -3.447 26.953 4.434 1 98.62 147 ARG B N 1
ATOM 2765 C CA . ARG B 1 147 ? -4.102 28.047 3.721 1 98.62 147 ARG B CA 1
ATOM 2766 C C . ARG B 1 147 ? -3.344 29.359 3.906 1 98.62 147 ARG B C 1
ATOM 2768 O O . ARG B 1 147 ? -3.062 30.062 2.936 1 98.62 147 ARG B O 1
ATOM 2775 N N . GLU B 1 148 ? -3.055 29.625 5.094 1 98.25 148 GLU B N 1
ATOM 2776 C CA . GLU B 1 148 ? -2.352 30.859 5.434 1 98.25 148 GLU B CA 1
ATOM 2777 C C . GLU B 1 148 ? -1.019 30.953 4.695 1 98.25 148 GLU B C 1
ATOM 2779 O O . GLU B 1 148 ? -0.598 32.031 4.305 1 98.25 148 GLU B O 1
ATOM 2784 N N . ARG B 1 149 ? -0.356 29.812 4.531 1 98.19 149 ARG B N 1
ATOM 2785 C CA . ARG B 1 149 ? 0.978 29.781 3.939 1 98.19 149 ARG B CA 1
ATOM 2786 C C . ARG B 1 149 ? 0.905 29.516 2.439 1 98.19 149 ARG B C 1
ATOM 2788 O O . ARG B 1 149 ? 1.933 29.297 1.792 1 98.19 149 ARG B O 1
ATOM 2795 N N . GLN B 1 150 ? -0.266 29.422 1.91 1 98 150 GLN B N 1
ATOM 2796 C CA . GLN B 1 150 ? -0.559 29.375 0.481 1 98 150 GLN B CA 1
ATOM 2797 C C . GLN B 1 150 ? -0.061 28.078 -0.146 1 98 150 GLN B C 1
ATOM 2799 O O . GLN B 1 150 ? 0.481 28.078 -1.253 1 98 150 GLN B O 1
ATOM 2804 N N . PHE B 1 151 ? -0.115 27.031 0.625 1 98.75 151 PHE B N 1
ATOM 2805 C CA . PHE B 1 151 ? 0.139 25.719 0.037 1 98.75 151 PHE B CA 1
ATOM 2806 C C . PHE B 1 151 ? -0.873 25.422 -1.061 1 98.75 151 PHE B C 1
ATOM 2808 O O . PHE B 1 151 ? -2.008 25.891 -1.018 1 98.75 151 PHE B O 1
ATOM 2815 N N . VAL B 1 152 ? -0.471 24.562 -1.972 1 98.25 152 VAL B N 1
ATOM 2816 C CA . VAL B 1 152 ? -1.269 24.297 -3.162 1 98.25 152 VAL B CA 1
ATOM 2817 C C . VAL B 1 152 ? -2.051 23 -2.971 1 98.25 152 VAL B C 1
ATOM 2819 O O . VAL B 1 152 ? -3.172 22.859 -3.467 1 98.25 152 VAL B O 1
ATOM 2822 N N . LEU B 1 153 ? -1.385 22.094 -2.23 1 97.62 153 LEU B N 1
ATOM 2823 C CA . LEU B 1 153 ? -1.937 20.75 -2.189 1 97.62 153 LEU B CA 1
ATOM 2824 C C . LEU B 1 153 ? -1.713 20.109 -0.822 1 97.62 153 LEU B C 1
ATOM 2826 O O . LEU B 1 153 ? -0.648 20.281 -0.222 1 97.62 153 LEU B O 1
ATOM 2830 N N . PHE B 1 154 ? -2.746 19.453 -0.227 1 98.88 154 PHE B N 1
ATOM 2831 C CA . PHE B 1 154 ? -2.67 18.578 0.937 1 98.88 154 PHE B CA 1
ATOM 2832 C C . PHE B 1 154 ? -3.01 17.141 0.558 1 98.88 154 PHE B C 1
ATOM 2834 O O . PHE B 1 154 ? -4.184 16.781 0.444 1 98.88 154 PHE B O 1
ATOM 2841 N N . ASP B 1 155 ? -1.938 16.422 0.355 1 98.88 155 ASP B N 1
ATOM 2842 C CA . ASP B 1 155 ? -2.018 15.055 -0.152 1 98.88 155 ASP B CA 1
ATOM 2843 C C . ASP B 1 155 ? -2.213 14.055 0.987 1 98.88 155 ASP B C 1
ATOM 2845 O O . ASP B 1 155 ? -1.406 14.008 1.917 1 98.88 155 ASP B O 1
ATOM 2849 N N . ALA B 1 156 ? -3.293 13.227 0.868 1 98.5 156 ALA B N 1
ATOM 2850 C CA . ALA B 1 156 ? -3.57 12.227 1.892 1 98.5 156 ALA B CA 1
ATOM 2851 C C . ALA B 1 156 ? -3.494 10.812 1.312 1 98.5 156 ALA B C 1
ATOM 2853 O O . ALA B 1 156 ? -3.852 9.844 1.979 1 98.5 156 ALA B O 1
ATOM 2854 N N . GLN B 1 157 ? -3.082 10.656 0.084 1 97.94 157 GLN B N 1
ATOM 2855 C CA . GLN B 1 157 ? -2.805 9.438 -0.675 1 97.94 157 GLN B CA 1
ATOM 2856 C C . GLN B 1 157 ? -4.07 8.609 -0.87 1 97.94 157 GLN B C 1
ATOM 2858 O O . GLN B 1 157 ? -4.547 8.453 -1.996 1 97.94 157 GLN B O 1
ATOM 2863 N N . MET B 1 158 ? -4.758 8.195 0.216 1 96.81 158 MET B N 1
ATOM 2864 C CA . MET B 1 158 ? -5.891 7.281 0.116 1 96.81 158 MET B CA 1
ATOM 2865 C C . MET B 1 158 ? -7.066 7.777 0.95 1 96.81 158 MET B C 1
ATOM 2867 O O . MET B 1 158 ? -6.879 8.289 2.053 1 96.81 158 MET B O 1
ATOM 2871 N N . MET B 1 159 ? -8.281 7.496 0.464 1 96 159 MET B N 1
ATOM 2872 C CA . MET B 1 159 ? -9.5 7.902 1.163 1 96 159 MET B CA 1
ATOM 2873 C C . MET B 1 159 ? -9.781 6.977 2.344 1 96 159 MET B C 1
ATOM 2875 O O . MET B 1 159 ? -9.508 5.777 2.279 1 96 159 MET B O 1
ATOM 2879 N N . ASN B 1 160 ? -10.328 7.512 3.396 1 93.88 160 ASN B N 1
ATOM 2880 C CA . ASN B 1 160 ? -10.945 6.77 4.496 1 93.88 160 ASN B CA 1
ATOM 2881 C C . ASN B 1 160 ? -12.133 7.527 5.09 1 93.88 160 ASN B C 1
ATOM 2883 O O . ASN B 1 160 ? -12.32 8.711 4.809 1 93.88 160 ASN B O 1
ATOM 2887 N N . PRO B 1 161 ? -12.977 6.863 5.828 1 93.62 161 PRO B N 1
ATOM 2888 C CA . PRO B 1 161 ? -14.195 7.504 6.324 1 93.62 161 PRO B CA 1
ATOM 2889 C C . PRO B 1 161 ? -13.906 8.75 7.16 1 93.62 161 PRO B C 1
ATOM 2891 O O . PRO B 1 161 ? -14.664 9.719 7.105 1 93.62 161 PRO B O 1
ATOM 2894 N N . HIS B 1 162 ? -12.922 8.727 7.887 1 94.81 162 HIS B N 1
ATOM 2895 C CA . HIS B 1 162 ? -12.555 9.867 8.719 1 94.81 162 HIS B CA 1
ATOM 2896 C C . HIS B 1 162 ? -12.266 11.094 7.863 1 94.81 162 HIS B C 1
ATOM 2898 O O . HIS B 1 162 ? -12.805 12.18 8.125 1 94.81 162 HIS B O 1
ATOM 2904 N N . LEU B 1 163 ? -11.477 10.953 6.852 1 97.12 163 LEU B N 1
ATOM 2905 C CA . LEU B 1 163 ? -11.109 12.07 5.984 1 97.12 163 LEU B CA 1
ATOM 2906 C C . LEU B 1 163 ? -12.305 12.547 5.172 1 97.12 163 LEU B C 1
ATOM 2908 O O . LEU B 1 163 ? -12.438 13.742 4.898 1 97.12 163 LEU B O 1
ATOM 2912 N N . GLU B 1 164 ? -13.07 11.578 4.812 1 96.75 164 GLU B N 1
ATOM 2913 C CA . GLU B 1 164 ? -14.273 11.914 4.055 1 96.75 164 GLU B CA 1
ATOM 2914 C C . GLU B 1 164 ? -15.156 12.883 4.828 1 96.75 164 GLU B C 1
ATOM 2916 O O . GLU B 1 164 ? -15.773 13.781 4.238 1 96.75 164 GLU B O 1
ATOM 2921 N N . ARG B 1 165 ? -15.203 12.773 6.062 1 96.19 165 ARG B N 1
ATOM 2922 C CA . ARG B 1 165 ? -16.016 13.609 6.938 1 96.19 165 ARG B CA 1
ATOM 2923 C C . ARG B 1 165 ? -15.523 15.055 6.918 1 96.19 165 ARG B C 1
ATOM 2925 O O . ARG B 1 165 ? -16.281 15.977 7.234 1 96.19 165 ARG B O 1
ATOM 2932 N N . PHE B 1 166 ? -14.328 15.25 6.535 1 98.5 166 PHE B N 1
ATOM 2933 C CA . PHE B 1 166 ? -13.758 16.594 6.508 1 98.5 166 PHE B CA 1
ATOM 2934 C C . PHE B 1 166 ? -13.789 17.172 5.098 1 98.5 166 PHE B C 1
ATOM 2936 O O . PHE B 1 166 ? -13.219 18.219 4.844 1 98.5 166 PHE B O 1
ATOM 2943 N N . GLY B 1 167 ? -14.391 16.422 4.145 1 98.44 167 GLY B N 1
ATOM 2944 C CA . GLY B 1 167 ? -14.57 16.922 2.789 1 98.44 167 GLY B CA 1
ATOM 2945 C C . GLY B 1 167 ? -13.477 16.453 1.839 1 98.44 167 GLY B C 1
ATOM 2946 O O . GLY B 1 167 ? -13.359 16.969 0.727 1 98.44 167 GLY B O 1
ATOM 2947 N N . ALA B 1 168 ? -12.625 15.5 2.248 1 98.56 168 ALA B N 1
ATOM 2948 C CA . ALA B 1 168 ? -11.602 14.961 1.355 1 98.56 168 ALA B CA 1
ATOM 2949 C C . ALA B 1 168 ? -12.219 14.461 0.053 1 98.56 168 ALA B C 1
ATOM 2951 O O . ALA B 1 168 ? -13.375 14.023 0.033 1 98.56 168 ALA B O 1
ATOM 2952 N N . TYR B 1 169 ? -11.453 14.531 -0.987 1 98.44 169 TYR B N 1
ATOM 2953 C CA . TYR B 1 169 ? -11.953 14.188 -2.312 1 98.44 169 TYR B CA 1
ATOM 2954 C C . TYR B 1 169 ? -10.883 13.477 -3.133 1 98.44 169 TYR B C 1
ATOM 2956 O O . TYR B 1 169 ? -9.695 13.539 -2.803 1 98.44 169 TYR B O 1
ATOM 2964 N N . ARG B 1 170 ? -11.32 12.852 -4.188 1 98 170 ARG B N 1
ATOM 2965 C CA . ARG B 1 170 ? -10.414 12.078 -5.031 1 98 170 ARG B CA 1
ATOM 2966 C C . ARG B 1 170 ? -10.195 12.766 -6.375 1 98 170 ARG B C 1
ATOM 2968 O O . ARG B 1 170 ? -11.102 13.406 -6.902 1 98 170 ARG B O 1
ATOM 2975 N N . VAL B 1 171 ? -9 12.602 -6.852 1 98.31 171 VAL B N 1
ATOM 2976 C CA . VAL B 1 171 ? -8.68 13 -8.219 1 98.31 171 VAL B CA 1
ATOM 2977 C C . VAL B 1 171 ? -7.941 11.867 -8.93 1 98.31 171 VAL B C 1
ATOM 2979 O O . VAL B 1 171 ? -7.293 11.039 -8.289 1 98.31 171 VAL B O 1
ATOM 2982 N N . ASP B 1 172 ? -8 11.828 -10.234 1 96.12 172 ASP B N 1
ATOM 2983 C CA . ASP B 1 172 ? -7.266 10.797 -10.969 1 96.12 172 ASP B CA 1
ATOM 2984 C C . ASP B 1 172 ? -5.793 11.172 -11.109 1 96.12 172 ASP B C 1
ATOM 2986 O O . ASP B 1 172 ? -5.375 12.25 -10.672 1 96.12 172 ASP B O 1
ATOM 2990 N N . ASP B 1 173 ? -5.051 10.32 -11.641 1 94.69 173 ASP B N 1
ATOM 2991 C CA . ASP B 1 173 ? -3.604 10.484 -11.703 1 94.69 173 ASP B CA 1
ATOM 2992 C C . ASP B 1 173 ? -3.225 11.719 -12.523 1 94.69 173 ASP B C 1
ATOM 2994 O O . ASP B 1 173 ? -2.287 12.438 -12.172 1 94.69 173 ASP B O 1
ATOM 2998 N N . LYS B 1 174 ? -3.916 11.938 -13.617 1 96.06 174 LYS B N 1
ATOM 2999 C CA . LYS B 1 174 ? -3.613 13.086 -14.461 1 96.06 174 LYS B CA 1
ATOM 3000 C C . LYS B 1 174 ? -3.826 14.391 -13.695 1 96.06 174 LYS B C 1
ATOM 3002 O O . LYS B 1 174 ? -2.953 15.266 -13.688 1 96.06 174 LYS B O 1
ATOM 3007 N N . GLU B 1 175 ? -4.938 14.539 -13.086 1 98.06 175 GLU B N 1
ATOM 3008 C CA . GLU B 1 175 ? -5.254 15.727 -12.289 1 98.06 175 GLU B CA 1
ATOM 3009 C C . GLU B 1 175 ? -4.27 15.898 -11.141 1 98.06 175 GLU B C 1
ATOM 3011 O O . GLU B 1 175 ? -3.818 17.016 -10.859 1 98.06 175 GLU B O 1
ATOM 3016 N N . TYR B 1 176 ? -3.961 14.789 -10.578 1 98.62 176 TYR B N 1
ATOM 3017 C CA . TYR B 1 176 ? -3.023 14.852 -9.461 1 98.62 176 TYR B CA 1
ATOM 3018 C C . TYR B 1 176 ? -1.66 15.352 -9.922 1 98.62 176 TYR B C 1
ATOM 3020 O O . TYR B 1 176 ? -1.05 16.203 -9.266 1 98.62 176 TYR B O 1
ATOM 3028 N N . GLN B 1 177 ? -1.223 14.82 -10.969 1 97.88 177 GLN B N 1
ATOM 3029 C CA . GLN B 1 177 ? 0.091 15.203 -11.477 1 97.88 177 GLN B CA 1
ATOM 3030 C C . GLN B 1 177 ? 0.131 16.688 -11.828 1 97.88 177 GLN B C 1
ATOM 3032 O O . GLN B 1 177 ? 1.15 17.344 -11.633 1 97.88 177 GLN B O 1
ATOM 3037 N N . GLU B 1 178 ? -0.922 17.219 -12.312 1 98.19 178 GLU B N 1
ATOM 3038 C CA . GLU B 1 178 ? -1.004 18.641 -12.633 1 98.19 178 GLU B CA 1
ATOM 3039 C C . GLU B 1 178 ? -0.908 19.484 -11.367 1 98.19 178 GLU B C 1
ATOM 3041 O O . GLU B 1 178 ? -0.179 20.484 -11.344 1 98.19 178 GLU B O 1
ATOM 3046 N N . LEU B 1 179 ? -1.63 19.094 -10.391 1 98.31 179 LEU B N 1
ATOM 3047 C CA . LEU B 1 179 ? -1.611 19.828 -9.125 1 98.31 179 LEU B CA 1
ATOM 3048 C C . LEU B 1 179 ? -0.238 19.734 -8.469 1 98.31 179 LEU B C 1
ATOM 3050 O O . LEU B 1 179 ? 0.271 20.734 -7.953 1 98.31 179 LEU B O 1
ATOM 3054 N N . LEU B 1 180 ? 0.337 18.531 -8.508 1 98.56 180 LEU B N 1
ATOM 3055 C CA . LEU B 1 180 ? 1.652 18.328 -7.91 1 98.56 180 LEU B CA 1
ATOM 3056 C C . LEU B 1 180 ? 2.709 19.172 -8.617 1 98.56 180 LEU B C 1
ATOM 3058 O O . LEU B 1 180 ? 3.564 19.766 -7.957 1 98.56 180 LEU B O 1
ATOM 3062 N N . TYR B 1 181 ? 2.596 19.203 -9.891 1 97.81 181 TYR B N 1
ATOM 3063 C CA . TYR B 1 181 ? 3.529 20 -10.672 1 97.81 181 TYR B CA 1
ATOM 3064 C C . TYR B 1 181 ? 3.451 21.469 -10.266 1 97.81 181 TYR B C 1
ATOM 3066 O O . TYR B 1 181 ? 4.477 22.125 -10.055 1 97.81 181 TYR B O 1
ATOM 3074 N N . LYS B 1 182 ? 2.273 22 -10.125 1 98.19 182 LYS B N 1
ATOM 3075 C CA . LYS B 1 182 ? 2.074 23.375 -9.688 1 98.19 182 LYS B CA 1
ATOM 3076 C C . LYS B 1 182 ? 2.648 23.594 -8.289 1 98.19 182 LYS B C 1
ATOM 3078 O O . LYS B 1 182 ? 3.252 24.641 -8.023 1 98.19 182 LYS B O 1
ATOM 3083 N N . ALA B 1 183 ? 2.475 22.625 -7.469 1 98.69 183 ALA B N 1
ATOM 3084 C CA . ALA B 1 183 ? 2.938 22.75 -6.086 1 98.69 183 ALA B CA 1
ATOM 3085 C C . ALA B 1 183 ? 4.461 22.766 -6.02 1 98.69 183 ALA B C 1
ATOM 3087 O O . ALA B 1 183 ? 5.043 23.516 -5.223 1 98.69 183 ALA B O 1
ATOM 3088 N N . LEU B 1 184 ? 5.086 21.984 -6.887 1 97.81 184 LEU B N 1
ATOM 3089 C CA . LEU B 1 184 ? 6.535 21.828 -6.84 1 97.81 184 LEU B CA 1
ATOM 3090 C C . LEU B 1 184 ? 7.238 23.125 -7.227 1 97.81 184 LEU B C 1
ATOM 3092 O O . LEU B 1 184 ? 8.398 23.344 -6.863 1 97.81 184 LEU B O 1
ATOM 3096 N N . TYR B 1 185 ? 6.535 23.984 -7.871 1 95.94 185 TYR B N 1
ATOM 3097 C CA . TYR B 1 185 ? 7.137 25.234 -8.328 1 95.94 185 TYR B CA 1
ATOM 3098 C C . TYR B 1 185 ? 6.902 26.344 -7.32 1 95.94 185 TYR B C 1
ATOM 3100 O O . TYR B 1 185 ? 7.371 27.469 -7.512 1 95.94 185 TYR B O 1
ATOM 3108 N N . ARG B 1 186 ? 6.277 26.078 -6.289 1 96.56 186 ARG B N 1
ATOM 3109 C CA . ARG B 1 186 ? 6.043 27.062 -5.238 1 96.56 186 ARG B CA 1
ATOM 3110 C C . ARG B 1 186 ? 7.035 26.891 -4.094 1 96.56 186 ARG B C 1
ATOM 3112 O O . ARG B 1 186 ? 7.57 25.797 -3.893 1 96.56 186 ARG B O 1
ATOM 3119 N N . LYS B 1 187 ? 7.285 27.906 -3.436 1 95.31 187 LYS B N 1
ATOM 3120 C CA . LYS B 1 187 ? 8.078 27.875 -2.211 1 95.31 187 LYS B CA 1
ATOM 3121 C C . LYS B 1 187 ? 7.227 28.203 -0.989 1 95.31 187 LYS B C 1
ATOM 3123 O O . LYS B 1 187 ? 6.805 29.344 -0.804 1 95.31 187 LYS B O 1
ATOM 3128 N N . CYS B 1 188 ? 6.934 27.188 -0.279 1 97.31 188 CYS B N 1
ATOM 3129 C CA . CYS B 1 188 ? 6.145 27.359 0.934 1 97.31 188 CYS B CA 1
ATOM 3130 C C . CYS B 1 188 ? 6.883 26.812 2.15 1 97.31 188 CYS B C 1
ATOM 3132 O O . CYS B 1 188 ? 7.797 26 2.016 1 97.31 188 CYS B O 1
ATOM 3134 N N . SER B 1 189 ? 6.52 27.344 3.271 1 96.25 189 SER B N 1
ATOM 3135 C CA . SER B 1 189 ? 7.062 26.891 4.547 1 96.25 189 SER B CA 1
ATOM 3136 C C . SER B 1 189 ? 5.953 26.688 5.574 1 96.25 189 SER B C 1
ATOM 3138 O O . SER B 1 189 ? 5.059 27.531 5.703 1 96.25 189 SER B O 1
ATOM 3140 N N . LEU B 1 190 ? 6.07 25.625 6.238 1 97.19 190 LEU B N 1
ATOM 3141 C CA . LEU B 1 190 ? 5.07 25.344 7.266 1 97.19 190 LEU B CA 1
ATOM 3142 C C . LEU B 1 190 ? 5.305 26.203 8.5 1 97.19 190 LEU B C 1
ATOM 3144 O O . LEU B 1 190 ? 4.375 26.469 9.273 1 97.19 190 LEU B O 1
ATOM 3148 N N . VAL B 1 191 ? 6.574 26.578 8.68 1 94 191 VAL B N 1
ATOM 3149 C CA . VAL B 1 191 ? 6.941 27.375 9.844 1 94 191 VAL B CA 1
ATOM 3150 C C . VAL B 1 191 ? 7.105 28.844 9.445 1 94 191 VAL B C 1
ATOM 3152 O O . VAL B 1 191 ? 7.441 29.141 8.297 1 94 191 VAL B O 1
#

Secondary structure (DSSP, 8-state):
----HHHHHHHHHTT-EEEE-TT--EEEEEESEEEE--SSTT----HHHHHHHHTT--EEEESSSHHHHHHHHH-SSS-S--HHHHHHHHHHHHTTSEEEEEEEETTEEEEEEEEEEETTEEEEEEEEESSTTHHHHHHHHHHHHHHHTT-SEEEEES--HHHHTTT-EEEEHHHHHHHHHHHHTS-----/----HHHHHHHHHTT-EEEE-TT--EEEEEESEEEE--SSTT----HHHHHHHHHT--EEEESSSHHHHHHHHH-SSS-S--HHHHHHHHHHHHTTSEEEEEEEETTEEEEEEEEEEETTEEEEEEEEESSTTHHHHHHHHHHHHHHHTT-SEEEEES--HHHHTTT-EEEEHHHHHHHHHHHHTS-----

Organism: NCBI:txid2019572